Protein AF-D6CWE2-F1 (afdb_monomer)

Radius of gyration: 28.23 Å; Cα contacts (8 Å, |Δi|>4): 702; chains: 1; bounding box: 78×72×86 Å

Foldseek 3Di:
DPDPVPVVVVVVVVCCCVPPVVCCCVPPVVCCCVVPVVCCCVVPVVVCCVVPVVVVVVVVVVVVVVPDDDDDDDDDDDDDDDDPDDDDDDDDDDDDDDDDDDDDDDDDDDDDDDDDDDPPDPPDPVVVLLVVVVVFDWDKDKDKDAPCVPAPLFGIEIEIETEEQLQDPLQAQAKEKEFEQQQEPQSNDPSNLLSVLVVLLVSQHQEYEYQANQHVALVCLLVNLVSNLSNDHNQAYEYEYEQVCVVPNVVVNCVNCVVSVYHYQDLHKDWRDGPNDIAIEHEYYDQPPCVVCQERSLVVPDLSHAYEYHHADPQSCQSHPNNSYQEYEYEPQLLLQAADPNARPDGPHPVHSQQRAAWHAHPSRRIYGYANHRGDPPHSGGHPRGHYMYMYTYRNDDD

Secondary structure (DSSP, 8-state):
--SSSHHHHHHHHHHHIIIIIHHHIIIIIHHHIIIIIHHHIIIIIHHHIIIIIHHHHHHHHHHHHT----------PPPP--------------------------------------------HHHHHHHHHHTS--EEEEEEEE-TTTSTT--EEEEEEEEETTS-GGGTT-EEEEE----BTSS--HHHHHHHHHHHHHHT-SEEEE-S--BSSGGGHHHHHHHHTT---TT-EEE---HHHHHSSHHHHHHHHHHTT-EE-SSEEEEEEETTEEEEEEE-SSTT-HHHHSS-GGGGS-TTS-EEEE-SSTTHHHHS--TT-SEEEE-SSGGGSB-BTTB-SS-SSTTGGGGSSEEEE-TT--EEEE---SS-SSSS--BSS--EEEEEEEEE---

Nearest PDB structures (foldseek):
  5f2h-assembly1_B  TM=4.845E-01  e=1.924E+00  Bacillus cereus ATCC 10987
  4e2o-assembly1_A  TM=5.792E-01  e=6.003E+00  Geobacillus thermoleovorans CCB_US3_UF5
  3bts-assembly1_B  TM=2.534E-01  e=7.743E-01  Saccharomyces cerevisiae

Organism: NCBI:txid657309

InterPro domains:
  IPR004843 Calcineurin-like, phosphoesterase domain [PF00149] (174-335)
  IPR029052 Metallo-dependent phosphatase-like [G3DSA:3.60.21.10] (173-354)
  IPR029052 Metallo-dependent phosphatase-like [SSF56300] (171-395)
  IPR051158 Metallophosphoesterase-like [PTHR31302] (153-396)

Sequence (399 aa):
MKKINAPVMEKINTLLMKRINTPLMKKINIPLMKKINIPLMKKTIYPLTKKTIYPVILLALLLLVSCKSKKNMVASLPRPVLHTDSIYPDTTNAIAGLFAPDHSILKALAVSKNKKQHTKKKETDTDAYESDRMLRGTQITSSSVDVSSVYTGVDRVVKYDFTHRDVPEAFEGFRIAFISDLHYKSLLKEKGLNDLVRLLIAQKADVLLMGGDYQEGCEYVEPLFSALARVKTPMGTYGVMGNNDYERCHDDIVNTMKHYGMHPLEHEVDTLRKDGQQIIIAGVRNPFDLGRNGVSPTLALSPKDFVILLVHTPDYIEDVSVVNTDLALAGHTHGGQVRVFGVAPALNSHYGNRFITGLAYNTAKIPLIITNGIGTSKLPIRVGAPAEIIVITLHRLTE

Solvent-accessible surface area (backbone atoms only — not comparable to full-atom values): 22557 Å² total; per-residue (Å²): 143,85,87,70,60,66,70,54,51,50,53,50,51,54,47,46,44,64,69,46,51,48,49,45,43,63,70,45,52,49,50,45,41,63,71,46,50,50,50,46,40,60,71,48,49,48,53,46,46,58,69,56,47,46,56,51,51,50,49,53,52,51,61,61,65,72,70,78,80,88,80,94,73,94,75,87,76,86,77,87,79,84,80,79,84,79,90,75,89,88,80,81,85,90,81,85,82,88,80,83,86,86,80,87,86,88,80,90,82,90,84,83,88,82,94,74,84,83,75,79,73,77,80,53,71,65,62,60,47,54,54,54,59,76,69,59,77,72,46,76,50,75,51,74,45,82,38,48,92,80,23,48,63,33,38,29,43,37,39,33,45,42,31,26,68,67,44,49,74,74,42,51,69,37,30,37,31,38,44,21,27,34,16,38,70,43,66,24,38,70,70,19,51,53,29,48,38,52,51,53,52,72,61,67,29,38,29,39,41,35,20,18,26,56,52,72,48,66,89,43,42,60,67,50,52,60,52,51,56,70,49,81,29,88,72,37,38,38,30,26,40,11,61,60,26,64,77,44,50,42,67,60,45,50,51,48,36,48,73,65,66,29,45,69,22,76,54,37,73,51,74,51,74,44,94,93,43,66,42,36,42,34,18,37,37,52,56,80,47,50,90,82,49,57,65,41,70,40,67,80,52,57,81,83,53,38,22,39,36,41,27,13,39,57,58,46,60,64,80,23,71,47,88,35,41,65,37,36,39,21,16,72,26,29,27,25,28,47,22,58,97,86,46,44,92,54,63,80,43,96,66,43,78,70,64,26,51,46,82,36,62,37,94,87,66,41,44,31,40,26,38,23,8,41,23,36,74,102,48,81,61,73,37,79,24,66,21,32,40,39,36,37,32,32,33,48,54,77,132

Structure (mmCIF, N/CA/C/O backbone):
data_AF-D6CWE2-F1
#
_entry.id   AF-D6CWE2-F1
#
loop_
_atom_site.group_PDB
_atom_site.id
_atom_site.type_symbol
_atom_site.label_atom_id
_atom_site.label_alt_id
_atom_site.label_comp_id
_atom_site.label_asym_id
_atom_site.label_entity_id
_atom_site.label_seq_id
_atom_site.pdbx_PDB_ins_code
_atom_site.Cartn_x
_atom_site.Cartn_y
_atom_site.Cartn_z
_atom_site.occupancy
_atom_site.B_iso_or_equiv
_atom_site.auth_seq_id
_atom_site.auth_comp_id
_atom_site.auth_asym_id
_atom_site.auth_atom_id
_atom_site.pdbx_PDB_model_num
ATOM 1 N N . MET A 1 1 ? -28.844 16.257 -20.815 1.00 42.97 1 MET A N 1
ATOM 2 C CA . MET A 1 1 ? -27.776 16.856 -21.658 1.00 42.97 1 MET A CA 1
ATOM 3 C C . MET A 1 1 ? -26.353 16.382 -21.271 1.00 42.97 1 MET A C 1
ATOM 5 O O . MET A 1 1 ? -25.438 17.188 -21.270 1.00 42.97 1 MET A O 1
ATOM 9 N N . LYS A 1 2 ? -26.108 15.091 -20.961 1.00 46.53 2 LYS A N 1
ATOM 10 C CA . LYS A 1 2 ? -24.809 14.618 -20.402 1.00 46.53 2 LYS A CA 1
ATOM 11 C C . LYS A 1 2 ? -24.041 13.570 -21.237 1.00 46.53 2 LYS A C 1
ATOM 13 O O . LYS A 1 2 ? -23.076 13.008 -20.743 1.00 46.53 2 LYS A O 1
ATOM 18 N N . LYS A 1 3 ? -24.419 13.305 -22.495 1.00 50.38 3 LYS A N 1
ATOM 19 C CA . LYS A 1 3 ? -23.785 12.251 -23.327 1.00 50.38 3 LYS A CA 1
ATOM 20 C C . LYS A 1 3 ? -22.913 12.741 -24.499 1.00 50.38 3 LYS A C 1
ATOM 22 O O . LYS A 1 3 ? -22.473 11.919 -25.288 1.00 50.38 3 LYS A O 1
ATOM 27 N N . ILE A 1 4 ? -22.628 14.044 -24.614 1.00 48.28 4 ILE A N 1
ATOM 28 C CA . ILE A 1 4 ? -21.942 14.606 -25.803 1.00 48.28 4 ILE A CA 1
ATOM 29 C C . ILE A 1 4 ? -20.491 15.071 -25.519 1.00 48.28 4 ILE A C 1
ATOM 31 O O . ILE A 1 4 ? -19.699 15.183 -26.449 1.00 48.28 4 ILE A O 1
ATOM 35 N N . ASN A 1 5 ? -20.074 15.257 -24.257 1.00 51.72 5 ASN A N 1
ATOM 36 C CA . ASN A 1 5 ? -18.784 15.911 -23.951 1.00 51.72 5 ASN A CA 1
ATOM 37 C C . ASN A 1 5 ? -17.558 14.983 -23.856 1.00 51.72 5 ASN A C 1
ATOM 39 O O . ASN A 1 5 ? -16.440 15.448 -24.068 1.00 51.72 5 ASN A O 1
ATOM 43 N N . ALA A 1 6 ? -17.727 13.689 -23.569 1.00 51.22 6 ALA A N 1
ATOM 44 C CA . ALA A 1 6 ? -16.590 12.770 -23.417 1.00 51.22 6 ALA A CA 1
ATOM 45 C C . ALA A 1 6 ? -15.766 12.574 -24.715 1.00 51.22 6 ALA A C 1
ATOM 47 O O . ALA A 1 6 ? -14.544 12.715 -24.654 1.00 51.22 6 ALA A O 1
ATOM 48 N N . PRO A 1 7 ? -16.382 12.379 -25.903 1.00 54.47 7 PRO A N 1
ATOM 49 C CA . PRO A 1 7 ? -15.629 12.187 -27.149 1.00 54.47 7 PRO A CA 1
ATOM 50 C C . PRO A 1 7 ? -14.888 13.452 -27.608 1.00 54.47 7 PRO A C 1
ATOM 52 O O . PRO A 1 7 ? -13.886 13.383 -28.320 1.00 54.47 7 PRO A O 1
ATOM 55 N N . VAL A 1 8 ? -15.395 14.627 -27.221 1.00 61.50 8 VAL A N 1
ATOM 56 C CA . VAL A 1 8 ? -14.799 15.925 -27.560 1.00 61.50 8 VAL A CA 1
ATOM 57 C C . VAL A 1 8 ? -13.565 16.182 -26.697 1.00 61.50 8 VAL A C 1
ATOM 59 O O . VAL A 1 8 ? -12.522 16.555 -27.231 1.00 61.50 8 VAL A O 1
ATOM 62 N N . MET A 1 9 ? -13.648 15.912 -25.391 1.00 54.91 9 MET A N 1
ATOM 63 C CA . MET A 1 9 ? -12.512 16.046 -24.473 1.00 54.91 9 MET A CA 1
ATOM 64 C C . MET A 1 9 ? -11.385 15.064 -24.796 1.00 54.91 9 MET A C 1
ATOM 66 O O . MET A 1 9 ? -10.217 15.444 -24.772 1.00 54.91 9 MET A O 1
ATOM 70 N N . GLU A 1 10 ? -11.721 13.832 -25.179 1.00 60.34 10 GLU A N 1
ATOM 71 C CA . GLU A 1 10 ? -10.733 12.842 -25.609 1.00 60.34 10 GLU A CA 1
ATOM 72 C C . GLU A 1 10 ? -9.991 13.307 -26.868 1.00 60.34 10 GLU A C 1
ATOM 74 O O . GLU A 1 10 ? -8.762 13.354 -26.875 1.00 60.34 10 GLU A O 1
ATOM 79 N N . LYS A 1 11 ? -10.717 13.796 -27.885 1.00 71.06 11 LYS A N 1
ATOM 80 C CA . LYS A 1 11 ? -10.101 14.382 -29.087 1.00 71.06 11 LYS A CA 1
ATOM 81 C C . LYS A 1 11 ? -9.205 15.577 -28.772 1.00 71.06 11 LYS A C 1
ATOM 83 O O . LYS A 1 11 ? -8.131 15.681 -29.364 1.00 71.06 11 LYS A O 1
ATOM 88 N N . ILE A 1 12 ? -9.617 16.464 -27.863 1.00 70.12 12 ILE A N 1
ATOM 89 C CA . ILE A 1 12 ? -8.824 17.633 -27.453 1.00 70.12 12 ILE A CA 1
ATOM 90 C C . ILE A 1 12 ? -7.536 17.190 -26.749 1.00 70.12 12 ILE A C 1
ATOM 92 O O . ILE A 1 12 ? -6.457 17.660 -27.111 1.00 70.12 12 ILE A O 1
ATOM 96 N N . ASN A 1 13 ? -7.618 16.232 -25.824 1.00 59.62 13 ASN A N 1
ATOM 97 C CA . ASN A 1 13 ? -6.461 15.705 -25.100 1.00 59.62 13 ASN A CA 1
ATOM 98 C C . ASN A 1 13 ? -5.489 14.965 -26.026 1.00 59.62 13 ASN A C 1
ATOM 100 O O . ASN A 1 13 ? -4.277 15.184 -25.953 1.00 59.62 13 ASN A O 1
ATOM 104 N N . THR A 1 14 ? -5.996 14.157 -26.964 1.00 68.88 14 THR A N 1
ATOM 105 C CA . THR A 1 14 ? -5.156 13.518 -27.986 1.00 68.88 14 THR A CA 1
ATOM 106 C C . THR A 1 14 ? -4.469 14.563 -28.868 1.00 68.88 14 THR A C 1
ATOM 108 O O . THR A 1 14 ? -3.288 14.419 -29.198 1.00 68.88 14 THR A O 1
ATOM 111 N N . LEU A 1 15 ? -5.167 15.647 -29.232 1.00 72.75 15 LEU A N 1
ATOM 112 C CA . LEU A 1 15 ? -4.579 16.727 -30.026 1.00 72.75 15 LEU A CA 1
ATOM 113 C C . LEU A 1 15 ? -3.496 17.484 -29.251 1.00 72.75 15 LEU A C 1
ATOM 115 O O . LEU A 1 15 ? -2.435 17.745 -29.814 1.00 72.75 15 LEU A O 1
ATOM 119 N N . LEU A 1 16 ? -3.740 17.804 -27.978 1.00 67.69 16 LEU A N 1
ATOM 120 C CA . LEU A 1 16 ? -2.782 18.453 -27.078 1.00 67.69 16 LEU A CA 1
ATOM 121 C C . LEU A 1 16 ? -1.515 17.609 -26.918 1.00 67.69 16 LEU A C 1
ATOM 123 O O . LEU A 1 16 ? -0.404 18.108 -27.119 1.00 67.69 16 LEU A O 1
ATOM 127 N N . MET A 1 17 ? -1.674 16.307 -26.668 1.00 64.62 17 MET A N 1
ATOM 128 C CA . MET A 1 17 ? -0.547 15.383 -26.555 1.00 64.62 17 MET A CA 1
ATOM 129 C C . MET A 1 17 ? 0.260 15.301 -27.852 1.00 64.62 17 MET A C 1
ATOM 131 O O . MET A 1 17 ? 1.494 15.349 -27.830 1.00 64.62 17 MET A O 1
ATOM 135 N N . LYS A 1 18 ? -0.416 15.227 -29.002 1.00 72.00 18 LYS A N 1
ATOM 136 C CA . LYS A 1 18 ? 0.241 15.034 -30.301 1.00 72.00 18 LYS A CA 1
ATOM 137 C C . LYS A 1 18 ? 0.851 16.315 -30.871 1.00 72.00 18 LYS A C 1
ATOM 139 O O . LYS A 1 18 ? 1.902 16.246 -31.507 1.00 72.00 18 LYS A O 1
ATOM 144 N N . ARG A 1 19 ? 0.214 17.474 -30.673 1.00 71.25 19 ARG A N 1
ATOM 145 C CA . ARG A 1 19 ? 0.634 18.752 -31.274 1.00 71.25 19 ARG A CA 1
ATOM 146 C C . ARG A 1 19 ? 1.473 19.629 -30.356 1.00 71.25 19 ARG A C 1
ATOM 148 O O . ARG A 1 19 ? 2.256 20.413 -30.880 1.00 71.25 19 ARG A O 1
ATOM 155 N N . ILE A 1 20 ? 1.342 19.499 -29.036 1.00 70.75 20 ILE A N 1
ATOM 156 C CA . ILE A 1 20 ? 2.070 20.349 -28.084 1.00 70.75 20 ILE A CA 1
ATOM 157 C C . ILE A 1 20 ? 3.080 19.524 -27.294 1.00 70.75 20 ILE A C 1
ATOM 159 O O . ILE A 1 20 ? 4.282 19.737 -27.450 1.00 70.75 20 ILE A O 1
ATOM 163 N N . ASN A 1 21 ? 2.634 18.522 -26.534 1.00 61.62 21 ASN A N 1
ATOM 164 C CA . ASN A 1 21 ? 3.527 17.825 -25.600 1.00 61.62 21 ASN A CA 1
ATOM 165 C C . ASN A 1 21 ? 4.589 16.984 -26.319 1.00 61.62 21 ASN A C 1
ATOM 167 O O . ASN A 1 21 ? 5.769 17.050 -25.975 1.00 61.62 21 ASN A O 1
ATOM 171 N N . THR A 1 22 ? 4.211 16.243 -27.366 1.00 65.31 22 THR A N 1
ATOM 172 C CA . THR A 1 22 ? 5.166 15.404 -28.110 1.00 65.31 22 THR A CA 1
ATOM 173 C C . THR A 1 22 ? 6.247 16.241 -28.812 1.00 65.31 22 THR A C 1
ATOM 175 O O . THR A 1 22 ? 7.431 15.905 -28.691 1.00 65.31 22 THR A O 1
ATOM 178 N N . PRO A 1 23 ? 5.920 17.348 -29.512 1.00 75.00 23 PRO A N 1
ATOM 179 C CA . PRO A 1 23 ? 6.938 18.223 -30.084 1.00 75.00 23 PRO A CA 1
ATOM 180 C C . PRO A 1 23 ? 7.774 18.952 -29.033 1.00 75.00 23 PRO A C 1
ATOM 182 O O . PRO A 1 23 ? 8.981 19.054 -29.229 1.00 75.00 23 PRO A O 1
ATOM 185 N N . LEU A 1 24 ? 7.182 19.408 -27.923 1.00 68.06 24 LEU A N 1
ATOM 186 C CA . LEU A 1 24 ? 7.915 20.058 -26.830 1.00 68.06 24 LEU A CA 1
ATOM 187 C C . LEU A 1 24 ? 8.955 19.099 -26.228 1.00 68.06 24 LEU A C 1
ATOM 189 O O . LEU A 1 24 ? 10.132 19.441 -26.104 1.00 68.06 24 LEU A O 1
ATOM 193 N N . MET A 1 25 ? 8.556 17.850 -25.971 1.00 58.41 25 MET A N 1
ATOM 194 C CA . MET A 1 25 ? 9.459 16.812 -25.474 1.00 58.41 25 MET A CA 1
ATOM 195 C C . MET A 1 25 ? 10.578 16.499 -26.472 1.00 58.41 25 MET A C 1
ATOM 197 O O . MET A 1 25 ? 11.748 16.450 -26.094 1.00 58.41 25 MET A O 1
ATOM 201 N N . LYS A 1 26 ? 10.250 16.333 -27.760 1.00 69.94 26 LYS A N 1
ATOM 202 C CA . LYS A 1 26 ? 11.242 15.974 -28.788 1.00 69.94 26 LYS A CA 1
ATOM 203 C C . LYS A 1 26 ? 12.172 17.119 -29.185 1.00 69.94 26 LYS A C 1
ATOM 205 O O . LYS A 1 26 ? 13.338 16.857 -29.470 1.00 69.94 26 LYS A O 1
ATOM 210 N N . LYS A 1 27 ? 11.680 18.358 -29.243 1.00 74.69 27 LYS A N 1
ATOM 211 C CA . LYS A 1 27 ? 12.439 19.512 -29.753 1.00 74.69 27 LYS A CA 1
ATOM 212 C C . LYS A 1 27 ? 13.117 20.328 -28.662 1.00 74.69 27 LYS A C 1
ATOM 214 O O . LYS A 1 27 ? 14.127 20.958 -28.956 1.00 74.69 27 LYS A O 1
ATOM 219 N N . ILE A 1 28 ? 12.596 20.318 -27.436 1.00 69.62 28 ILE A N 1
ATOM 220 C CA . ILE A 1 28 ? 13.142 21.119 -26.335 1.00 69.62 28 ILE A CA 1
ATOM 221 C C . ILE A 1 28 ? 13.729 20.197 -25.272 1.00 69.62 28 ILE A C 1
ATOM 223 O O . ILE A 1 28 ? 14.947 20.185 -25.114 1.00 69.62 28 ILE A O 1
ATOM 227 N N . ASN A 1 29 ? 12.925 19.355 -24.618 1.00 64.44 29 ASN A N 1
ATOM 228 C CA . ASN A 1 29 ? 13.398 18.627 -23.431 1.00 64.44 29 ASN A CA 1
ATOM 229 C C . ASN A 1 29 ? 14.493 17.595 -23.742 1.00 64.44 29 ASN A C 1
ATOM 231 O O . ASN A 1 29 ? 15.508 17.557 -23.046 1.00 64.44 29 ASN A O 1
ATOM 235 N N . ILE A 1 30 ? 14.343 16.788 -24.801 1.00 64.19 30 ILE A N 1
ATOM 236 C CA . ILE A 1 30 ? 15.356 15.788 -25.181 1.00 64.19 30 ILE A CA 1
ATOM 237 C C . ILE A 1 30 ? 16.686 16.457 -25.584 1.00 64.19 30 ILE A C 1
ATOM 239 O O . ILE A 1 30 ? 17.736 16.028 -25.092 1.00 64.19 30 ILE A O 1
ATOM 243 N N . PRO A 1 31 ? 16.703 17.505 -26.431 1.00 77.06 31 PRO A N 1
ATOM 244 C CA . PRO A 1 31 ? 17.929 18.240 -26.727 1.00 77.06 31 PRO A CA 1
ATOM 245 C C . PRO A 1 31 ? 18.536 18.933 -25.508 1.00 77.06 31 PRO A C 1
ATOM 247 O O . PRO A 1 31 ? 19.755 18.880 -25.362 1.00 77.06 31 PRO A O 1
ATOM 250 N N . LEU A 1 32 ? 17.728 19.521 -24.618 1.00 67.81 32 LEU A N 1
ATOM 251 C CA . LEU A 1 32 ? 18.215 20.156 -23.388 1.00 67.81 32 LEU A CA 1
ATOM 252 C C . LEU A 1 32 ? 18.896 19.127 -22.475 1.00 67.81 32 LEU A C 1
ATOM 254 O O . LEU A 1 32 ? 20.025 19.334 -22.029 1.00 67.81 32 LEU A O 1
ATOM 258 N N . MET A 1 33 ? 18.266 17.962 -22.282 1.00 59.56 33 MET A N 1
ATOM 259 C CA . MET A 1 33 ? 18.858 16.861 -21.523 1.00 59.56 33 MET A CA 1
ATOM 260 C C . MET A 1 33 ? 20.168 16.376 -22.147 1.00 59.56 33 MET A C 1
ATOM 262 O O . MET A 1 33 ? 21.157 16.203 -21.438 1.00 59.56 33 MET A O 1
ATOM 266 N N . LYS A 1 34 ? 20.201 16.166 -23.469 1.00 69.94 34 LYS A N 1
ATOM 267 C CA . LYS A 1 34 ? 21.386 15.627 -24.155 1.00 69.94 34 LYS A CA 1
ATOM 268 C C . LYS A 1 34 ? 22.537 16.623 -24.269 1.00 69.94 34 LYS A C 1
ATOM 270 O O . LYS A 1 34 ? 23.686 16.201 -24.186 1.00 69.94 34 LYS A O 1
ATOM 275 N N . LYS A 1 35 ? 22.253 17.910 -24.482 1.00 75.69 35 LYS A N 1
ATOM 276 C CA . LYS A 1 35 ? 23.278 18.937 -24.734 1.00 75.69 35 LYS A CA 1
ATOM 277 C C . LYS A 1 35 ? 23.720 19.684 -23.481 1.00 75.69 35 LYS A C 1
ATOM 279 O O . LYS A 1 35 ? 24.848 20.159 -23.460 1.00 75.69 35 LYS A O 1
ATOM 284 N N . ILE A 1 36 ? 22.868 19.784 -22.461 1.00 69.44 36 ILE A N 1
ATOM 285 C CA . ILE A 1 36 ? 23.164 20.559 -21.250 1.00 69.44 36 ILE A CA 1
ATOM 286 C C . ILE A 1 36 ? 23.272 19.629 -20.043 1.00 69.44 36 ILE A C 1
ATOM 288 O O . ILE A 1 36 ? 24.355 19.508 -19.473 1.00 69.44 36 ILE A O 1
ATOM 292 N N . ASN A 1 37 ? 22.208 18.900 -19.692 1.00 67.00 37 ASN A N 1
ATOM 293 C CA . ASN A 1 37 ? 22.186 18.167 -18.419 1.00 67.00 37 ASN A CA 1
ATOM 294 C C . ASN A 1 37 ? 23.173 16.990 -18.391 1.00 67.00 37 ASN A C 1
ATOM 296 O O . ASN A 1 37 ? 23.912 16.844 -17.421 1.00 67.00 37 ASN A O 1
ATOM 300 N N . ILE A 1 38 ? 23.237 16.169 -19.446 1.00 65.31 38 ILE A N 1
ATOM 301 C CA . ILE A 1 38 ? 24.151 15.013 -19.506 1.00 65.31 38 ILE A CA 1
ATOM 302 C C . ILE A 1 38 ? 25.629 15.456 -19.499 1.00 65.31 38 ILE A C 1
ATOM 304 O O . ILE A 1 38 ? 26.407 14.896 -18.720 1.00 65.31 38 ILE A O 1
ATOM 308 N N . PRO A 1 39 ? 26.057 16.455 -20.297 1.00 75.56 39 PRO A N 1
ATOM 309 C CA . PRO A 1 39 ? 27.421 16.973 -20.228 1.00 75.56 39 PRO A CA 1
ATOM 310 C C . PRO A 1 39 ? 27.751 17.632 -18.888 1.00 75.56 39 PRO A C 1
ATOM 312 O O . PRO A 1 39 ? 28.834 17.390 -18.365 1.00 75.56 39 PRO A O 1
ATOM 315 N N . LEU A 1 40 ? 26.828 18.397 -18.295 1.00 66.06 40 LEU A N 1
ATOM 316 C CA . LEU A 1 40 ? 27.019 19.008 -16.975 1.00 66.06 40 LEU A CA 1
ATOM 317 C C . LEU A 1 40 ? 27.153 17.940 -15.876 1.00 66.06 40 LEU A C 1
ATOM 319 O O . LEU A 1 40 ? 28.045 18.016 -15.029 1.00 66.06 40 LEU A O 1
ATOM 323 N N . MET A 1 41 ? 26.339 16.882 -15.937 1.00 64.50 41 MET A N 1
ATOM 324 C CA . MET A 1 41 ? 26.474 15.731 -15.046 1.00 64.50 41 MET A CA 1
ATOM 325 C C . MET A 1 41 ? 27.828 15.038 -15.212 1.00 64.50 41 MET A C 1
ATOM 327 O O . MET A 1 41 ? 28.492 14.764 -14.218 1.00 64.50 41 MET A O 1
ATOM 331 N N . LYS A 1 42 ? 28.275 14.780 -16.447 1.00 69.81 42 LYS A N 1
ATOM 332 C CA . LYS A 1 42 ? 29.548 14.085 -16.706 1.00 69.81 42 LYS A CA 1
ATOM 333 C C . LYS A 1 42 ? 30.784 14.930 -16.402 1.00 69.81 42 LYS A C 1
ATOM 335 O O . LYS A 1 42 ? 31.793 14.375 -15.981 1.00 69.81 42 LYS A O 1
ATOM 340 N N . LYS A 1 43 ? 30.733 16.241 -16.646 1.00 71.00 43 LYS A N 1
ATOM 341 C CA . LYS A 1 43 ? 31.893 17.141 -16.555 1.00 71.00 43 LYS A CA 1
ATOM 342 C C . LYS A 1 43 ? 32.029 17.799 -15.185 1.00 71.00 43 LYS A C 1
ATOM 344 O O . LYS A 1 43 ? 33.146 18.112 -14.788 1.00 71.00 43 LYS A O 1
ATOM 349 N N . THR A 1 44 ? 30.922 17.962 -14.462 1.00 59.91 44 THR A N 1
ATOM 350 C CA . THR A 1 44 ? 30.908 18.646 -13.166 1.00 59.91 44 THR A CA 1
ATOM 351 C C . THR A 1 44 ? 30.535 17.681 -12.048 1.00 59.91 44 THR A C 1
ATOM 353 O O . THR A 1 44 ? 31.351 17.426 -11.172 1.00 59.91 44 THR A O 1
ATOM 356 N N . ILE A 1 45 ? 29.350 17.068 -12.096 1.00 57.84 45 ILE A N 1
ATOM 357 C CA . ILE A 1 45 ? 28.812 16.294 -10.962 1.00 57.84 45 ILE A CA 1
ATOM 358 C C . ILE A 1 45 ? 29.569 14.969 -10.763 1.00 57.84 45 ILE A C 1
ATOM 360 O O . ILE A 1 45 ? 29.939 14.626 -9.643 1.00 57.84 45 ILE A O 1
ATOM 364 N N . TYR A 1 46 ? 29.862 14.237 -11.837 1.00 64.31 46 TYR A N 1
ATOM 365 C CA . TYR A 1 46 ? 30.559 12.948 -11.790 1.00 64.31 46 TYR A CA 1
ATOM 366 C C . TYR A 1 46 ? 32.015 13.042 -11.283 1.00 64.31 46 TYR A C 1
ATOM 368 O O . TYR A 1 46 ? 32.391 12.276 -10.397 1.00 64.31 46 TYR A O 1
ATOM 376 N N . PRO A 1 47 ? 32.864 13.980 -11.749 1.00 66.94 47 PRO A N 1
ATOM 377 C CA . PRO A 1 47 ? 34.203 14.137 -11.187 1.00 66.94 47 PRO A CA 1
ATOM 378 C C . PRO A 1 47 ? 34.188 14.724 -9.775 1.00 66.94 47 PRO A C 1
ATOM 380 O O . PRO A 1 47 ? 35.064 14.364 -8.993 1.00 66.94 47 PRO A O 1
ATOM 383 N N . LEU A 1 48 ? 33.208 15.567 -9.421 1.00 60.75 48 LEU A N 1
ATOM 384 C CA . LEU A 1 48 ? 33.060 16.059 -8.049 1.00 60.75 48 LEU A CA 1
ATOM 385 C C . LEU A 1 48 ? 32.725 14.898 -7.107 1.00 60.75 48 LEU A C 1
ATOM 387 O O . LEU A 1 48 ? 33.462 14.651 -6.164 1.00 60.75 48 LEU A O 1
ATOM 391 N N . THR A 1 49 ? 31.705 14.101 -7.429 1.00 57.84 49 THR A N 1
ATOM 392 C CA . THR A 1 49 ? 31.345 12.898 -6.658 1.00 57.84 49 THR A CA 1
ATOM 393 C C . THR A 1 49 ? 32.488 11.877 -6.591 1.00 57.84 49 THR A C 1
ATOM 395 O O . THR A 1 49 ? 32.750 11.322 -5.525 1.00 57.84 49 THR A O 1
ATOM 398 N N . LYS A 1 50 ? 33.256 11.687 -7.672 1.00 68.50 50 LYS A N 1
ATOM 399 C CA . LYS A 1 50 ? 34.457 10.831 -7.677 1.00 68.50 50 LYS A CA 1
ATOM 400 C C . LYS A 1 50 ? 35.615 11.382 -6.831 1.00 68.50 50 LYS A C 1
ATOM 402 O O . LYS A 1 50 ? 36.342 10.594 -6.237 1.00 68.50 50 LYS A O 1
ATOM 407 N N . LYS A 1 51 ? 35.810 12.704 -6.773 1.00 67.38 51 LYS A N 1
ATOM 408 C CA . LYS A 1 51 ? 36.903 13.335 -6.008 1.00 67.38 51 LYS A CA 1
ATOM 409 C C . LYS A 1 51 ? 36.565 13.612 -4.546 1.00 67.38 51 LYS A C 1
ATOM 411 O O . LYS A 1 51 ? 37.491 13.672 -3.750 1.00 67.38 51 LYS A O 1
ATOM 416 N N . THR A 1 52 ? 35.296 13.802 -4.188 1.00 60.22 52 THR A N 1
ATOM 417 C CA . THR A 1 52 ? 34.902 14.187 -2.822 1.00 60.22 52 THR A CA 1
ATOM 418 C C . THR A 1 52 ? 34.131 13.093 -2.097 1.00 60.22 52 THR A C 1
ATOM 420 O O . THR A 1 52 ? 34.415 12.825 -0.938 1.00 60.22 52 THR A O 1
ATOM 423 N N . ILE A 1 53 ? 33.201 12.408 -2.764 1.00 60.16 53 ILE A N 1
ATOM 424 C CA . ILE A 1 53 ? 32.305 11.445 -2.106 1.00 60.16 53 ILE A CA 1
ATOM 425 C C . ILE A 1 53 ? 32.941 10.053 -2.038 1.00 60.16 53 ILE A C 1
ATOM 427 O O . ILE A 1 53 ? 32.945 9.432 -0.980 1.00 60.16 53 ILE A O 1
ATOM 431 N N . TYR A 1 54 ? 33.542 9.574 -3.130 1.00 64.50 54 TYR A N 1
ATOM 432 C CA . TYR A 1 54 ? 34.225 8.274 -3.153 1.00 64.50 54 TYR A CA 1
ATOM 433 C C . TYR A 1 54 ? 35.353 8.118 -2.117 1.00 64.50 54 TYR A C 1
ATOM 435 O O . TYR A 1 54 ? 35.374 7.077 -1.463 1.00 64.50 54 TYR A O 1
ATOM 443 N N . PRO A 1 55 ? 36.264 9.089 -1.903 1.00 69.12 55 PRO A N 1
ATOM 444 C CA . PRO A 1 55 ? 37.277 8.951 -0.859 1.00 69.12 55 PRO A CA 1
ATOM 445 C C . PRO A 1 55 ? 36.684 9.025 0.551 1.00 69.12 55 PRO A C 1
ATOM 447 O O . PRO A 1 55 ? 37.199 8.354 1.434 1.00 69.12 55 PRO A O 1
ATOM 450 N N . VAL A 1 56 ? 35.583 9.754 0.769 1.00 69.81 56 VAL A N 1
ATOM 451 C CA . VAL A 1 56 ? 34.882 9.785 2.068 1.00 69.81 56 VAL A CA 1
ATOM 452 C C . VAL A 1 56 ? 34.186 8.451 2.351 1.00 69.81 56 VAL A C 1
ATOM 454 O O . VAL A 1 56 ? 34.277 7.941 3.462 1.00 69.81 56 VAL A O 1
ATOM 457 N N . ILE A 1 57 ? 33.559 7.839 1.343 1.00 67.75 57 ILE A N 1
ATOM 458 C CA . ILE A 1 57 ? 32.969 6.495 1.448 1.00 67.75 57 ILE A CA 1
ATOM 459 C C . ILE A 1 57 ? 34.062 5.441 1.655 1.00 67.75 57 ILE A C 1
ATOM 461 O O . ILE A 1 57 ? 33.913 4.566 2.503 1.00 67.75 57 ILE A O 1
ATOM 465 N N . LEU A 1 58 ? 35.177 5.531 0.926 1.00 69.44 58 LEU A N 1
ATOM 466 C CA . LEU A 1 58 ? 36.312 4.622 1.082 1.00 69.44 58 LEU A CA 1
ATOM 467 C C . LEU A 1 58 ? 36.958 4.766 2.468 1.00 69.44 58 LEU A C 1
ATOM 469 O O . LEU A 1 58 ? 37.281 3.759 3.088 1.00 69.44 58 LEU A O 1
ATOM 473 N N . LEU A 1 59 ? 37.086 5.992 2.983 1.00 68.31 59 LEU A N 1
ATOM 474 C CA . LEU A 1 59 ? 37.582 6.269 4.331 1.00 68.31 59 LEU A CA 1
ATOM 475 C C . LEU A 1 59 ? 36.616 5.745 5.405 1.00 68.31 59 LEU A C 1
ATOM 477 O O . LEU A 1 59 ? 37.060 5.117 6.359 1.00 68.31 59 LEU A O 1
ATOM 481 N N . ALA A 1 60 ? 35.304 5.921 5.226 1.00 63.84 60 ALA A N 1
ATOM 482 C CA . ALA A 1 60 ? 34.288 5.364 6.119 1.00 63.84 60 ALA A CA 1
ATOM 483 C C . ALA A 1 60 ? 34.300 3.824 6.121 1.00 63.84 60 ALA A C 1
ATOM 485 O O . ALA A 1 60 ? 34.216 3.206 7.180 1.00 63.84 60 ALA A O 1
ATOM 486 N N . LEU A 1 61 ? 34.476 3.192 4.957 1.00 65.69 61 LEU A N 1
ATOM 487 C CA . LEU A 1 61 ? 34.619 1.739 4.837 1.00 65.69 61 LEU A CA 1
ATOM 488 C C . LEU A 1 61 ? 35.933 1.235 5.457 1.00 65.69 61 LEU A C 1
ATOM 490 O O . LEU A 1 61 ? 35.925 0.212 6.133 1.00 65.69 61 LEU A O 1
ATOM 494 N N . LEU A 1 62 ? 37.046 1.958 5.299 1.00 60.69 62 LEU A N 1
ATOM 495 C CA . LEU A 1 62 ? 38.331 1.623 5.932 1.00 60.69 62 LEU A CA 1
ATOM 496 C C . LEU A 1 62 ? 38.274 1.746 7.464 1.00 60.69 62 LEU A C 1
ATOM 498 O O . LEU A 1 62 ? 38.820 0.893 8.165 1.00 60.69 62 LEU A O 1
ATOM 502 N N . LEU A 1 63 ? 37.554 2.743 7.989 1.00 54.78 63 LEU A N 1
ATOM 503 C CA . LEU A 1 63 ? 37.296 2.889 9.426 1.00 54.78 63 LEU A CA 1
ATOM 504 C C . LEU A 1 63 ? 36.426 1.747 9.981 1.00 54.78 63 LEU A C 1
ATOM 506 O O . LEU A 1 63 ? 36.628 1.326 11.117 1.00 54.78 63 LEU A O 1
ATOM 510 N N . LEU A 1 64 ? 35.520 1.185 9.173 1.00 50.66 64 LEU A N 1
ATOM 511 C CA . LEU A 1 64 ? 34.700 0.025 9.549 1.00 50.66 64 LEU A CA 1
ATOM 512 C C . LEU A 1 64 ? 35.465 -1.310 9.483 1.00 50.66 64 LEU A C 1
ATOM 514 O O . LEU A 1 64 ? 35.143 -2.239 10.222 1.00 50.66 64 LEU A O 1
ATOM 518 N N . VAL A 1 65 ? 36.500 -1.420 8.642 1.00 47.72 65 VAL A N 1
ATOM 519 C CA . VAL A 1 65 ? 37.332 -2.636 8.524 1.00 47.72 65 VAL A CA 1
ATOM 520 C C . VAL A 1 65 ? 38.427 -2.695 9.601 1.00 47.72 65 VAL A C 1
ATOM 522 O O . VAL A 1 65 ? 38.854 -3.787 9.977 1.00 47.72 65 VAL A O 1
ATOM 525 N N . SER A 1 66 ? 38.830 -1.558 10.181 1.00 39.69 66 SER A N 1
ATOM 526 C CA . SER A 1 66 ? 39.859 -1.508 11.233 1.00 39.69 66 SER A CA 1
ATOM 527 C C . SER A 1 66 ? 39.374 -1.921 12.637 1.00 39.69 66 SER A C 1
ATOM 529 O O . SER A 1 66 ? 40.182 -1.993 13.563 1.00 39.69 66 SER A O 1
ATOM 531 N N . CYS A 1 67 ? 38.091 -2.253 12.815 1.00 39.97 67 CYS A N 1
ATOM 532 C CA . CYS A 1 67 ? 37.538 -2.746 14.081 1.00 39.97 67 CYS A CA 1
ATOM 533 C C . CYS A 1 67 ? 37.125 -4.222 13.986 1.00 39.97 67 CYS A C 1
ATOM 535 O O . CYS A 1 67 ? 35.954 -4.578 14.083 1.00 39.97 67 CYS A O 1
ATOM 537 N N . LYS A 1 68 ? 38.108 -5.116 13.861 1.00 42.84 68 LYS A N 1
ATOM 538 C CA . LYS A 1 68 ? 37.950 -6.528 14.241 1.00 42.84 68 LYS A CA 1
ATOM 539 C C . LYS A 1 68 ? 39.113 -6.972 15.123 1.00 42.84 68 LYS A C 1
ATOM 541 O O . LYS A 1 68 ? 40.052 -7.600 14.654 1.00 42.84 68 LYS A O 1
ATOM 546 N N . SER A 1 69 ? 39.018 -6.685 16.424 1.00 35.34 69 SER A N 1
ATOM 547 C CA . SER A 1 69 ? 39.587 -7.547 17.468 1.00 35.34 69 SER A CA 1
ATOM 548 C C . SER A 1 69 ? 39.029 -7.209 18.858 1.00 35.34 69 SER A C 1
ATOM 550 O O . SER A 1 69 ? 39.343 -6.174 19.430 1.00 35.34 69 SER A O 1
ATOM 552 N N . LYS A 1 70 ? 38.254 -8.164 19.388 1.00 38.66 70 LYS A N 1
ATOM 553 C CA . LYS A 1 70 ? 38.115 -8.562 20.802 1.00 38.66 70 LYS A CA 1
ATOM 554 C C . LYS A 1 70 ? 37.485 -7.607 21.845 1.00 38.66 70 LYS A C 1
ATOM 556 O O . LYS A 1 70 ? 38.103 -6.661 22.309 1.00 38.66 70 LYS A O 1
ATOM 561 N N . LYS A 1 71 ? 36.374 -8.143 22.385 1.00 33.38 71 LYS A N 1
ATOM 562 C CA . LYS A 1 71 ? 35.803 -8.091 23.753 1.00 33.38 71 LYS A CA 1
ATOM 563 C C . LYS A 1 71 ? 34.542 -7.241 23.946 1.00 33.38 71 LYS A C 1
ATOM 565 O O . LYS A 1 71 ? 34.508 -6.049 23.678 1.00 33.38 71 LYS A O 1
ATOM 570 N N . ASN A 1 72 ? 33.530 -7.926 24.483 1.00 42.19 72 ASN A N 1
ATOM 571 C CA . ASN A 1 72 ? 32.309 -7.386 25.064 1.00 42.19 72 ASN A CA 1
ATOM 572 C C . ASN A 1 72 ? 32.629 -6.275 26.071 1.00 42.19 72 ASN A C 1
ATOM 574 O O . ASN A 1 72 ? 33.231 -6.549 27.107 1.00 42.19 72 ASN A O 1
ATOM 578 N N . MET A 1 73 ? 32.138 -5.070 25.799 1.00 28.08 73 MET A N 1
ATOM 579 C CA . MET A 1 73 ? 31.762 -4.087 26.809 1.00 28.08 73 MET A CA 1
ATOM 580 C C . MET A 1 73 ? 30.513 -3.368 26.305 1.00 28.08 73 MET A C 1
ATOM 582 O O . MET A 1 73 ? 30.545 -2.674 25.292 1.00 28.08 73 MET A O 1
ATOM 586 N N . VAL A 1 74 ? 29.398 -3.576 27.001 1.00 38.59 74 VAL A N 1
ATOM 587 C CA . VAL A 1 74 ? 28.198 -2.755 26.851 1.00 38.59 74 VAL A CA 1
ATOM 588 C C . VAL A 1 74 ? 28.528 -1.397 27.462 1.00 38.59 74 VAL A C 1
ATOM 590 O O . VAL A 1 74 ? 28.697 -1.291 28.673 1.00 38.59 74 VAL A O 1
ATOM 593 N N . ALA A 1 75 ? 28.650 -0.374 26.622 1.00 30.53 75 ALA A N 1
ATOM 594 C CA . ALA A 1 75 ? 28.693 1.017 27.046 1.00 30.53 75 ALA A CA 1
ATOM 595 C C . ALA A 1 75 ? 27.391 1.684 26.591 1.00 30.53 75 ALA A C 1
ATOM 597 O O . ALA A 1 75 ? 27.182 1.939 25.405 1.00 30.53 75 ALA A O 1
ATOM 598 N N . SER A 1 76 ? 26.489 1.926 27.540 1.00 32.81 76 SER A N 1
ATOM 599 C CA . SER A 1 76 ? 25.331 2.794 27.348 1.00 32.81 76 SER A CA 1
ATOM 600 C C . SER A 1 76 ? 25.811 4.241 27.227 1.00 32.81 76 SER A C 1
ATOM 602 O O . SER A 1 76 ? 26.298 4.812 28.203 1.00 32.81 76 SER A O 1
ATOM 604 N N . LEU A 1 77 ? 25.683 4.837 26.042 1.00 32.75 77 LEU A N 1
ATOM 605 C CA . LEU A 1 77 ? 25.857 6.280 25.857 1.00 32.75 77 LEU A CA 1
ATOM 606 C C . LEU A 1 77 ? 24.565 7.017 26.267 1.00 32.75 77 LEU A C 1
ATOM 608 O O . LEU A 1 77 ? 23.472 6.542 25.944 1.00 32.75 77 LEU A O 1
ATOM 612 N N . PRO A 1 78 ? 24.663 8.156 26.978 1.00 30.39 78 PRO A N 1
ATOM 613 C CA . PRO A 1 78 ? 23.506 8.868 27.506 1.00 30.39 78 PRO A CA 1
ATOM 614 C C . PRO A 1 78 ? 22.717 9.550 26.381 1.00 30.39 78 PRO A C 1
ATOM 616 O O . PRO A 1 78 ? 23.283 10.187 25.493 1.00 30.39 78 PRO A O 1
ATOM 619 N N . ARG A 1 79 ? 21.387 9.424 26.434 1.00 37.31 79 ARG A N 1
ATOM 620 C CA . ARG A 1 79 ? 20.460 10.207 25.608 1.00 37.31 79 ARG A CA 1
ATOM 621 C C . ARG A 1 79 ? 20.323 11.614 26.203 1.00 37.31 79 ARG A C 1
ATOM 623 O O . ARG A 1 79 ? 20.173 11.712 27.421 1.00 37.31 79 ARG A O 1
ATOM 630 N N . PRO A 1 80 ? 20.294 12.687 25.397 1.00 30.83 80 PRO A N 1
ATOM 631 C CA . PRO A 1 80 ? 19.834 13.977 25.886 1.00 30.83 80 PRO A CA 1
ATOM 632 C C . PRO A 1 80 ? 18.325 13.896 26.157 1.00 30.83 80 PRO A C 1
ATOM 634 O O . PRO A 1 80 ? 17.529 13.639 25.255 1.00 30.83 80 PRO A O 1
ATOM 637 N N . VAL A 1 81 ? 17.952 14.081 27.422 1.00 33.69 81 VAL A N 1
ATOM 638 C CA . VAL A 1 81 ? 16.577 14.326 27.862 1.00 33.69 81 VAL A CA 1
ATOM 639 C C . VAL A 1 81 ? 16.284 15.799 27.590 1.00 33.69 81 VAL A C 1
ATOM 641 O O . VAL A 1 81 ? 16.903 16.674 28.189 1.00 33.69 81 VAL A O 1
ATOM 644 N N . LEU A 1 82 ? 15.362 16.083 26.671 1.00 30.19 82 LEU A N 1
ATOM 645 C CA . LEU A 1 82 ? 14.734 17.400 26.584 1.00 30.19 82 LEU A CA 1
ATOM 646 C C . LEU A 1 82 ? 13.660 17.460 27.673 1.00 30.19 82 LEU A C 1
ATOM 648 O O . LEU A 1 82 ? 12.572 16.914 27.514 1.00 30.19 82 LEU A O 1
ATOM 652 N N . HIS A 1 83 ? 14.011 18.086 28.796 1.00 28.73 83 HIS A N 1
ATOM 653 C CA . HIS A 1 83 ? 13.056 18.536 29.800 1.00 28.73 83 HIS A CA 1
ATOM 654 C C . HIS A 1 83 ? 12.230 19.682 29.206 1.00 28.73 83 HIS A C 1
ATOM 656 O O . HIS A 1 83 ? 12.767 20.736 28.872 1.00 28.73 83 HIS A O 1
ATOM 662 N N . THR A 1 84 ? 10.924 19.476 29.061 1.00 34.19 84 THR A N 1
ATOM 663 C CA . THR A 1 84 ? 9.961 20.576 29.005 1.00 34.19 84 THR A CA 1
ATOM 664 C C . THR A 1 84 ? 9.512 20.842 30.433 1.00 34.19 84 THR A C 1
ATOM 666 O O . THR A 1 84 ? 8.745 20.058 30.996 1.00 34.19 84 THR A O 1
ATOM 669 N N . ASP A 1 85 ? 10.024 21.914 31.028 1.00 28.55 85 ASP A N 1
ATOM 670 C CA . ASP A 1 85 ? 9.588 22.382 32.338 1.00 28.55 85 ASP A CA 1
ATOM 671 C C . ASP A 1 85 ? 8.136 22.869 32.247 1.00 28.55 85 ASP A C 1
ATOM 673 O O . ASP A 1 85 ? 7.831 23.908 31.660 1.00 28.55 85 ASP A O 1
ATOM 677 N N . SER A 1 86 ? 7.225 22.087 32.824 1.00 30.03 86 SER A N 1
ATOM 678 C CA . SER A 1 86 ? 5.903 22.553 33.228 1.00 30.03 86 SER A CA 1
ATOM 679 C C . SER A 1 86 ? 6.058 23.181 34.609 1.00 30.03 86 SER A C 1
ATOM 681 O O . SER A 1 86 ? 6.290 22.485 35.596 1.00 30.03 86 SER A O 1
ATOM 683 N N . ILE A 1 87 ? 5.985 24.509 34.676 1.00 29.56 87 ILE A N 1
ATOM 684 C CA . ILE A 1 87 ? 5.882 25.232 35.942 1.00 29.56 87 ILE A CA 1
ATOM 685 C C . ILE A 1 87 ? 4.394 25.429 36.225 1.00 29.56 87 ILE A C 1
ATOM 687 O O . ILE A 1 87 ? 3.761 26.320 35.668 1.00 29.56 87 ILE A O 1
ATOM 691 N N . TYR A 1 88 ? 3.858 24.600 37.113 1.00 32.19 88 TYR A N 1
ATOM 692 C CA . TYR A 1 88 ? 2.712 24.932 37.955 1.00 32.19 88 TYR A CA 1
ATOM 693 C C . TYR A 1 88 ? 2.994 24.345 39.342 1.00 32.19 88 TYR A C 1
ATOM 695 O O . TYR A 1 88 ? 3.015 23.122 39.479 1.00 32.19 88 TYR A O 1
ATOM 703 N N . PRO A 1 89 ? 3.267 25.167 40.368 1.00 34.06 89 PRO A N 1
ATOM 704 C CA . PRO A 1 89 ? 3.284 24.690 41.736 1.00 34.06 89 PRO A CA 1
ATOM 705 C C . PRO A 1 89 ? 1.865 24.756 42.297 1.00 34.06 89 PRO A C 1
ATOM 707 O O . PRO A 1 89 ? 1.200 25.790 42.234 1.00 34.06 89 PRO A O 1
ATOM 710 N N . ASP A 1 90 ? 1.428 23.640 42.860 1.00 32.94 90 ASP A N 1
ATOM 711 C CA . ASP A 1 90 ? 0.210 23.547 43.646 1.00 32.94 90 ASP A CA 1
ATOM 712 C C . ASP A 1 90 ? 0.615 23.471 45.123 1.00 32.94 90 ASP A C 1
ATOM 714 O O . ASP A 1 90 ? 1.234 22.495 45.545 1.00 32.94 90 ASP A O 1
ATOM 718 N N . THR A 1 91 ? 0.306 24.507 45.907 1.00 30.83 91 THR A N 1
ATOM 719 C CA . THR A 1 91 ? 0.290 24.428 47.376 1.00 30.83 91 THR A CA 1
ATOM 720 C C . THR A 1 91 ? -0.755 25.378 47.966 1.00 30.83 91 THR A C 1
ATOM 722 O O . THR A 1 91 ? -0.573 26.591 47.985 1.00 30.83 91 THR A O 1
ATOM 725 N N . THR A 1 92 ? -1.801 24.757 48.518 1.00 29.89 92 THR A N 1
ATOM 726 C CA . THR A 1 92 ? -2.433 25.024 49.828 1.00 29.89 92 THR A CA 1
ATOM 727 C C . THR A 1 92 ? -3.060 26.391 50.142 1.00 29.89 92 THR A C 1
ATOM 729 O O . THR A 1 92 ? -2.379 27.387 50.336 1.00 29.89 92 THR A O 1
ATOM 732 N N . ASN A 1 93 ? -4.379 26.331 50.365 1.00 31.34 93 ASN A N 1
ATOM 733 C CA . ASN A 1 93 ? -5.161 26.875 51.486 1.00 31.34 93 ASN A CA 1
ATOM 734 C C . ASN A 1 93 ? -4.732 28.178 52.199 1.00 31.34 93 ASN A C 1
ATOM 736 O O . ASN A 1 93 ? -3.714 28.236 52.877 1.00 31.34 93 ASN A O 1
ATOM 740 N N . ALA A 1 94 ? -5.743 29.055 52.277 1.00 27.98 94 ALA A N 1
ATOM 741 C CA . ALA A 1 94 ? -6.136 29.879 53.424 1.00 27.98 94 ALA A CA 1
ATOM 742 C C . ALA A 1 94 ? -5.322 31.152 53.739 1.00 27.98 94 ALA A C 1
ATOM 744 O O . ALA A 1 94 ? -4.190 31.090 54.196 1.00 27.98 94 ALA A O 1
ATOM 745 N N . ILE A 1 95 ? -6.005 32.304 53.631 1.00 28.92 95 ILE A N 1
ATOM 746 C CA . ILE A 1 95 ? -6.252 33.326 54.681 1.00 28.92 95 ILE A CA 1
ATOM 747 C C . ILE A 1 95 ? -6.450 34.710 54.031 1.00 28.92 95 ILE A C 1
ATOM 749 O O . ILE A 1 95 ? -5.586 35.165 53.298 1.00 28.92 95 ILE A O 1
ATOM 753 N N . ALA A 1 96 ? -7.581 35.346 54.390 1.00 26.61 96 ALA A N 1
ATOM 754 C CA . ALA A 1 96 ? -7.901 36.788 54.424 1.00 26.61 96 ALA A CA 1
ATOM 755 C C . ALA A 1 96 ? -7.638 37.635 53.155 1.00 26.61 96 ALA A C 1
ATOM 757 O O . ALA A 1 96 ? -6.554 37.659 52.602 1.00 26.61 96 ALA A O 1
ATOM 758 N N . GLY A 1 97 ? -8.591 38.403 52.628 1.00 28.94 97 GLY A N 1
ATOM 759 C CA . GLY A 1 97 ? -9.440 39.355 53.341 1.00 28.94 97 GLY A CA 1
ATOM 760 C C . GLY A 1 97 ? -8.933 40.778 53.063 1.00 28.94 97 GLY A C 1
ATOM 761 O O . GLY A 1 97 ? -7.732 41.010 53.114 1.00 28.94 97 GLY A O 1
ATOM 762 N N . LEU A 1 98 ? -9.871 41.707 52.836 1.00 26.09 98 LEU A N 1
ATOM 763 C CA . LEU A 1 98 ? -9.680 43.135 52.515 1.00 26.09 98 LEU A CA 1
ATOM 764 C C . LEU A 1 98 ? -9.157 43.365 51.081 1.00 26.09 98 LEU A C 1
ATOM 766 O O . LEU A 1 98 ? -8.083 42.918 50.722 1.00 26.09 98 LEU A O 1
ATOM 770 N N . PHE A 1 99 ? -9.864 44.017 50.161 1.00 30.14 99 PHE A N 1
ATOM 771 C CA . PHE A 1 99 ? -10.623 45.255 50.288 1.00 30.14 99 PHE A CA 1
ATOM 772 C C . PHE A 1 99 ? -11.810 45.262 49.312 1.00 30.14 99 PHE A C 1
ATOM 774 O O . PHE A 1 99 ? -11.644 45.021 48.118 1.00 30.14 99 PHE A O 1
ATOM 781 N N . ALA A 1 100 ? -12.993 45.602 49.821 1.00 33.16 100 ALA A N 1
ATOM 782 C CA . ALA A 1 100 ? -14.018 46.275 49.027 1.00 33.16 100 ALA A CA 1
ATOM 783 C C . ALA A 1 100 ? -13.663 47.778 48.953 1.00 33.16 100 ALA A C 1
ATOM 785 O O . ALA A 1 100 ? -12.936 48.275 49.820 1.00 33.16 100 ALA A O 1
ATOM 786 N N . PRO A 1 101 ? -14.195 48.519 47.970 1.00 36.75 101 PRO A N 1
ATOM 787 C CA . PRO A 1 101 ? -15.471 49.149 48.282 1.00 36.75 101 PRO A CA 1
ATOM 788 C C . PRO A 1 101 ? -16.522 49.061 47.173 1.00 36.75 101 PRO A C 1
ATOM 790 O O . PRO A 1 101 ? -16.249 49.054 45.975 1.00 36.75 101 PRO A O 1
ATOM 793 N N . ASP A 1 102 ? -17.746 49.018 47.679 1.00 33.59 102 ASP A N 1
ATOM 794 C CA . ASP A 1 102 ? -19.041 49.152 47.035 1.00 33.59 102 ASP A CA 1
ATOM 795 C C . ASP A 1 102 ? -19.338 50.630 46.721 1.00 33.59 102 ASP A C 1
ATOM 797 O O . ASP A 1 102 ? -19.059 51.510 47.536 1.00 33.59 102 ASP A O 1
ATOM 801 N N . HIS A 1 103 ? -19.956 50.887 45.568 1.00 38.22 103 HIS A N 1
ATOM 802 C CA . HIS A 1 103 ? -20.791 52.065 45.355 1.00 38.22 103 HIS A CA 1
ATOM 803 C C . HIS A 1 103 ? -21.997 51.685 44.488 1.00 38.22 103 HIS A C 1
ATOM 805 O O . HIS A 1 103 ? -21.994 51.761 43.260 1.00 38.22 103 HIS A O 1
ATOM 811 N N . SER A 1 104 ? -23.067 51.302 45.171 1.00 31.69 104 SER A N 1
ATOM 812 C CA . SER A 1 104 ? -24.460 51.414 44.744 1.00 31.69 104 SER A CA 1
ATOM 813 C C . SER A 1 104 ? -24.799 52.783 44.119 1.00 31.69 104 SER A C 1
ATOM 815 O O . SER A 1 104 ? -24.309 53.787 44.635 1.00 31.69 104 SER A O 1
ATOM 817 N N . ILE A 1 105 ? -25.716 52.828 43.122 1.00 32.94 105 ILE A N 1
ATOM 818 C CA . ILE A 1 105 ? -26.969 53.647 43.090 1.00 32.94 105 ILE A CA 1
ATOM 819 C C . ILE A 1 105 ? -27.554 53.880 41.657 1.00 32.94 105 ILE A C 1
ATOM 821 O O . ILE A 1 105 ? -26.963 54.541 40.815 1.00 32.94 105 ILE A O 1
ATOM 825 N N . LEU A 1 106 ? -28.803 53.397 41.493 1.00 32.00 106 LEU A N 1
ATOM 826 C CA . LEU A 1 106 ? -30.002 53.909 40.773 1.00 32.00 106 LEU A CA 1
ATOM 827 C C . LEU A 1 106 ? -30.235 53.878 39.231 1.00 32.00 106 LEU A C 1
ATOM 829 O O . LEU A 1 106 ? -29.597 54.555 38.441 1.00 32.00 106 LEU A O 1
ATOM 833 N N . LYS A 1 107 ? -31.409 53.275 38.935 1.00 29.98 107 LYS A N 1
ATOM 834 C CA . LYS A 1 107 ? -32.547 53.672 38.057 1.00 29.98 107 LYS A CA 1
ATOM 835 C C . LYS A 1 107 ? -32.459 53.608 36.519 1.00 29.98 107 LYS A C 1
ATOM 837 O O . LYS A 1 107 ? -31.959 54.495 35.847 1.00 29.98 107 LYS A O 1
ATOM 842 N N . ALA A 1 108 ? -33.178 52.599 36.013 1.00 31.92 108 ALA A N 1
ATOM 843 C CA . ALA A 1 108 ? -34.277 52.640 35.036 1.00 31.92 108 ALA A CA 1
ATOM 844 C C . ALA A 1 108 ? -34.388 53.821 34.052 1.00 31.92 108 ALA A C 1
ATOM 846 O O . ALA A 1 108 ? -34.649 54.942 34.470 1.00 31.92 108 ALA A O 1
ATOM 847 N N . LEU A 1 109 ? -34.440 53.489 32.754 1.00 29.62 109 LEU A N 1
ATOM 848 C CA . LEU A 1 109 ? -35.375 54.044 31.764 1.00 29.62 109 LEU A CA 1
ATOM 849 C C . LEU A 1 109 ? -35.468 53.090 30.555 1.00 29.62 109 LEU A C 1
ATOM 851 O O . LEU A 1 109 ? -34.463 52.634 30.016 1.00 29.62 109 LEU A O 1
ATOM 855 N N . ALA A 1 110 ? -36.698 52.762 30.165 1.00 30.94 110 ALA A N 1
ATOM 856 C CA . ALA A 1 110 ? -37.032 52.028 28.949 1.00 30.94 110 ALA A CA 1
ATOM 857 C C . ALA A 1 110 ? -36.874 52.925 27.709 1.00 30.94 110 ALA A C 1
ATOM 859 O O . ALA A 1 110 ? -37.054 54.129 27.837 1.00 30.94 110 ALA A O 1
ATOM 860 N N . VAL A 1 111 ? -36.631 52.335 26.525 1.00 31.22 111 VAL A N 1
ATOM 861 C CA . VAL A 1 111 ? -37.277 52.676 25.232 1.00 31.22 111 VAL A CA 1
ATOM 862 C C . VAL A 1 111 ? -36.833 51.696 24.117 1.00 31.22 111 VAL A C 1
ATOM 864 O O . VAL A 1 111 ? -35.672 51.604 23.747 1.00 31.22 111 VAL A O 1
ATOM 867 N N . SER A 1 112 ? -37.837 50.976 23.597 1.00 27.39 112 SER A N 1
ATOM 868 C CA . SER A 1 112 ? -38.142 50.634 22.191 1.00 27.39 112 SER A CA 1
ATOM 869 C C . SER A 1 112 ? -37.155 49.903 21.248 1.00 27.39 112 SER A C 1
ATOM 871 O O . SER A 1 112 ? -36.248 50.489 20.675 1.00 27.39 112 SER A O 1
ATOM 873 N N . LYS A 1 113 ? -37.594 48.679 20.893 1.00 29.97 113 LYS A N 1
ATOM 874 C CA . LYS A 1 113 ? -37.663 48.037 19.554 1.00 29.97 113 LYS A CA 1
ATOM 875 C C . LYS A 1 113 ? -36.385 47.947 18.699 1.00 29.97 113 LYS A C 1
ATOM 877 O O . LYS A 1 113 ? -36.017 48.895 18.019 1.00 29.97 113 LYS A O 1
ATOM 882 N N . ASN A 1 114 ? -35.960 46.707 18.433 1.00 26.39 114 ASN A N 1
ATOM 883 C CA . ASN A 1 114 ? -36.270 46.111 17.126 1.00 26.39 114 ASN A CA 1
ATOM 884 C C . ASN A 1 114 ? -36.168 44.579 17.104 1.00 26.39 114 ASN A C 1
ATOM 886 O O . ASN A 1 114 ? -35.211 43.969 17.568 1.00 26.39 114 ASN A O 1
ATOM 890 N N . LYS A 1 115 ? -37.210 43.980 16.524 1.00 29.56 115 LYS A N 1
ATOM 891 C CA . LYS A 1 115 ? -37.383 42.558 16.219 1.00 29.56 115 LYS A CA 1
ATOM 892 C C . LYS A 1 115 ? -36.347 42.134 15.168 1.00 29.56 115 LYS A C 1
ATOM 894 O O . LYS A 1 115 ? -36.384 42.646 14.053 1.00 29.56 115 LYS A O 1
ATOM 899 N N . LYS A 1 116 ? -35.528 41.124 15.460 1.00 27.53 116 LYS A N 1
ATOM 900 C CA . LYS A 1 116 ? -35.066 40.162 14.448 1.00 27.53 116 LYS A CA 1
ATOM 901 C C . LYS A 1 116 ? -35.239 38.758 15.010 1.00 27.53 116 LYS A C 1
ATOM 903 O O . LYS A 1 116 ? -34.733 38.433 16.077 1.00 27.53 116 LYS A O 1
ATOM 908 N N . GLN A 1 117 ? -36.052 37.975 14.309 1.00 27.50 117 GLN A N 1
ATOM 909 C CA . GLN A 1 117 ? -36.320 36.574 14.596 1.00 27.50 117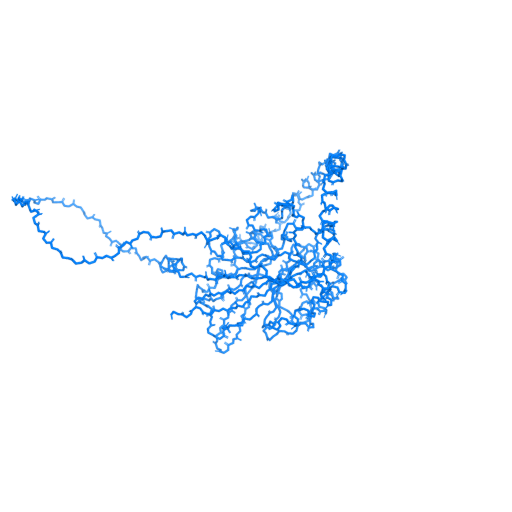 GLN A CA 1
ATOM 910 C C . GLN A 1 117 ? -35.010 35.783 14.594 1.00 27.50 117 GLN A C 1
ATOM 912 O O . GLN A 1 117 ? -34.306 35.743 13.587 1.00 27.50 117 GLN A O 1
ATOM 917 N N . HIS A 1 118 ? -34.723 35.112 15.707 1.00 25.78 118 HIS A N 1
ATOM 918 C CA . HIS A 1 118 ? -33.836 33.959 15.721 1.00 25.78 118 HIS A CA 1
ATOM 919 C C . HIS A 1 118 ? -34.538 32.802 15.004 1.00 25.78 118 HIS A C 1
ATOM 921 O O . HIS A 1 118 ? -35.337 32.078 15.595 1.00 25.78 118 HIS A O 1
ATOM 927 N N . THR A 1 119 ? -34.224 32.589 13.731 1.00 26.70 119 THR A N 1
ATOM 928 C CA . THR A 1 119 ? -34.240 31.232 13.182 1.00 26.70 119 THR A CA 1
ATOM 929 C C . THR A 1 119 ? -33.016 30.517 13.738 1.00 26.70 119 THR A C 1
ATOM 931 O O . THR A 1 119 ? -31.890 30.835 13.356 1.00 26.70 119 THR A O 1
ATOM 934 N N . LYS A 1 120 ? -33.240 29.582 14.672 1.00 26.91 120 LYS A N 1
ATOM 935 C CA . LYS A 1 120 ? -32.253 28.575 15.078 1.00 26.91 120 LYS A CA 1
ATOM 936 C C . LYS A 1 120 ? -31.702 27.923 13.808 1.00 26.91 120 LYS A C 1
ATOM 938 O O . LYS A 1 120 ? -32.404 27.153 13.154 1.00 26.91 120 LYS A O 1
ATOM 943 N N . LYS A 1 121 ? -30.462 28.254 13.450 1.00 29.31 121 LYS A N 1
ATOM 944 C CA . LYS A 1 121 ? -29.672 27.431 12.542 1.00 29.31 121 LYS A CA 1
ATOM 945 C C . LYS A 1 121 ? -29.434 26.127 13.296 1.00 29.31 121 LYS A C 1
ATOM 947 O O . LYS A 1 121 ? -28.925 26.143 14.411 1.00 29.31 121 LYS A O 1
ATOM 952 N N . LYS A 1 122 ? -29.907 25.029 12.721 1.00 33.09 122 LYS A N 1
ATOM 953 C CA . LYS A 1 122 ? -29.547 23.678 13.128 1.00 33.09 122 LYS A CA 1
ATOM 954 C C . LYS A 1 122 ? -28.042 23.580 12.863 1.00 33.09 122 LYS A C 1
ATOM 956 O O . LYS A 1 122 ? -27.656 23.508 11.700 1.00 33.09 122 LYS A O 1
ATOM 961 N N . GLU A 1 123 ? -27.220 23.743 13.899 1.00 34.38 123 GLU A N 1
ATOM 962 C CA . GLU A 1 123 ? -25.807 23.368 13.837 1.00 34.38 123 GLU A CA 1
ATOM 963 C C . GLU A 1 123 ? -25.782 21.900 13.422 1.00 34.38 123 GLU A C 1
ATOM 965 O O . GLU A 1 123 ? -26.428 21.040 14.022 1.00 34.38 123 GLU A O 1
ATOM 970 N N . THR A 1 124 ? -25.213 21.679 12.250 1.00 36.56 124 THR A N 1
ATOM 971 C CA . THR A 1 124 ? -25.196 20.416 11.535 1.00 36.56 124 THR A CA 1
ATOM 972 C C . THR A 1 124 ? -24.298 19.431 12.276 1.00 36.56 124 THR A C 1
ATOM 974 O O . THR A 1 124 ? -23.189 19.791 12.657 1.00 36.56 124 THR A O 1
ATOM 977 N N . ASP A 1 125 ? -24.762 18.184 12.442 1.00 45.41 125 ASP A N 1
ATOM 978 C CA . ASP A 1 125 ? -24.022 17.054 13.043 1.00 45.41 125 ASP A CA 1
ATOM 979 C C . ASP A 1 125 ? -22.578 16.911 12.518 1.00 45.41 125 ASP A C 1
ATOM 981 O O . ASP A 1 125 ? -21.723 16.361 13.202 1.00 45.41 125 ASP A O 1
ATOM 985 N N . THR A 1 126 ? -22.285 17.430 11.323 1.00 43.94 126 THR A N 1
ATOM 986 C CA . THR A 1 126 ? -20.950 17.463 10.713 1.00 43.94 126 THR A CA 1
ATOM 987 C C . THR A 1 126 ? -19.936 18.321 11.471 1.00 43.94 126 THR A C 1
ATOM 989 O O . THR A 1 126 ? -18.790 17.903 11.585 1.00 43.94 126 THR A O 1
ATOM 992 N N . ASP A 1 127 ? -20.331 19.467 12.032 1.00 38.31 127 ASP A N 1
ATOM 993 C CA . ASP A 1 127 ? -19.392 20.394 12.696 1.00 38.31 127 ASP A CA 1
ATOM 994 C C . ASP A 1 127 ? -19.062 19.903 14.120 1.00 38.31 127 ASP A C 1
ATOM 996 O O . ASP A 1 127 ? -17.938 20.029 14.615 1.00 38.31 127 ASP A O 1
ATOM 1000 N N . ALA A 1 128 ? -20.039 19.259 14.766 1.00 37.66 128 ALA A N 1
ATOM 1001 C CA . ALA A 1 128 ? -19.857 18.554 16.033 1.00 37.66 128 ALA A CA 1
ATOM 1002 C C . ALA A 1 128 ? -19.014 17.275 15.858 1.00 37.66 128 ALA A C 1
ATOM 1004 O O . ALA A 1 128 ? -18.223 16.924 16.730 1.00 37.66 128 ALA A O 1
ATOM 1005 N N . TYR A 1 129 ? -19.146 16.597 14.715 1.00 48.12 129 TYR A N 1
ATOM 1006 C CA . TYR A 1 129 ? -18.375 15.399 14.392 1.00 48.12 129 TYR A CA 1
ATOM 1007 C C . TYR A 1 129 ? -16.922 15.723 13.991 1.00 48.12 129 TYR A C 1
ATOM 1009 O O . TYR A 1 129 ? -16.003 15.064 14.477 1.00 48.12 129 TYR A O 1
ATOM 1017 N N . GLU A 1 130 ? -16.676 16.764 13.181 1.00 49.12 130 GLU A N 1
ATOM 1018 C CA . GLU A 1 130 ? -15.307 17.226 12.890 1.00 49.12 130 GLU A CA 1
ATOM 1019 C C . GLU A 1 130 ? -14.566 17.673 14.158 1.00 49.12 130 GLU A C 1
ATOM 1021 O O . GLU A 1 130 ? -13.395 17.331 14.344 1.00 49.12 130 GLU A O 1
ATOM 1026 N N . SER A 1 131 ? -15.246 18.387 15.061 1.00 44.38 131 SER A N 1
ATOM 1027 C CA . SER A 1 131 ? -14.641 18.817 16.326 1.00 44.38 131 SER A CA 1
ATOM 1028 C C . SER A 1 131 ? -14.356 17.649 17.281 1.00 44.38 131 SER A C 1
ATOM 1030 O O . SER A 1 131 ? -13.291 17.634 17.895 1.00 44.38 131 SER A O 1
ATOM 1032 N N . ASP A 1 132 ? -15.219 16.627 17.359 1.00 47.72 132 ASP A N 1
ATOM 1033 C CA . ASP A 1 132 ? -14.968 15.425 18.175 1.00 47.72 132 ASP A CA 1
ATOM 1034 C C . ASP A 1 132 ? -13.841 14.535 17.610 1.00 47.72 132 ASP A C 1
ATOM 1036 O O . ASP A 1 132 ? -13.106 13.917 18.383 1.00 47.72 132 ASP A O 1
ATOM 1040 N N . ARG A 1 133 ? -13.629 14.514 16.285 1.00 52.28 133 ARG A N 1
ATOM 1041 C CA . ARG A 1 133 ? -12.530 13.763 15.649 1.00 52.28 133 ARG A CA 1
ATOM 1042 C C . ARG A 1 133 ? -11.166 14.439 15.819 1.00 52.28 133 ARG A C 1
ATOM 1044 O O . ARG A 1 133 ? -10.168 13.752 16.013 1.00 52.28 133 ARG A O 1
ATOM 1051 N N . MET A 1 134 ? -11.110 15.776 15.826 1.00 46.47 134 MET A N 1
ATOM 1052 C CA . MET A 1 134 ? -9.876 16.513 16.147 1.00 46.47 134 MET A CA 1
ATOM 1053 C C . MET A 1 134 ? -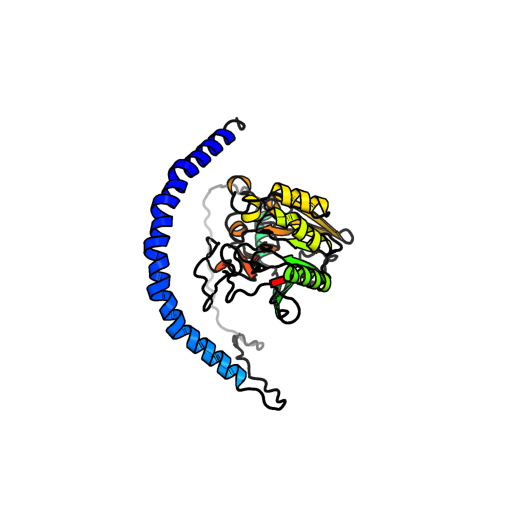9.447 16.367 17.619 1.00 46.47 134 MET A C 1
ATOM 1055 O O . MET A 1 134 ? -8.281 16.603 17.935 1.00 46.47 134 MET A O 1
ATOM 1059 N N . LEU A 1 135 ? -10.365 15.989 18.517 1.00 45.16 135 LEU A N 1
ATOM 1060 C CA . LEU A 1 135 ? -10.141 15.964 19.966 1.00 45.16 135 LEU A CA 1
ATOM 1061 C C . LEU A 1 135 ? -9.699 14.602 20.534 1.00 45.16 135 LEU A C 1
ATOM 1063 O O . LEU A 1 135 ? -9.317 14.553 21.702 1.00 45.16 135 LEU A O 1
ATOM 1067 N N . ARG A 1 136 ? -9.716 13.498 19.768 1.00 56.44 136 ARG A N 1
ATOM 1068 C CA . ARG A 1 136 ? -9.469 12.145 20.317 1.00 56.44 136 ARG A CA 1
ATOM 1069 C C . ARG A 1 136 ? -8.437 11.375 19.496 1.00 56.44 136 ARG A C 1
ATOM 1071 O O . ARG A 1 136 ? -8.736 10.806 18.455 1.00 56.44 136 ARG A O 1
ATOM 1078 N N . GLY A 1 137 ? -7.194 11.437 19.967 1.00 71.00 137 GLY A N 1
ATOM 1079 C CA . GLY A 1 137 ? -5.998 11.204 19.162 1.00 71.00 137 GLY A CA 1
ATOM 1080 C C . GLY A 1 137 ? -5.778 9.769 18.686 1.00 71.00 137 GLY A C 1
ATOM 1081 O O . GLY A 1 137 ? -5.681 8.838 19.483 1.00 71.00 137 GLY A O 1
ATOM 1082 N N . THR A 1 138 ? -5.566 9.628 17.379 1.00 89.50 138 THR A N 1
ATOM 1083 C CA . THR A 1 138 ? -4.825 8.511 16.790 1.00 89.50 138 THR A CA 1
ATOM 1084 C C . THR A 1 138 ? -3.401 8.505 17.342 1.00 89.50 138 THR A C 1
ATOM 1086 O O . THR A 1 138 ? -2.692 9.509 17.246 1.00 89.50 138 THR A O 1
ATOM 1089 N N . GLN A 1 139 ? -2.955 7.378 17.892 1.00 94.50 139 GLN A N 1
ATOM 1090 C CA . GLN A 1 139 ? -1.556 7.192 18.276 1.00 94.50 139 GLN A CA 1
ATOM 1091 C C . GLN A 1 139 ? -0.904 6.247 17.279 1.00 94.50 139 GLN A C 1
ATOM 1093 O O . GLN A 1 139 ? -1.363 5.127 17.082 1.00 94.50 139 GLN A O 1
ATOM 1098 N N . ILE A 1 140 ? 0.161 6.713 16.632 1.00 96.94 140 ILE A N 1
ATOM 1099 C CA . ILE A 1 140 ? 0.898 5.922 15.652 1.00 96.94 140 ILE A CA 1
ATOM 1100 C C . ILE A 1 140 ? 2.357 5.914 16.068 1.00 96.94 140 ILE A C 1
ATOM 1102 O O . ILE A 1 140 ? 3.016 6.956 16.080 1.00 96.94 140 ILE A O 1
ATOM 1106 N N . THR A 1 141 ? 2.870 4.735 16.395 1.00 97.75 141 THR A N 1
ATOM 1107 C CA . THR A 1 141 ? 4.302 4.542 16.630 1.00 97.75 141 THR A CA 1
ATOM 1108 C C . THR A 1 141 ? 4.892 3.698 15.517 1.00 97.75 141 THR A C 1
ATOM 1110 O O . THR A 1 141 ? 4.169 3.019 14.789 1.00 97.75 141 THR A O 1
ATOM 1113 N N . SER A 1 142 ? 6.208 3.783 15.327 1.00 98.25 142 SER A N 1
ATOM 1114 C CA . SER A 1 142 ? 6.878 2.971 14.320 1.00 98.25 142 SER A CA 1
ATOM 1115 C C . SER A 1 142 ? 8.225 2.458 14.788 1.00 98.25 142 SER A C 1
ATOM 1117 O O . SER A 1 142 ? 8.921 3.085 15.588 1.00 98.25 142 SER A O 1
ATOM 1119 N N . SER A 1 143 ? 8.599 1.305 14.254 1.00 98.44 143 SER A N 1
ATOM 1120 C CA . SER A 1 143 ? 9.923 0.715 14.402 1.00 98.44 143 SER A CA 1
ATOM 1121 C C . SER A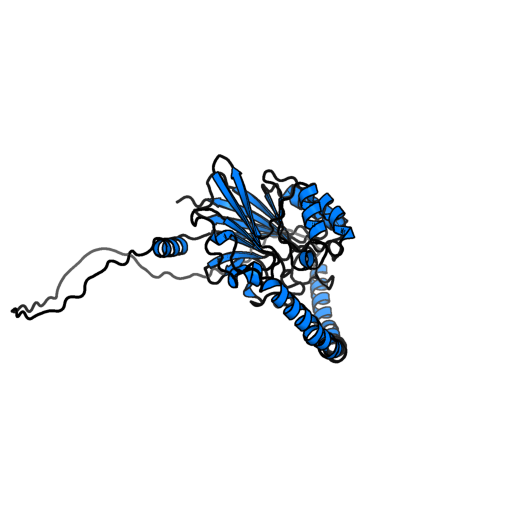 1 143 ? 10.363 0.105 13.075 1.00 98.44 143 SER A C 1
ATOM 1123 O O . SER A 1 143 ? 9.565 -0.078 12.157 1.00 98.44 143 SER A O 1
ATOM 1125 N N . SER A 1 144 ? 11.647 -0.210 12.939 1.00 97.94 144 SER A N 1
ATOM 1126 C CA . SER A 1 144 ? 12.154 -0.865 11.734 1.00 97.94 144 SER A CA 1
ATOM 1127 C C . SER A 1 144 ? 13.168 -1.937 12.080 1.00 97.94 144 SER A C 1
ATOM 1129 O O . SER A 1 144 ? 14.002 -1.733 12.962 1.00 97.94 144 SER A O 1
ATOM 1131 N N . VAL A 1 145 ? 13.116 -3.047 11.353 1.00 97.94 145 VAL A N 1
ATOM 1132 C CA . VAL A 1 145 ? 14.026 -4.183 11.503 1.00 97.94 145 VAL A CA 1
ATOM 1133 C C . VAL A 1 145 ? 14.737 -4.404 10.177 1.00 97.94 145 VAL A C 1
ATOM 1135 O O . VAL A 1 145 ? 14.070 -4.584 9.160 1.00 97.94 145 VAL A O 1
ATOM 1138 N N . ASP A 1 146 ? 16.071 -4.385 10.183 1.00 98.19 146 ASP A N 1
ATOM 1139 C CA . ASP A 1 146 ? 16.870 -4.773 9.017 1.00 98.19 146 ASP A CA 1
ATOM 1140 C C . ASP A 1 146 ? 16.729 -6.278 8.770 1.00 98.19 146 ASP A C 1
ATOM 1142 O O . ASP A 1 146 ? 16.835 -7.088 9.694 1.00 98.19 146 ASP A O 1
ATOM 1146 N N . VAL A 1 147 ? 16.463 -6.645 7.521 1.00 98.00 147 VAL A N 1
ATOM 1147 C CA . VAL A 1 147 ? 16.284 -8.036 7.095 1.00 98.00 147 VAL A CA 1
ATOM 1148 C C . VAL A 1 147 ? 17.136 -8.385 5.868 1.00 98.00 147 VAL A C 1
ATOM 1150 O O . VAL A 1 147 ? 17.046 -9.500 5.346 1.00 98.00 147 VAL A O 1
ATOM 1153 N N . SER A 1 148 ? 18.006 -7.462 5.450 1.00 94.94 148 SER A N 1
ATOM 1154 C CA . SER A 1 148 ? 18.812 -7.532 4.224 1.00 94.94 148 SER A CA 1
ATOM 1155 C C . SER A 1 148 ? 19.763 -8.736 4.191 1.00 94.94 148 SER A C 1
ATOM 1157 O O . SER A 1 148 ? 20.059 -9.290 3.131 1.00 94.94 148 SER A O 1
ATOM 1159 N N . SER A 1 149 ? 20.205 -9.191 5.367 1.00 93.88 149 SER A N 1
ATOM 1160 C CA . SER A 1 149 ? 21.066 -10.371 5.524 1.00 93.88 149 SER A CA 1
ATOM 1161 C C . SER A 1 149 ? 20.361 -11.701 5.230 1.00 93.88 149 SER A C 1
ATOM 1163 O O . SER A 1 149 ? 21.030 -12.693 4.939 1.00 93.88 149 SER A O 1
ATOM 1165 N N . VAL A 1 150 ? 19.025 -11.736 5.293 1.00 95.69 150 VAL A N 1
ATOM 1166 C CA . VAL A 1 150 ? 18.217 -12.959 5.146 1.00 95.69 150 VAL A CA 1
ATOM 1167 C C . VAL A 1 150 ? 17.394 -12.943 3.859 1.00 95.69 150 VAL A C 1
ATOM 1169 O O . VAL A 1 150 ? 17.229 -13.991 3.230 1.00 95.69 150 VAL A O 1
ATOM 1172 N N . TYR A 1 151 ? 16.897 -11.774 3.450 1.00 96.56 151 TYR A N 1
ATOM 1173 C CA . TYR A 1 151 ? 15.984 -11.628 2.319 1.00 96.56 151 TYR A CA 1
ATOM 1174 C C . TYR A 1 151 ? 16.594 -10.712 1.263 1.00 96.56 151 TYR A C 1
ATOM 1176 O O . TYR A 1 151 ? 16.764 -9.514 1.464 1.00 96.56 151 TYR A O 1
ATOM 1184 N N . THR A 1 152 ? 16.936 -11.272 0.104 1.00 96.25 152 THR A N 1
ATOM 1185 C CA . THR A 1 152 ? 17.485 -10.466 -0.989 1.00 96.25 152 THR A CA 1
ATOM 1186 C C . THR A 1 152 ? 16.414 -9.550 -1.575 1.00 96.25 152 THR A C 1
ATOM 1188 O O . THR A 1 152 ? 15.299 -9.984 -1.832 1.00 96.25 152 THR A O 1
ATOM 1191 N N . GLY A 1 153 ? 16.768 -8.293 -1.848 1.00 94.25 153 GLY A N 1
ATOM 1192 C CA . GLY A 1 153 ? 15.860 -7.327 -2.475 1.00 94.25 153 GLY A CA 1
ATOM 1193 C C . GLY A 1 153 ? 14.865 -6.664 -1.518 1.00 94.25 153 GLY A C 1
ATOM 1194 O O . GLY A 1 153 ? 14.073 -5.848 -1.976 1.00 94.25 153 GLY A O 1
ATOM 1195 N N . VAL A 1 154 ? 14.921 -6.975 -0.219 1.00 97.75 154 VAL A N 1
ATOM 1196 C CA . VAL A 1 154 ? 14.192 -6.254 0.831 1.00 97.75 154 VAL A CA 1
ATOM 1197 C C . VAL A 1 154 ? 15.178 -5.900 1.934 1.00 97.75 154 VAL A C 1
ATOM 1199 O O . VAL A 1 154 ? 15.790 -6.784 2.526 1.00 97.75 154 VAL A O 1
ATOM 1202 N N . ASP A 1 155 ? 15.332 -4.613 2.220 1.00 98.38 155 ASP A N 1
ATOM 1203 C CA . ASP A 1 155 ? 16.314 -4.152 3.198 1.00 98.38 155 ASP A CA 1
ATOM 1204 C C . ASP A 1 155 ? 15.741 -4.192 4.618 1.00 98.38 155 ASP A C 1
ATOM 1206 O O . ASP A 1 155 ? 16.436 -4.568 5.563 1.00 98.38 155 ASP A O 1
ATOM 1210 N N . ARG A 1 156 ? 14.460 -3.833 4.788 1.00 98.56 156 ARG A N 1
ATOM 1211 C CA . ARG A 1 156 ? 13.828 -3.751 6.112 1.00 98.56 156 ARG A CA 1
ATOM 1212 C C . ARG A 1 156 ? 12.335 -4.068 6.131 1.00 98.56 156 ARG A C 1
ATOM 1214 O O . ARG A 1 156 ? 11.630 -3.931 5.136 1.00 98.56 156 ARG A O 1
ATOM 1221 N N . VAL A 1 157 ? 11.850 -4.420 7.317 1.00 98.81 157 VAL A N 1
ATOM 1222 C CA . VAL A 1 157 ? 10.425 -4.400 7.671 1.00 98.81 157 VAL A CA 1
ATOM 1223 C C . VAL A 1 157 ? 10.184 -3.174 8.538 1.00 98.81 157 VAL A C 1
ATOM 1225 O O . VAL A 1 157 ? 10.806 -3.048 9.595 1.00 98.81 157 VAL A O 1
ATOM 1228 N N . VAL A 1 158 ? 9.292 -2.283 8.112 1.00 98.88 158 VAL A N 1
ATOM 1229 C CA . VAL A 1 158 ? 8.837 -1.153 8.931 1.00 98.88 158 VAL A CA 1
ATOM 1230 C C . VAL A 1 158 ? 7.519 -1.539 9.584 1.00 98.88 158 VAL A C 1
ATOM 1232 O O . VAL A 1 158 ? 6.580 -1.945 8.904 1.00 98.88 158 VAL A O 1
ATOM 1235 N N . LYS A 1 159 ? 7.463 -1.454 10.909 1.00 98.88 159 LYS A N 1
ATOM 1236 C CA . LYS A 1 159 ? 6.283 -1.792 11.697 1.00 98.88 159 LYS A CA 1
ATOM 1237 C C . LYS A 1 159 ? 5.623 -0.526 12.204 1.00 98.88 159 LYS A C 1
ATOM 1239 O O . LYS A 1 159 ? 6.334 0.354 12.685 1.00 98.88 159 LYS A O 1
ATOM 1244 N N . TYR A 1 160 ? 4.303 -0.475 12.129 1.00 98.88 160 TYR A N 1
ATOM 1245 C CA . TYR A 1 160 ? 3.483 0.570 12.719 1.00 98.88 160 TYR A CA 1
ATOM 1246 C C . TYR A 1 160 ? 2.488 -0.046 13.691 1.00 98.88 160 TYR A C 1
ATOM 1248 O O . TYR A 1 160 ? 1.784 -0.984 13.327 1.00 98.88 160 TYR A O 1
ATOM 1256 N N . ASP A 1 161 ? 2.405 0.513 14.889 1.00 98.62 161 ASP A N 1
ATOM 1257 C CA . ASP A 1 161 ? 1.300 0.248 15.805 1.00 98.62 161 ASP A CA 1
ATOM 1258 C C . ASP A 1 161 ? 0.340 1.432 15.677 1.00 98.62 161 ASP A C 1
ATOM 1260 O O . ASP A 1 161 ? 0.720 2.574 15.953 1.00 98.62 161 ASP A O 1
ATOM 1264 N N . PHE A 1 162 ? -0.858 1.164 15.152 1.00 98.38 162 PHE A N 1
ATOM 1265 C CA . PHE A 1 162 ? -1.899 2.151 14.879 1.00 98.38 162 PHE A CA 1
ATOM 1266 C C . PHE A 1 162 ? -3.017 1.983 15.902 1.00 98.38 162 PHE A C 1
ATOM 1268 O O . PHE A 1 162 ? -3.817 1.053 15.812 1.00 98.38 162 PHE A O 1
ATOM 1275 N N . THR A 1 163 ? -3.077 2.894 16.865 1.00 97.44 163 THR A N 1
ATOM 1276 C CA . THR A 1 163 ? -4.075 2.880 17.932 1.00 97.44 163 THR A CA 1
ATOM 1277 C C . THR A 1 163 ? -5.129 3.948 17.682 1.00 97.44 163 THR A C 1
ATOM 1279 O O . THR A 1 163 ? -4.809 5.137 17.600 1.00 97.44 163 THR A O 1
ATOM 1282 N N . HIS A 1 164 ? -6.393 3.539 17.579 1.00 94.62 164 HIS A N 1
ATOM 1283 C CA . HIS A 1 164 ? -7.511 4.447 17.326 1.00 94.62 164 HIS A CA 1
ATOM 1284 C C . HIS A 1 164 ? -8.801 3.943 17.980 1.00 94.62 164 HIS A C 1
ATOM 1286 O O . HIS A 1 164 ? -9.025 2.739 18.086 1.00 94.62 164 HIS A O 1
ATOM 1292 N N . ARG A 1 165 ? -9.669 4.860 18.423 1.00 92.62 165 ARG A N 1
ATOM 1293 C CA . ARG A 1 165 ? -10.931 4.511 19.105 1.00 92.62 165 ARG A CA 1
ATOM 1294 C C . ARG A 1 165 ? -11.920 3.771 18.196 1.00 92.62 165 ARG A C 1
ATOM 1296 O O . ARG A 1 165 ? -12.672 2.927 18.676 1.00 92.62 165 ARG A O 1
ATOM 1303 N N . ASP A 1 166 ? -11.887 4.086 16.899 1.00 93.38 166 ASP A N 1
ATOM 1304 C CA . ASP A 1 166 ? -12.823 3.539 15.911 1.00 93.38 166 ASP A CA 1
ATOM 1305 C C . ASP A 1 166 ? -12.337 2.204 15.324 1.00 93.38 166 ASP A C 1
ATOM 1307 O O . ASP A 1 166 ? -13.063 1.584 14.554 1.00 93.38 166 ASP A O 1
ATOM 1311 N N . VAL A 1 167 ? -11.142 1.718 15.707 1.00 96.88 167 VAL A N 1
ATOM 1312 C CA . VAL A 1 167 ? -10.752 0.328 15.412 1.00 96.88 167 VAL A CA 1
ATOM 1313 C C . VAL A 1 167 ? -11.760 -0.591 16.111 1.00 96.88 167 VAL A C 1
ATOM 1315 O O . VAL A 1 167 ? -11.874 -0.536 17.341 1.00 96.88 167 VAL A O 1
ATOM 1318 N N . PRO A 1 168 ? -12.503 -1.437 15.373 1.00 96.38 168 PRO A N 1
ATOM 1319 C CA . PRO A 1 168 ? -13.479 -2.313 16.000 1.00 96.38 168 PRO A CA 1
ATOM 1320 C C . PRO A 1 168 ? -12.788 -3.341 16.901 1.00 96.38 168 PRO A C 1
ATOM 1322 O O . PRO A 1 168 ? -11.685 -3.798 16.612 1.00 96.38 168 PRO A O 1
ATOM 1325 N N . GLU A 1 169 ? -13.457 -3.747 17.975 1.00 96.75 169 GLU A N 1
ATOM 1326 C CA . GLU A 1 169 ? -12.937 -4.695 18.970 1.00 96.75 169 GLU A CA 1
ATOM 1327 C C . GLU A 1 169 ? -12.426 -6.006 18.369 1.00 96.75 169 GLU A C 1
ATOM 1329 O O . GLU A 1 169 ? -11.355 -6.486 18.730 1.00 96.75 169 GLU A O 1
ATOM 1334 N N . ALA A 1 170 ? -13.160 -6.557 17.401 1.00 98.00 170 ALA A N 1
ATOM 1335 C CA . ALA A 1 170 ? -12.781 -7.781 16.707 1.00 98.00 170 ALA A CA 1
ATOM 1336 C C . ALA A 1 170 ? -11.446 -7.637 15.955 1.00 98.00 170 ALA A C 1
ATOM 1338 O O . ALA A 1 170 ? -10.796 -8.636 15.651 1.00 98.00 170 ALA A O 1
ATOM 1339 N N . PHE A 1 171 ? -11.021 -6.410 15.653 1.00 98.44 171 PHE A N 1
ATOM 1340 C CA . PHE A 1 171 ? -9.791 -6.088 14.936 1.00 98.44 171 PHE A CA 1
ATOM 1341 C C . PHE A 1 171 ? -8.642 -5.669 15.8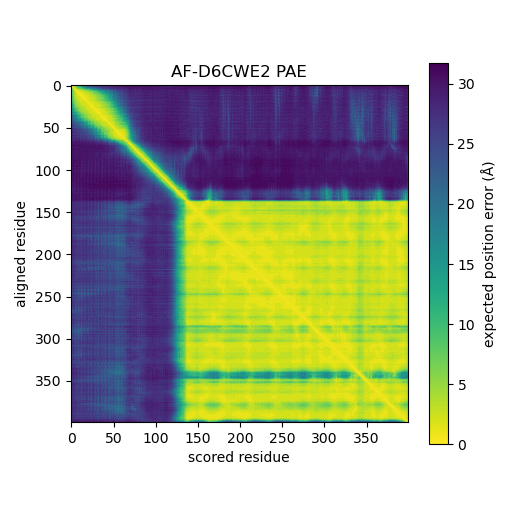67 1.00 98.44 171 PHE A C 1
ATOM 1343 O O . PHE A 1 171 ? -7.600 -5.235 15.378 1.00 98.44 171 PHE A O 1
ATOM 1350 N N . GLU A 1 172 ? -8.772 -5.852 17.184 1.00 98.06 172 GLU A N 1
ATOM 1351 C CA . GLU A 1 172 ? -7.629 -5.736 18.094 1.00 98.06 172 GLU A CA 1
ATOM 1352 C C . GLU A 1 172 ? -6.510 -6.706 17.684 1.00 98.06 172 GLU A C 1
ATOM 1354 O O . GLU A 1 172 ? -6.737 -7.903 17.472 1.00 98.06 172 GLU A O 1
ATOM 1359 N N . GLY A 1 173 ? -5.294 -6.178 17.541 1.00 98.44 173 GLY A N 1
ATOM 1360 C CA . GLY A 1 173 ? -4.128 -6.929 17.091 1.00 98.44 173 GLY A CA 1
ATOM 1361 C C . GLY A 1 173 ? -4.165 -7.333 15.615 1.00 98.44 173 GLY A C 1
ATOM 1362 O O . GLY A 1 173 ? -3.327 -8.135 15.204 1.00 98.44 173 GLY A O 1
ATOM 1363 N N . PHE A 1 174 ? -5.108 -6.816 14.816 1.00 98.81 174 PHE A N 1
ATOM 1364 C CA . PHE A 1 174 ? -5.230 -7.143 13.394 1.00 98.81 174 PHE A CA 1
ATOM 1365 C C . PHE A 1 174 ? -4.010 -6.661 12.609 1.00 98.81 174 PHE A C 1
ATOM 1367 O O . PHE A 1 174 ? -3.598 -5.505 12.726 1.00 98.81 174 PHE A O 1
ATOM 1374 N N . ARG A 1 175 ? -3.430 -7.545 11.794 1.00 98.88 175 ARG A N 1
ATOM 1375 C CA . ARG A 1 175 ? -2.148 -7.326 11.120 1.00 98.88 175 ARG A CA 1
ATOM 1376 C C . ARG A 1 175 ? -2.331 -7.131 9.626 1.00 98.88 175 ARG A C 1
ATOM 1378 O O . ARG A 1 175 ? -2.753 -8.034 8.909 1.00 98.88 175 ARG A O 1
ATOM 1385 N N . ILE A 1 176 ? -1.900 -5.983 9.131 1.00 98.94 176 ILE A N 1
ATOM 1386 C CA . ILE A 1 176 ? -1.912 -5.632 7.713 1.00 98.94 176 ILE A CA 1
ATOM 1387 C C . ILE A 1 176 ? -0.479 -5.693 7.195 1.00 98.94 176 ILE A C 1
ATOM 1389 O O . ILE A 1 176 ? 0.394 -5.010 7.726 1.00 98.94 176 ILE A O 1
ATOM 1393 N N . ALA A 1 177 ? -0.222 -6.478 6.151 1.00 98.94 177 ALA A N 1
ATOM 1394 C CA . ALA A 1 177 ? 0.993 -6.332 5.355 1.00 98.94 177 ALA A CA 1
ATOM 1395 C C . ALA A 1 177 ? 0.711 -5.388 4.184 1.00 98.94 177 ALA A C 1
ATOM 1397 O O . ALA A 1 177 ? -0.301 -5.543 3.505 1.00 98.94 177 ALA A O 1
ATOM 1398 N N . PHE A 1 178 ? 1.606 -4.440 3.926 1.00 98.94 178 PHE A N 1
ATOM 1399 C CA . PHE A 1 178 ? 1.506 -3.514 2.804 1.00 98.94 178 PHE A CA 1
ATOM 1400 C C . PHE A 1 178 ? 2.804 -3.490 1.995 1.00 98.94 178 PHE A C 1
ATOM 1402 O O . PHE A 1 178 ? 3.901 -3.346 2.545 1.00 98.94 178 PHE A O 1
ATOM 1409 N N . ILE A 1 179 ? 2.664 -3.648 0.679 1.00 98.88 179 ILE A N 1
ATOM 1410 C CA . ILE A 1 179 ? 3.753 -3.589 -0.301 1.00 98.88 179 ILE A CA 1
ATOM 1411 C C . ILE A 1 179 ? 3.349 -2.702 -1.475 1.00 98.88 179 ILE A C 1
ATOM 1413 O O . ILE A 1 179 ? 2.174 -2.614 -1.814 1.00 98.88 179 ILE A O 1
ATOM 1417 N N . SER A 1 180 ? 4.313 -2.065 -2.127 1.00 98.75 180 SER A N 1
ATOM 1418 C CA . SER A 1 180 ? 4.064 -1.248 -3.317 1.00 98.75 180 SER A CA 1
ATOM 1419 C C . SER A 1 180 ? 5.330 -1.136 -4.163 1.00 98.75 180 SER A C 1
ATOM 1421 O O . SER A 1 180 ? 6.424 -1.497 -3.710 1.00 98.75 180 SER A O 1
ATOM 1423 N N . ASP A 1 181 ? 5.170 -0.663 -5.396 1.00 98.50 181 ASP A N 1
ATOM 1424 C CA . ASP A 1 181 ? 6.243 -0.298 -6.316 1.00 98.50 181 ASP A CA 1
ATOM 1425 C C . ASP A 1 181 ? 7.236 -1.449 -6.495 1.00 98.50 181 ASP A C 1
ATOM 1427 O O . ASP A 1 181 ? 8.453 -1.302 -6.337 1.00 98.50 181 ASP A O 1
ATOM 1431 N N . LEU A 1 182 ? 6.704 -2.644 -6.762 1.00 98.56 182 LEU A N 1
ATOM 1432 C CA . LEU A 1 182 ? 7.501 -3.856 -6.925 1.00 98.56 182 LEU A CA 1
ATOM 1433 C C . LEU A 1 182 ? 8.404 -3.746 -8.148 1.00 98.56 182 LEU A C 1
ATOM 1435 O O . LEU A 1 182 ? 9.532 -4.246 -8.100 1.00 98.56 182 LEU A O 1
ATOM 1439 N N . HIS A 1 183 ? 7.912 -3.102 -9.218 1.00 98.06 183 HIS A N 1
ATOM 1440 C CA . HIS A 1 183 ? 8.597 -2.961 -10.502 1.00 98.06 183 HIS A CA 1
ATOM 1441 C C . HIS A 1 183 ? 9.356 -4.242 -10.860 1.00 98.06 183 HIS A C 1
ATOM 1443 O O . HIS A 1 183 ? 10.582 -4.245 -11.012 1.00 98.06 183 HIS A O 1
ATOM 1449 N N . TYR A 1 184 ? 8.660 -5.379 -10.858 1.00 98.25 184 TYR A N 1
ATOM 1450 C CA . TYR A 1 184 ? 9.298 -6.678 -10.996 1.00 98.25 184 TYR A CA 1
ATOM 1451 C C . TYR A 1 184 ? 10.100 -6.750 -12.299 1.00 98.25 184 TYR A C 1
ATOM 1453 O O . TYR A 1 184 ? 9.629 -6.337 -13.356 1.00 98.25 184 TYR A O 1
ATOM 1461 N N . LYS A 1 185 ? 11.333 -7.267 -12.182 1.00 95.44 185 LYS A N 1
ATOM 1462 C CA . LYS A 1 185 ? 12.430 -7.225 -13.167 1.00 95.44 185 LYS A CA 1
ATOM 1463 C C . LYS A 1 185 ? 13.164 -5.883 -13.308 1.00 95.44 185 LYS A C 1
ATOM 1465 O O . LYS A 1 185 ? 14.085 -5.810 -14.123 1.00 95.44 185 LYS A O 1
ATOM 1470 N N . SER A 1 186 ? 12.941 -4.916 -12.416 1.00 94.44 186 SER A N 1
ATOM 1471 C CA . SER A 1 186 ? 13.885 -3.819 -12.120 1.00 94.44 186 SER A CA 1
ATOM 1472 C C . SER A 1 186 ? 15.079 -4.317 -11.275 1.00 94.44 186 SER A C 1
ATOM 1474 O O . SER A 1 186 ? 15.740 -5.273 -11.678 1.00 94.44 186 SER A O 1
ATOM 1476 N N . LEU A 1 187 ? 15.381 -3.737 -10.105 1.00 93.69 187 LEU A N 1
ATOM 1477 C CA . LEU A 1 187 ? 16.286 -4.348 -9.119 1.00 93.69 187 LEU A CA 1
ATOM 1478 C C . LEU A 1 187 ? 15.682 -5.605 -8.471 1.00 93.69 187 LEU A C 1
ATOM 1480 O O . LEU A 1 187 ? 16.422 -6.526 -8.122 1.00 93.69 187 LEU A O 1
ATOM 1484 N N . LEU A 1 188 ? 14.351 -5.689 -8.372 1.00 96.81 188 LEU A N 1
ATOM 1485 C CA . LEU A 1 188 ? 13.665 -6.882 -7.882 1.00 96.81 188 LEU A CA 1
ATOM 1486 C C . LEU A 1 188 ? 13.722 -7.997 -8.935 1.00 96.81 188 LEU A C 1
ATOM 1488 O O . LEU A 1 188 ? 12.984 -7.996 -9.923 1.00 96.81 188 LEU A O 1
ATOM 1492 N N . LYS A 1 189 ? 14.623 -8.960 -8.731 1.00 96.38 189 LYS A N 1
ATOM 1493 C CA . LYS A 1 189 ? 14.754 -10.165 -9.566 1.00 96.38 189 LYS A CA 1
ATOM 1494 C C . LYS A 1 189 ? 14.064 -11.361 -8.914 1.00 96.38 189 LYS A C 1
ATOM 1496 O O . LYS A 1 189 ? 13.571 -11.278 -7.798 1.00 96.38 189 LYS A O 1
ATOM 1501 N N . GLU A 1 190 ? 14.052 -12.492 -9.608 1.00 97.38 190 GLU A N 1
ATOM 1502 C CA . GLU A 1 190 ? 13.333 -13.704 -9.197 1.00 97.38 190 GLU A CA 1
ATOM 1503 C C . GLU A 1 190 ? 13.683 -14.190 -7.786 1.00 97.38 190 GLU A C 1
ATOM 1505 O O . GLU A 1 190 ? 12.783 -14.422 -6.983 1.00 97.38 190 GLU A O 1
ATOM 1510 N N . LYS A 1 191 ? 14.978 -14.253 -7.438 1.00 97.81 191 LYS A N 1
ATOM 1511 C CA . LYS A 1 191 ? 15.399 -14.585 -6.069 1.00 97.81 191 LYS A CA 1
ATOM 1512 C C . LYS A 1 191 ? 14.792 -13.622 -5.046 1.00 97.81 191 LYS A C 1
ATOM 1514 O O . LYS A 1 191 ? 14.296 -14.069 -4.019 1.00 97.81 191 LYS A O 1
ATOM 1519 N N . GLY A 1 192 ? 14.807 -12.322 -5.344 1.00 98.38 192 GLY A N 1
ATOM 1520 C CA . GLY A 1 192 ? 14.244 -11.312 -4.456 1.00 98.38 192 GLY A CA 1
ATOM 1521 C C . GLY A 1 192 ? 12.724 -11.387 -4.346 1.00 98.38 192 GLY A C 1
ATOM 1522 O O . GLY A 1 192 ? 12.192 -11.229 -3.258 1.00 98.38 192 GLY A O 1
ATOM 1523 N N . LEU A 1 193 ? 12.018 -11.726 -5.428 1.00 98.75 193 LEU A N 1
ATOM 1524 C CA . LEU A 1 193 ? 10.577 -11.988 -5.386 1.00 98.75 193 LEU A CA 1
ATOM 1525 C C . LEU A 1 193 ? 10.252 -13.205 -4.504 1.00 98.75 193 LEU A C 1
ATOM 1527 O O . LEU A 1 193 ? 9.327 -13.162 -3.695 1.00 98.75 193 LEU A O 1
ATOM 1531 N N . ASN A 1 194 ? 11.030 -14.283 -4.612 1.00 98.69 194 ASN A N 1
ATOM 1532 C CA . ASN A 1 194 ? 10.848 -15.460 -3.763 1.00 98.69 194 ASN A CA 1
ATOM 1533 C C . ASN A 1 194 ? 11.158 -15.162 -2.285 1.00 98.69 194 ASN A C 1
ATOM 1535 O O . ASN A 1 194 ? 10.418 -15.609 -1.408 1.00 98.69 194 ASN A O 1
ATOM 1539 N N . ASP A 1 195 ? 12.204 -14.381 -2.003 1.00 98.69 195 ASP A N 1
ATOM 1540 C CA . ASP A 1 195 ? 12.523 -13.937 -0.643 1.00 98.69 195 ASP A CA 1
ATOM 1541 C C . ASP A 1 195 ? 11.460 -12.961 -0.097 1.00 98.69 195 ASP A C 1
ATOM 1543 O O . ASP A 1 195 ? 11.068 -13.092 1.061 1.00 98.69 195 ASP A O 1
ATOM 1547 N N . LEU A 1 196 ? 10.899 -12.070 -0.923 1.00 98.88 196 LEU A N 1
ATOM 1548 C CA . LEU A 1 196 ? 9.762 -11.215 -0.560 1.00 98.88 196 LEU A CA 1
ATOM 1549 C C . LEU A 1 196 ? 8.539 -12.054 -0.160 1.00 98.88 196 LEU A C 1
ATOM 1551 O O . LEU A 1 196 ? 7.957 -11.825 0.896 1.00 98.88 196 LEU A O 1
ATOM 1555 N N . VAL A 1 197 ? 8.179 -13.068 -0.953 1.00 98.88 197 VAL A N 1
ATOM 1556 C CA . VAL A 1 197 ? 7.067 -13.981 -0.632 1.00 98.88 197 VAL A CA 1
ATOM 1557 C C . VAL A 1 197 ? 7.308 -14.703 0.695 1.00 98.88 197 VAL A C 1
ATOM 1559 O O . VAL A 1 197 ? 6.415 -14.757 1.539 1.00 98.88 197 VAL A O 1
ATOM 1562 N N . ARG A 1 198 ? 8.524 -15.219 0.920 1.00 98.81 198 ARG A N 1
ATOM 1563 C CA . ARG A 1 198 ? 8.893 -15.847 2.199 1.00 98.81 198 ARG A CA 1
ATOM 1564 C C . ARG A 1 198 ? 8.769 -14.874 3.369 1.00 98.81 198 ARG A C 1
ATOM 1566 O O . ARG A 1 198 ? 8.254 -15.255 4.419 1.00 98.81 198 ARG A O 1
ATOM 1573 N N . LEU A 1 199 ? 9.231 -13.637 3.192 1.00 98.88 199 LEU A N 1
ATOM 1574 C CA . LEU A 1 199 ? 9.159 -12.601 4.215 1.00 98.88 199 LEU A CA 1
ATOM 1575 C C . LEU A 1 199 ? 7.707 -12.257 4.565 1.00 98.88 199 LEU A C 1
ATOM 1577 O O . LEU A 1 199 ? 7.389 -12.157 5.749 1.00 98.88 199 LEU A O 1
ATOM 1581 N N . LEU A 1 200 ? 6.838 -12.119 3.560 1.00 98.88 200 LEU A N 1
ATOM 1582 C CA . LEU A 1 200 ? 5.409 -11.842 3.735 1.00 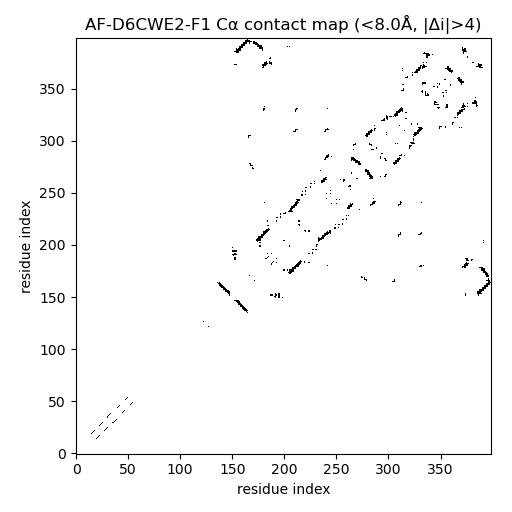98.88 200 LEU A CA 1
ATOM 1583 C C . LEU A 1 200 ? 4.695 -12.980 4.473 1.00 98.88 200 LEU A C 1
ATOM 1585 O O . LEU A 1 200 ? 3.969 -12.720 5.430 1.00 98.88 200 LEU A O 1
ATOM 1589 N N . ILE A 1 201 ? 4.969 -14.238 4.111 1.00 98.81 201 ILE A N 1
ATOM 1590 C CA . ILE A 1 201 ? 4.452 -15.413 4.835 1.00 98.81 201 ILE A CA 1
ATOM 1591 C C . ILE A 1 201 ? 4.898 -15.381 6.305 1.00 98.81 201 ILE A C 1
ATOM 1593 O O . ILE A 1 201 ? 4.090 -15.602 7.208 1.00 98.81 201 ILE A O 1
ATOM 1597 N N . ALA A 1 202 ? 6.165 -15.049 6.569 1.00 98.50 202 ALA A N 1
ATOM 1598 C CA . ALA A 1 202 ? 6.692 -14.948 7.929 1.00 98.50 202 ALA A CA 1
ATOM 1599 C C . ALA A 1 202 ? 6.039 -13.825 8.756 1.00 98.50 202 ALA A C 1
ATOM 1601 O O . ALA A 1 202 ? 6.050 -13.902 9.988 1.00 98.50 202 ALA A O 1
ATOM 1602 N N . GLN A 1 203 ? 5.440 -12.811 8.116 1.00 98.50 203 GLN A N 1
ATOM 1603 C CA . GLN A 1 203 ? 4.723 -11.763 8.841 1.00 98.50 203 GLN A CA 1
ATOM 1604 C C . GLN A 1 203 ? 3.395 -12.241 9.424 1.00 98.50 203 GLN A C 1
ATOM 1606 O O . GLN A 1 203 ? 2.938 -11.601 10.361 1.00 98.50 203 GLN A O 1
ATOM 1611 N N . LYS A 1 204 ? 2.798 -13.349 8.957 1.00 98.38 204 LYS A N 1
ATOM 1612 C CA . LYS A 1 204 ? 1.490 -13.833 9.450 1.00 98.38 204 LYS A CA 1
ATOM 1613 C C . LYS A 1 204 ? 0.436 -12.712 9.486 1.00 98.38 204 LYS A C 1
ATOM 1615 O O . LYS A 1 204 ? -0.210 -12.501 10.510 1.00 98.38 204 LYS A O 1
ATOM 1620 N N . ALA A 1 205 ? 0.356 -11.937 8.407 1.00 98.81 205 ALA A N 1
ATOM 1621 C CA . ALA A 1 205 ? -0.630 -10.873 8.284 1.00 98.81 205 ALA A CA 1
ATOM 1622 C C . ALA A 1 205 ? -2.029 -11.455 8.051 1.00 98.81 205 ALA A C 1
ATOM 1624 O O . ALA A 1 205 ? -2.177 -12.491 7.399 1.00 98.81 205 ALA A O 1
ATOM 1625 N N . ASP A 1 206 ? -3.041 -10.759 8.554 1.00 98.88 206 ASP A N 1
ATOM 1626 C CA . ASP A 1 206 ? -4.444 -11.094 8.348 1.00 98.88 206 ASP A CA 1
ATOM 1627 C C . ASP A 1 206 ? -4.915 -10.686 6.948 1.00 98.88 206 ASP A C 1
ATOM 1629 O O . ASP A 1 206 ? -5.726 -11.386 6.348 1.00 98.88 206 ASP A O 1
ATOM 1633 N N . VAL A 1 207 ? -4.360 -9.602 6.395 1.00 98.94 207 VAL A N 1
ATOM 1634 C CA . VAL A 1 207 ? -4.617 -9.112 5.032 1.00 98.94 207 VAL A CA 1
ATOM 1635 C C . VAL A 1 207 ? -3.321 -8.629 4.372 1.00 98.94 207 VAL A C 1
ATOM 1637 O O . VAL A 1 207 ? -2.437 -8.085 5.041 1.00 98.94 207 VAL A O 1
ATOM 1640 N N . LEU A 1 208 ? -3.208 -8.818 3.055 1.00 98.94 208 LEU A N 1
ATOM 1641 C CA . LEU A 1 208 ? -2.157 -8.218 2.231 1.00 98.94 208 LEU A CA 1
ATOM 1642 C C . LEU A 1 208 ? -2.761 -7.106 1.370 1.00 98.94 208 LEU A C 1
ATOM 1644 O O . LEU A 1 208 ? -3.668 -7.351 0.580 1.00 98.94 208 LEU A O 1
ATOM 1648 N N . LEU A 1 209 ? -2.238 -5.894 1.508 1.00 98.94 209 LEU A N 1
ATOM 1649 C CA . LEU A 1 209 ? -2.618 -4.732 0.714 1.00 98.94 209 LEU A CA 1
ATOM 1650 C C . LEU A 1 209 ? -1.477 -4.359 -0.238 1.00 98.94 209 LEU A C 1
ATOM 1652 O O . LEU A 1 209 ? -0.302 -4.411 0.134 1.00 98.94 209 LEU A O 1
ATOM 1656 N N . MET A 1 210 ? -1.818 -3.978 -1.466 1.00 98.88 210 MET A N 1
ATOM 1657 C CA . MET A 1 210 ? -0.851 -3.671 -2.514 1.00 98.88 210 MET A CA 1
ATOM 1658 C C . MET A 1 210 ? -1.092 -2.292 -3.138 1.00 98.88 210 MET A C 1
ATOM 1660 O O . MET A 1 210 ? -2.201 -1.966 -3.557 1.00 98.88 210 MET A O 1
ATOM 1664 N N . GLY A 1 211 ? -0.042 -1.475 -3.189 1.00 98.44 211 GLY A N 1
ATOM 1665 C CA . GLY A 1 211 ? -0.113 -0.067 -3.589 1.00 98.44 211 GLY A CA 1
ATOM 1666 C C . GLY A 1 211 ? 0.083 0.219 -5.079 1.00 98.44 211 GLY A C 1
ATOM 1667 O O . GLY A 1 211 ? 0.031 1.384 -5.450 1.00 98.44 211 GLY A O 1
ATOM 1668 N N . GLY A 1 212 ? 0.288 -0.787 -5.935 1.00 98.06 212 GLY A N 1
ATOM 1669 C CA . GLY A 1 212 ? 0.495 -0.600 -7.380 1.00 98.06 212 GLY A CA 1
ATOM 1670 C 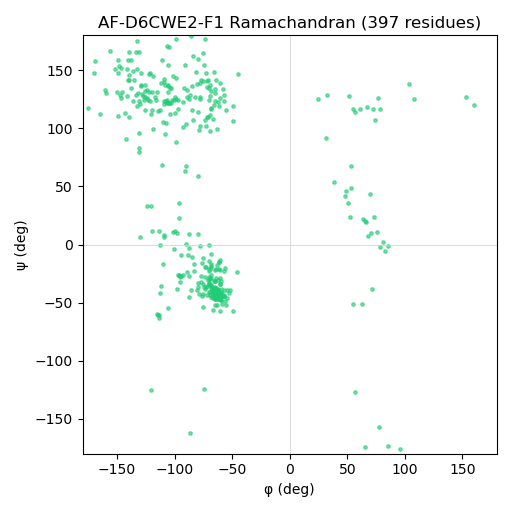C . GLY A 1 212 ? 1.962 -0.559 -7.831 1.00 98.06 212 GLY A C 1
ATOM 1671 O O . GLY A 1 212 ? 2.877 -0.786 -7.040 1.00 98.06 212 GLY A O 1
ATOM 1672 N N . ASP A 1 213 ? 2.162 -0.299 -9.123 1.00 98.25 213 ASP A N 1
ATOM 1673 C CA . ASP A 1 213 ? 3.414 -0.364 -9.892 1.00 98.25 213 ASP A CA 1
ATOM 1674 C C . ASP A 1 213 ? 4.124 -1.724 -9.760 1.00 98.25 213 ASP A C 1
ATOM 1676 O O . ASP A 1 213 ? 5.205 -1.890 -9.183 1.00 98.25 213 ASP A O 1
ATOM 1680 N N . TYR A 1 214 ? 3.480 -2.748 -10.319 1.00 98.50 214 TYR A N 1
ATOM 1681 C CA . TYR A 1 214 ? 3.838 -4.147 -10.098 1.00 98.50 214 TYR A CA 1
ATOM 1682 C C . TYR A 1 214 ? 5.018 -4.634 -10.948 1.00 98.50 214 TYR A C 1
ATOM 1684 O O . TYR A 1 214 ? 5.851 -5.406 -10.469 1.00 98.50 214 TYR A O 1
ATOM 1692 N N . GLN A 1 215 ? 5.110 -4.208 -12.209 1.00 96.38 215 GLN A N 1
ATOM 1693 C CA . GLN A 1 215 ? 5.900 -4.890 -13.246 1.00 96.38 215 GLN A CA 1
ATOM 1694 C C . GLN A 1 215 ? 6.694 -3.937 -14.151 1.00 96.38 215 GLN A C 1
ATOM 1696 O O . GLN A 1 215 ? 6.352 -2.769 -14.288 1.00 96.38 215 GLN A O 1
ATOM 1701 N N . GLU A 1 216 ? 7.747 -4.445 -14.802 1.00 96.19 216 GLU A N 1
ATOM 1702 C CA . GLU A 1 216 ? 8.500 -3.723 -15.847 1.00 96.19 216 GLU A CA 1
ATOM 1703 C C . GLU A 1 216 ? 8.295 -4.259 -17.278 1.00 96.19 216 GLU A C 1
ATOM 1705 O O . GLU A 1 216 ? 8.927 -3.776 -18.220 1.00 96.19 216 GLU A O 1
ATOM 1710 N N . GLY A 1 217 ? 7.387 -5.211 -17.463 1.00 95.69 217 GLY A N 1
ATOM 1711 C CA . GLY A 1 217 ? 6.928 -5.760 -18.739 1.00 95.69 217 GLY A CA 1
ATOM 1712 C C . GLY A 1 217 ? 5.703 -6.662 -18.536 1.00 95.69 217 GLY A C 1
ATOM 1713 O O . GLY A 1 217 ? 5.586 -7.324 -17.499 1.00 95.69 217 GLY A O 1
ATOM 1714 N N . CYS A 1 218 ? 4.789 -6.704 -19.514 1.00 97.44 218 CYS A N 1
ATOM 1715 C CA . CYS A 1 218 ? 3.554 -7.497 -19.412 1.00 97.44 218 CYS A CA 1
ATOM 1716 C C . CYS A 1 218 ? 3.842 -8.999 -19.317 1.00 97.44 218 CYS A C 1
ATOM 1718 O O . CYS A 1 218 ? 3.119 -9.732 -18.647 1.00 97.44 218 CYS A O 1
ATOM 1720 N N . GLU A 1 219 ? 4.956 -9.451 -19.898 1.00 97.69 219 GLU A N 1
ATOM 1721 C CA . GLU A 1 219 ? 5.440 -10.826 -19.795 1.00 97.69 219 GLU A CA 1
ATOM 1722 C C . GLU A 1 219 ? 5.772 -11.253 -18.353 1.00 97.69 219 GLU A C 1
ATOM 1724 O O . GLU A 1 219 ? 5.916 -12.442 -18.074 1.00 97.69 219 GLU A O 1
ATOM 1729 N N . TYR A 1 220 ? 5.897 -10.297 -17.427 1.00 98.00 220 TYR A N 1
ATOM 1730 C CA . TYR A 1 220 ? 6.198 -10.557 -16.022 1.00 98.00 220 TYR A CA 1
ATOM 1731 C C . TYR A 1 220 ? 4.975 -10.497 -15.105 1.00 98.00 220 TYR A C 1
ATOM 1733 O O . TYR A 1 220 ? 5.121 -10.791 -13.919 1.00 98.00 220 TYR A O 1
ATOM 1741 N N . VAL A 1 221 ? 3.792 -10.153 -15.628 1.00 98.62 221 VAL A N 1
ATOM 1742 C CA . VAL A 1 221 ? 2.547 -10.071 -14.848 1.00 98.62 221 VAL A CA 1
ATOM 1743 C C . VAL A 1 221 ? 2.200 -11.430 -14.244 1.00 98.62 221 VAL A C 1
ATOM 1745 O O . VAL A 1 221 ? 2.122 -11.543 -13.022 1.00 98.62 221 VAL A O 1
ATOM 1748 N N . GLU A 1 222 ? 2.057 -12.476 -15.065 1.00 98.56 222 GLU A N 1
ATOM 1749 C CA . GLU A 1 222 ? 1.725 -13.814 -14.552 1.00 98.56 222 GLU A CA 1
ATOM 1750 C C . GLU A 1 222 ? 2.781 -14.323 -13.558 1.00 98.56 222 GLU A C 1
ATOM 1752 O O . GLU A 1 222 ? 2.391 -14.625 -12.426 1.00 98.56 222 GLU A O 1
ATOM 1757 N N . PRO A 1 223 ? 4.099 -14.313 -13.864 1.00 98.56 223 PRO A N 1
ATOM 1758 C CA . PRO A 1 223 ? 5.089 -14.855 -12.936 1.00 98.56 223 PRO A CA 1
ATOM 1759 C C . PRO A 1 223 ? 5.106 -14.129 -11.588 1.00 98.56 223 PRO A C 1
ATOM 1761 O O . PRO A 1 223 ? 5.346 -14.741 -10.543 1.00 98.56 223 PRO A O 1
ATOM 1764 N N . LEU A 1 224 ? 4.846 -12.818 -11.600 1.00 98.75 224 LEU A N 1
ATOM 1765 C CA . LEU A 1 224 ? 4.760 -12.010 -10.394 1.00 98.75 224 LEU A CA 1
ATOM 1766 C C . LEU A 1 224 ? 3.565 -12.405 -9.527 1.00 98.75 224 LEU A C 1
ATOM 1768 O O . LEU A 1 224 ? 3.737 -12.730 -8.350 1.00 98.75 224 LEU A O 1
ATOM 1772 N N . PHE A 1 225 ? 2.358 -12.371 -10.090 1.00 98.81 225 PHE A N 1
ATOM 1773 C CA . PHE A 1 225 ? 1.140 -12.636 -9.327 1.00 98.81 225 PHE A CA 1
ATOM 1774 C C . PHE A 1 225 ? 1.023 -14.106 -8.924 1.00 98.81 225 PHE A C 1
ATOM 1776 O O . PHE A 1 225 ? 0.588 -14.384 -7.811 1.00 98.81 225 PHE A O 1
ATOM 1783 N N . SER A 1 226 ? 1.521 -15.031 -9.746 1.00 98.75 226 SER A N 1
ATOM 1784 C CA . SER A 1 226 ? 1.670 -16.450 -9.406 1.00 98.75 226 SER A CA 1
ATOM 1785 C C . SER A 1 226 ? 2.538 -16.648 -8.157 1.00 98.75 226 SER A C 1
ATOM 1787 O O . SER A 1 226 ? 2.177 -17.378 -7.229 1.00 98.75 226 SER A O 1
ATOM 1789 N N . ALA A 1 227 ? 3.662 -15.927 -8.062 1.00 98.81 227 ALA A N 1
ATOM 1790 C CA . ALA A 1 227 ? 4.515 -15.962 -6.878 1.00 98.81 227 ALA A CA 1
ATOM 1791 C C . ALA A 1 227 ? 3.834 -15.348 -5.643 1.00 98.81 227 ALA A C 1
ATOM 1793 O O . ALA A 1 227 ? 3.888 -15.944 -4.561 1.00 98.81 227 ALA A O 1
ATOM 1794 N N . LEU A 1 228 ? 3.197 -14.182 -5.798 1.00 98.81 228 LEU A N 1
ATOM 1795 C CA . LEU A 1 228 ? 2.482 -13.490 -4.719 1.00 98.81 228 LEU A CA 1
ATOM 1796 C C . LEU A 1 228 ? 1.271 -14.288 -4.220 1.00 98.81 228 LEU A C 1
ATOM 1798 O O . LEU A 1 228 ? 1.003 -14.286 -3.023 1.00 98.81 228 LEU A O 1
ATOM 1802 N N . ALA A 1 229 ? 0.607 -15.060 -5.083 1.00 98.62 229 ALA A N 1
ATOM 1803 C CA . ALA A 1 229 ? -0.529 -15.910 -4.725 1.00 98.62 229 ALA A CA 1
ATOM 1804 C C . ALA A 1 229 ? -0.185 -17.006 -3.701 1.00 98.62 229 ALA A C 1
ATOM 1806 O O . ALA A 1 229 ? -1.090 -17.599 -3.107 1.00 98.62 229 ALA A O 1
ATOM 1807 N N . ARG A 1 230 ? 1.106 -17.286 -3.472 1.00 98.69 230 ARG A N 1
ATOM 1808 C CA . ARG A 1 230 ? 1.575 -18.186 -2.404 1.00 98.69 230 ARG A CA 1
ATOM 1809 C C . ARG A 1 230 ? 1.460 -17.563 -1.010 1.00 98.69 230 ARG A C 1
ATOM 1811 O O . ARG A 1 230 ? 1.463 -18.297 -0.026 1.00 98.69 230 ARG A O 1
ATOM 1818 N N . VAL A 1 231 ? 1.358 -16.238 -0.911 1.00 98.69 231 VAL A N 1
ATOM 1819 C CA . VAL A 1 231 ? 1.071 -15.540 0.345 1.00 98.69 231 VAL A CA 1
ATOM 1820 C C . VAL A 1 231 ? -0.425 -15.682 0.622 1.00 98.69 231 VAL A C 1
ATOM 1822 O O . VAL A 1 231 ? -1.249 -15.023 -0.002 1.00 98.69 231 VAL A O 1
ATOM 1825 N N . LYS A 1 232 ? -0.787 -16.592 1.528 1.00 98.06 232 LYS A N 1
ATOM 1826 C CA . LYS A 1 232 ? -2.179 -16.802 1.938 1.00 98.06 232 LYS A CA 1
ATOM 1827 C C . LYS A 1 232 ? -2.460 -16.042 3.226 1.00 98.06 232 LYS A C 1
ATOM 1829 O O . LYS A 1 232 ? -1.867 -16.338 4.261 1.00 98.06 232 LYS A O 1
ATOM 1834 N N . THR A 1 233 ? -3.367 -15.081 3.141 1.00 98.25 233 THR A N 1
ATOM 1835 C CA . THR A 1 233 ? -3.847 -14.262 4.254 1.00 98.25 233 THR A CA 1
ATOM 1836 C C . THR A 1 233 ? -5.312 -14.612 4.551 1.00 98.25 233 THR A C 1
ATOM 1838 O O . THR A 1 233 ? -6.080 -14.811 3.606 1.00 98.25 233 THR A O 1
ATOM 1841 N N . PRO A 1 234 ? -5.725 -14.709 5.829 1.00 98.06 234 PRO A N 1
ATOM 1842 C CA . PRO A 1 234 ? -7.101 -15.036 6.222 1.00 98.06 234 PRO A CA 1
ATOM 1843 C C . PRO A 1 234 ? -8.180 -14.169 5.566 1.00 98.06 234 PRO A C 1
ATOM 1845 O O . PRO A 1 234 ? -9.230 -14.679 5.191 1.00 98.06 234 PRO A O 1
ATOM 1848 N N . MET A 1 235 ? -7.908 -12.874 5.412 1.00 98.31 235 MET A N 1
ATOM 1849 C CA . MET A 1 235 ? -8.837 -11.885 4.867 1.00 98.31 235 MET A CA 1
ATOM 1850 C C . MET A 1 235 ? -8.540 -11.535 3.406 1.00 98.31 235 MET A C 1
ATOM 1852 O O . MET A 1 235 ? -9.112 -10.587 2.895 1.00 98.31 235 MET A O 1
ATOM 1856 N N . GLY A 1 236 ? -7.661 -12.271 2.719 1.00 98.38 236 GLY A N 1
ATOM 1857 C CA . GLY A 1 236 ? -7.399 -12.071 1.293 1.00 98.38 236 GLY A CA 1
ATOM 1858 C C . GLY A 1 236 ? -6.359 -10.995 0.962 1.00 98.38 236 GLY A C 1
ATOM 1859 O O . GLY A 1 236 ? -5.633 -10.485 1.824 1.00 98.38 236 GLY A O 1
ATOM 1860 N N . THR A 1 237 ? -6.225 -10.724 -0.337 1.00 98.88 237 THR A N 1
ATOM 1861 C CA . THR A 1 237 ? -5.242 -9.792 -0.904 1.00 98.88 237 THR A CA 1
ATOM 1862 C C . THR A 1 237 ? -5.946 -8.757 -1.767 1.00 98.88 237 THR A C 1
ATOM 1864 O O . THR A 1 237 ? -6.669 -9.126 -2.692 1.00 98.88 237 THR A O 1
ATOM 1867 N N . TYR A 1 238 ? -5.689 -7.480 -1.500 1.00 98.94 238 TYR A N 1
ATOM 1868 C CA . TYR A 1 238 ? -6.301 -6.342 -2.185 1.00 98.94 238 TYR A CA 1
ATOM 1869 C C . TYR A 1 238 ? -5.227 -5.466 -2.802 1.00 98.94 238 TYR A C 1
ATOM 1871 O O . TYR A 1 238 ? -4.145 -5.324 -2.231 1.00 98.94 238 TYR A O 1
ATOM 1879 N N . GLY A 1 239 ? -5.512 -4.846 -3.941 1.00 98.62 239 GLY A N 1
ATOM 1880 C CA . GLY A 1 239 ? -4.547 -3.950 -4.562 1.00 98.62 239 GLY A CA 1
ATOM 1881 C C . GLY A 1 239 ? -5.175 -2.858 -5.401 1.00 98.62 239 GLY A C 1
ATOM 1882 O O . GLY A 1 239 ? -6.243 -3.044 -5.974 1.00 98.62 239 GLY A O 1
ATOM 1883 N N . VAL A 1 240 ? -4.481 -1.730 -5.479 1.00 98.62 240 VAL A N 1
ATOM 1884 C CA . VAL A 1 240 ? -4.733 -0.678 -6.469 1.00 98.62 240 VAL A CA 1
ATOM 1885 C C . VAL A 1 240 ? -3.655 -0.713 -7.542 1.00 98.62 240 VAL A C 1
ATOM 1887 O O . VAL A 1 240 ? -2.648 -1.415 -7.414 1.00 98.62 240 VAL A O 1
ATOM 1890 N N . MET A 1 241 ? -3.875 0.041 -8.611 1.00 98.00 241 MET A N 1
ATOM 1891 C CA . MET A 1 241 ? -2.991 0.086 -9.769 1.00 98.00 241 MET A CA 1
ATOM 1892 C C . MET A 1 241 ? -2.221 1.392 -9.737 1.00 98.00 241 MET A C 1
ATOM 1894 O O . MET A 1 241 ? -2.790 2.460 -9.486 1.00 98.00 241 MET A O 1
ATOM 1898 N N . GLY A 1 242 ? -0.927 1.301 -10.011 1.00 97.25 242 GLY A N 1
ATOM 1899 C CA . GLY A 1 242 ? -0.094 2.478 -10.136 1.00 97.25 242 GLY A CA 1
ATOM 1900 C C . GLY A 1 242 ? -0.132 3.078 -11.533 1.00 97.25 242 GLY A C 1
ATOM 1901 O O . GLY A 1 242 ? -0.837 2.602 -12.430 1.00 97.25 242 GLY A O 1
ATOM 1902 N N . ASN A 1 243 ? 0.595 4.175 -11.728 1.00 95.50 243 ASN A N 1
ATOM 1903 C CA . ASN A 1 243 ? 0.657 4.820 -13.040 1.00 95.50 243 ASN A CA 1
ATOM 1904 C C . ASN A 1 243 ? 1.276 3.897 -14.089 1.00 95.50 243 ASN A C 1
ATOM 1906 O O . ASN A 1 243 ? 0.805 3.870 -15.221 1.00 95.50 243 ASN A O 1
ATOM 1910 N N . ASN A 1 244 ? 2.297 3.123 -13.724 1.00 95.31 244 ASN A N 1
ATOM 1911 C CA . ASN A 1 244 ? 2.955 2.218 -14.649 1.00 95.31 244 ASN A CA 1
ATOM 1912 C C . ASN A 1 244 ? 2.016 1.092 -15.098 1.00 95.31 244 ASN A C 1
ATOM 1914 O O . ASN A 1 244 ? 2.028 0.719 -16.268 1.00 95.31 244 ASN A O 1
ATOM 1918 N N . ASP A 1 245 ? 1.182 0.593 -14.184 1.00 96.88 245 ASP A N 1
ATOM 1919 C CA . ASP A 1 245 ? 0.187 -0.448 -14.468 1.00 96.88 245 ASP A CA 1
ATOM 1920 C C . ASP A 1 245 ? -0.943 0.069 -15.367 1.00 96.88 245 ASP A C 1
ATOM 1922 O O . ASP A 1 245 ? -1.479 -0.653 -16.200 1.00 96.88 245 ASP A O 1
ATOM 1926 N N . TYR A 1 246 ? -1.306 1.344 -15.222 1.00 94.12 246 TYR A N 1
ATOM 1927 C CA . TYR A 1 246 ? -2.282 1.998 -16.091 1.00 94.12 246 TYR A CA 1
ATOM 1928 C C . TYR A 1 246 ? -1.723 2.303 -17.482 1.00 94.12 246 TYR A C 1
ATOM 1930 O O . TYR A 1 246 ? -2.422 2.164 -18.485 1.00 94.12 246 TYR A O 1
ATOM 1938 N N . GLU A 1 247 ? -0.457 2.712 -17.555 1.00 93.19 247 GLU A N 1
ATOM 1939 C CA . GLU A 1 247 ? 0.242 2.933 -18.820 1.00 93.19 247 GLU A CA 1
ATOM 1940 C C . GLU A 1 247 ? 0.526 1.618 -19.558 1.00 93.19 247 GLU A C 1
ATOM 1942 O O . GLU A 1 247 ? 0.634 1.616 -20.788 1.00 93.19 247 GLU A O 1
ATOM 1947 N N . ARG A 1 248 ? 0.668 0.502 -18.826 1.00 93.50 248 ARG A N 1
ATOM 1948 C CA . ARG A 1 248 ? 1.067 -0.801 -19.365 1.00 93.50 248 ARG A CA 1
ATOM 1949 C C . ARG A 1 248 ? 0.393 -1.958 -18.632 1.00 93.50 248 ARG A C 1
ATOM 1951 O O . ARG A 1 248 ? 0.538 -2.104 -17.426 1.00 93.50 248 ARG A O 1
ATOM 1958 N N . CYS A 1 249 ? -0.183 -2.880 -19.404 1.00 94.88 249 CYS A N 1
ATOM 1959 C CA . CYS A 1 249 ? -0.645 -4.187 -18.917 1.00 94.88 249 CYS A CA 1
ATOM 1960 C C . CYS A 1 249 ? -1.819 -4.131 -17.920 1.00 94.88 249 CYS A C 1
ATOM 1962 O O . CYS A 1 249 ? -2.035 -5.100 -17.202 1.00 94.88 249 CYS A O 1
ATOM 1964 N N . HIS A 1 250 ? -2.575 -3.029 -17.869 1.00 97.69 250 HIS A N 1
ATOM 1965 C CA . HIS A 1 250 ? -3.687 -2.843 -16.929 1.00 97.69 250 HIS A CA 1
ATOM 1966 C C . HIS A 1 250 ? -4.653 -4.038 -16.899 1.00 97.69 250 HIS A C 1
ATOM 1968 O O . HIS A 1 250 ? -4.829 -4.665 -15.856 1.00 97.69 250 HIS A O 1
ATOM 1974 N N . ASP A 1 251 ? -5.230 -4.391 -18.052 1.00 97.75 251 ASP A N 1
ATOM 1975 C CA . ASP A 1 251 ? -6.203 -5.484 -18.144 1.00 97.75 251 ASP A CA 1
ATOM 1976 C C . ASP A 1 251 ? -5.574 -6.833 -17.770 1.00 97.75 251 ASP A C 1
ATOM 1978 O O . ASP A 1 251 ? -6.194 -7.630 -17.067 1.00 97.75 251 ASP A O 1
ATOM 1982 N N . ASP A 1 252 ? -4.324 -7.079 -18.177 1.00 98.31 252 ASP A N 1
ATOM 1983 C CA . ASP A 1 252 ? -3.593 -8.300 -17.826 1.00 98.31 252 ASP A CA 1
ATOM 1984 C C . ASP A 1 252 ? -3.396 -8.404 -16.311 1.00 98.31 252 ASP A C 1
ATOM 1986 O O . ASP A 1 252 ? -3.603 -9.471 -15.734 1.00 98.31 252 ASP A O 1
ATOM 1990 N N . ILE A 1 253 ? -3.045 -7.298 -15.649 1.00 98.69 253 ILE A N 1
ATOM 1991 C CA . ILE A 1 253 ? -2.881 -7.219 -14.195 1.00 98.69 253 ILE A CA 1
ATOM 1992 C C . ILE A 1 253 ? -4.216 -7.489 -13.500 1.00 98.69 253 ILE A C 1
ATOM 1994 O O . ILE A 1 253 ? -4.285 -8.389 -12.664 1.00 98.69 253 ILE A O 1
ATOM 1998 N N . VAL A 1 254 ? -5.286 -6.779 -13.877 1.00 98.56 254 VAL A N 1
ATOM 1999 C CA . VAL A 1 254 ? -6.633 -6.961 -13.304 1.00 98.56 254 VAL A CA 1
ATOM 2000 C C . VAL A 1 254 ? -7.092 -8.413 -13.448 1.00 98.56 254 VAL A C 1
ATOM 2002 O O . VAL A 1 254 ? -7.548 -9.025 -12.478 1.00 98.56 254 VAL A O 1
ATOM 2005 N N . ASN A 1 255 ? -6.967 -8.979 -14.650 1.00 98.69 255 ASN A N 1
ATOM 2006 C CA . ASN A 1 255 ? -7.400 -10.343 -14.941 1.00 98.69 255 ASN A CA 1
ATOM 2007 C C . ASN A 1 255 ? -6.560 -11.376 -14.183 1.00 98.69 255 ASN A C 1
ATOM 2009 O O . ASN A 1 255 ? -7.117 -12.324 -13.633 1.00 98.69 255 ASN A O 1
ATOM 2013 N N . THR A 1 256 ? -5.244 -11.176 -14.095 1.00 98.81 256 THR A N 1
ATOM 2014 C CA . THR A 1 256 ? -4.337 -12.086 -13.381 1.00 98.81 256 THR A CA 1
ATOM 2015 C C . THR A 1 256 ? -4.555 -12.024 -11.869 1.00 98.81 256 THR A C 1
ATOM 2017 O O . THR A 1 256 ? -4.610 -13.064 -11.215 1.00 98.81 256 THR A O 1
ATOM 2020 N N . MET A 1 257 ? -4.756 -10.830 -11.302 1.00 98.75 257 MET A N 1
ATOM 2021 C CA . MET A 1 257 ? -5.137 -10.668 -9.896 1.00 98.75 257 MET A CA 1
ATOM 2022 C C . MET A 1 257 ? -6.409 -11.461 -9.589 1.00 98.75 257 MET A C 1
ATOM 2024 O O . MET A 1 257 ? -6.399 -12.308 -8.696 1.00 98.75 257 MET A O 1
ATOM 2028 N N . LYS A 1 258 ? -7.470 -11.265 -10.382 1.00 98.69 258 LYS A N 1
ATOM 2029 C CA . LYS A 1 258 ? -8.734 -12.003 -10.229 1.00 98.69 258 LYS A CA 1
ATOM 2030 C C . LYS A 1 258 ? -8.548 -13.510 -10.396 1.00 98.69 258 LYS A C 1
ATOM 2032 O O . LYS A 1 258 ? -9.111 -14.276 -9.618 1.00 98.69 258 LYS A O 1
ATOM 2037 N N . HIS A 1 259 ? -7.736 -13.942 -11.362 1.00 98.69 259 HIS A N 1
ATOM 2038 C CA . HIS A 1 259 ? -7.426 -15.355 -11.591 1.00 98.69 259 HIS A CA 1
ATOM 2039 C C . HIS A 1 259 ? -6.827 -16.029 -10.347 1.00 98.69 259 HIS A C 1
ATOM 2041 O O . HIS A 1 259 ? -7.202 -17.153 -10.018 1.00 98.69 259 HIS A O 1
ATOM 2047 N 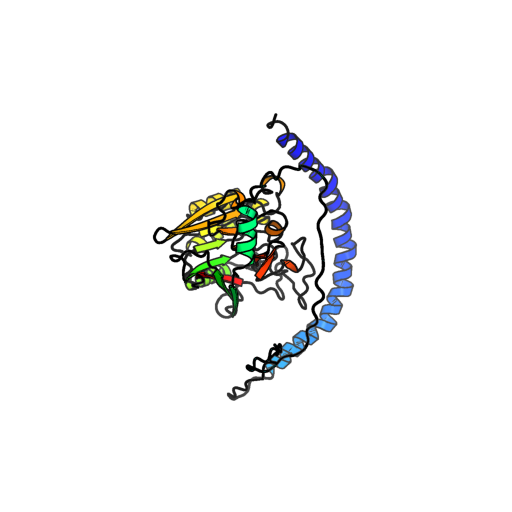N . TYR A 1 260 ? -5.958 -15.329 -9.613 1.00 98.69 260 TYR A N 1
ATOM 2048 C CA . TYR A 1 260 ? -5.371 -15.823 -8.363 1.00 98.69 260 TYR A CA 1
ATOM 2049 C C . TYR A 1 260 ? -6.207 -15.533 -7.105 1.00 98.69 260 TYR A C 1
ATOM 2051 O O . TYR A 1 260 ? -5.736 -15.784 -5.992 1.00 98.69 260 TYR A O 1
ATOM 2059 N N . GLY A 1 261 ? -7.440 -15.039 -7.257 1.00 98.31 261 GLY A N 1
ATOM 2060 C CA . GLY A 1 261 ? -8.335 -14.722 -6.142 1.00 98.31 261 GLY A CA 1
ATOM 2061 C C . GLY A 1 261 ? -7.941 -13.462 -5.367 1.00 98.31 261 GLY A C 1
ATOM 2062 O O . GLY A 1 261 ? -8.270 -13.341 -4.192 1.00 98.31 261 GLY A O 1
ATOM 2063 N N . MET A 1 262 ? -7.200 -12.548 -5.995 1.00 98.75 262 MET A N 1
ATOM 2064 C CA . MET A 1 262 ? -6.911 -11.220 -5.454 1.00 98.75 262 MET A CA 1
ATOM 2065 C C . MET A 1 262 ? -7.975 -10.216 -5.907 1.00 98.75 262 MET A C 1
ATOM 2067 O O . MET A 1 262 ? -8.593 -10.369 -6.962 1.00 98.75 262 MET A O 1
ATOM 2071 N N . HIS A 1 263 ? -8.148 -9.159 -5.120 1.00 98.69 263 HIS A N 1
ATOM 2072 C CA . HIS A 1 263 ? -9.203 -8.164 -5.274 1.00 98.69 263 HIS A CA 1
ATOM 2073 C C . HIS A 1 263 ? -8.611 -6.838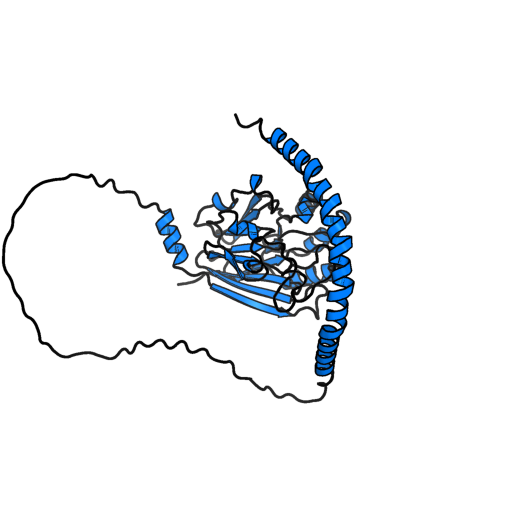 -5.788 1.00 98.69 263 HIS A C 1
ATOM 2075 O O . HIS A 1 263 ? -8.092 -6.047 -4.992 1.00 98.69 263 HIS A O 1
ATOM 2081 N N . PRO A 1 264 ? -8.624 -6.581 -7.109 1.00 98.38 264 PRO A N 1
ATOM 2082 C CA . PRO A 1 264 ? -8.258 -5.272 -7.637 1.00 98.38 264 PRO A CA 1
ATOM 2083 C C . PRO A 1 264 ? -9.344 -4.243 -7.290 1.00 98.38 264 PRO A C 1
ATOM 2085 O O . PRO A 1 264 ? -10.509 -4.441 -7.625 1.00 98.38 264 PRO A O 1
ATOM 2088 N N . LEU A 1 265 ? -8.962 -3.150 -6.631 1.00 98.25 265 LEU A N 1
ATOM 2089 C CA . LEU A 1 265 ? -9.854 -2.073 -6.198 1.00 98.25 265 LEU A CA 1
ATOM 2090 C C . LEU A 1 265 ? -9.797 -0.900 -7.187 1.00 98.25 265 LEU A C 1
ATOM 2092 O O . LEU A 1 265 ? -9.022 0.046 -7.033 1.00 98.25 265 LEU A O 1
ATOM 2096 N N . GLU A 1 266 ? -10.636 -0.952 -8.218 1.00 96.44 266 GLU A N 1
ATOM 2097 C CA . GLU A 1 266 ? -10.646 0.012 -9.326 1.00 96.44 266 GLU A CA 1
ATOM 2098 C C . GLU A 1 266 ? -11.600 1.193 -9.077 1.00 96.44 266 GLU A C 1
ATOM 2100 O O . GLU A 1 266 ? -12.537 1.424 -9.843 1.00 96.44 266 GLU A O 1
ATOM 2105 N N . HIS A 1 267 ? -11.317 1.997 -8.041 1.00 97.19 267 HIS A N 1
ATOM 2106 C CA . HIS A 1 267 ? -12.231 3.035 -7.527 1.00 97.19 267 HIS A CA 1
ATOM 2107 C C . HIS A 1 267 ? -13.463 2.433 -6.841 1.00 97.19 267 HIS A C 1
ATOM 2109 O O . HIS A 1 267 ? -14.597 2.868 -7.043 1.00 97.19 267 HIS A O 1
ATOM 2115 N N . GLU A 1 268 ? -13.212 1.403 -6.039 1.00 97.25 268 GLU A N 1
ATOM 2116 C CA . GLU A 1 268 ? -14.219 0.578 -5.380 1.00 97.25 268 GLU A CA 1
ATOM 2117 C C . GLU A 1 268 ? -13.901 0.428 -3.888 1.00 97.25 268 GLU A C 1
ATOM 2119 O O . GLU A 1 268 ? -12.798 0.744 -3.425 1.00 97.25 268 GLU A O 1
ATOM 2124 N N . VAL A 1 269 ? -14.896 -0.043 -3.139 1.00 98.31 269 VAL A N 1
ATOM 2125 C CA . VAL A 1 269 ? -14.783 -0.378 -1.719 1.00 98.31 269 VAL A CA 1
ATOM 2126 C C . VAL A 1 269 ? -15.078 -1.860 -1.524 1.00 98.31 269 VAL A C 1
ATOM 2128 O O . VAL A 1 269 ? -15.951 -2.410 -2.191 1.00 98.31 269 VAL A O 1
ATOM 2131 N N . ASP A 1 270 ? -14.384 -2.487 -0.584 1.00 98.44 270 ASP A N 1
ATOM 2132 C CA . ASP A 1 270 ? -14.669 -3.837 -0.102 1.00 98.44 270 ASP A CA 1
ATOM 2133 C C . ASP A 1 270 ? -14.642 -3.852 1.436 1.00 98.44 270 ASP A C 1
ATOM 2135 O O . ASP A 1 270 ? -14.219 -2.892 2.083 1.00 98.44 270 ASP A O 1
ATOM 2139 N N . THR A 1 271 ? -15.155 -4.912 2.052 1.00 98.44 271 THR A N 1
ATOM 2140 C CA . THR A 1 271 ? -15.355 -5.004 3.500 1.00 98.44 271 THR A CA 1
ATOM 2141 C C . THR A 1 271 ? -14.695 -6.248 4.067 1.00 98.44 271 THR A C 1
ATOM 2143 O O . THR A 1 271 ? -15.047 -7.369 3.704 1.00 98.44 271 THR A O 1
ATOM 2146 N N . LEU A 1 272 ? -13.818 -6.064 5.052 1.00 98.62 272 LEU A N 1
ATOM 2147 C CA . LEU A 1 272 ? -13.303 -7.169 5.852 1.00 98.62 272 LEU A CA 1
ATOM 2148 C C . LEU A 1 272 ? -14.221 -7.373 7.050 1.00 98.62 272 LEU A C 1
ATOM 2150 O O . LEU A 1 272 ? -14.490 -6.428 7.792 1.00 98.62 272 LEU A O 1
ATOM 2154 N N . ARG A 1 273 ? -14.708 -8.600 7.244 1.00 98.31 273 ARG A N 1
ATOM 2155 C CA . ARG A 1 273 ? -15.661 -8.943 8.307 1.00 98.31 273 ARG A CA 1
ATOM 2156 C C . ARG A 1 273 ? -15.034 -9.917 9.291 1.00 98.31 273 ARG A C 1
ATOM 2158 O O . ARG A 1 273 ? -14.493 -10.939 8.880 1.00 98.31 273 ARG A O 1
ATOM 2165 N N . LYS A 1 274 ? -15.152 -9.624 10.584 1.00 97.06 274 LYS A N 1
ATOM 2166 C CA . LYS A 1 274 ? -14.671 -10.483 11.670 1.00 97.06 274 LYS A CA 1
ATOM 2167 C C . LYS A 1 274 ? -15.593 -10.339 12.876 1.00 97.06 274 LYS A C 1
ATOM 2169 O O . LYS A 1 274 ? -15.910 -9.221 13.264 1.00 97.06 274 LYS A O 1
ATOM 2174 N N . ASP A 1 275 ? -16.063 -11.464 13.414 1.00 96.62 275 ASP A N 1
ATOM 2175 C CA . ASP A 1 275 ? -16.891 -11.543 14.629 1.00 96.62 275 ASP A CA 1
ATOM 2176 C C . ASP A 1 275 ? -18.079 -10.554 14.657 1.00 96.62 275 ASP A C 1
ATOM 2178 O O . ASP A 1 275 ? -18.368 -9.907 15.659 1.00 96.62 275 ASP A O 1
ATOM 2182 N N . GLY A 1 276 ? -18.769 -10.402 13.518 1.00 96.88 276 GLY A N 1
ATOM 2183 C CA . GLY A 1 276 ? -19.924 -9.501 13.370 1.00 96.88 276 GLY A CA 1
ATOM 2184 C C . GLY A 1 276 ? -19.585 -8.012 13.205 1.00 96.88 276 GLY A C 1
ATOM 2185 O O . GLY A 1 276 ? -20.491 -7.212 12.980 1.00 96.88 276 GLY A O 1
ATOM 2186 N N . GLN A 1 277 ? -18.307 -7.636 13.258 1.00 98.12 277 GLN A N 1
ATOM 2187 C CA . GLN A 1 277 ? -17.805 -6.282 13.013 1.00 98.12 277 GLN A CA 1
ATOM 2188 C C . GLN A 1 277 ? -17.091 -6.188 11.658 1.00 98.12 277 GLN A C 1
ATOM 2190 O O . GLN A 1 277 ? -16.867 -7.197 10.978 1.00 98.12 277 GLN A O 1
ATOM 2195 N N . GLN A 1 278 ? -16.759 -4.965 11.237 1.00 98.06 278 GLN A N 1
ATOM 2196 C CA . GLN A 1 278 ? -16.152 -4.727 9.932 1.00 98.06 278 GLN A CA 1
ATOM 2197 C C . GLN A 1 278 ? -15.166 -3.561 9.907 1.00 98.06 278 GLN A C 1
ATOM 2199 O O . GLN A 1 278 ? -15.340 -2.584 10.630 1.00 98.06 278 GLN A O 1
ATOM 2204 N N . ILE A 1 279 ? -14.202 -3.653 8.993 1.00 98.50 279 ILE A N 1
ATOM 2205 C CA . ILE A 1 279 ? -13.419 -2.523 8.484 1.00 98.50 279 ILE A CA 1
ATOM 2206 C C . ILE A 1 279 ? -13.609 -2.441 6.968 1.00 98.50 279 ILE A C 1
ATOM 2208 O O . ILE A 1 279 ? -13.795 -3.468 6.306 1.00 98.50 279 ILE A O 1
ATOM 2212 N N . ILE A 1 280 ? -13.580 -1.234 6.412 1.00 98.81 280 ILE A N 1
ATOM 2213 C CA . ILE A 1 280 ? -13.745 -1.003 4.974 1.00 98.81 280 ILE A CA 1
ATOM 2214 C C . ILE A 1 280 ? -12.380 -0.712 4.357 1.00 98.81 280 ILE A C 1
ATOM 2216 O O . ILE A 1 280 ? -11.603 0.080 4.890 1.00 98.81 280 ILE A O 1
ATOM 2220 N N . ILE A 1 281 ? -12.098 -1.336 3.216 1.00 98.69 281 ILE A N 1
ATOM 2221 C CA . ILE A 1 281 ? -10.955 -0.990 2.374 1.00 98.69 281 ILE A CA 1
ATOM 2222 C C . ILE A 1 281 ? -11.495 -0.289 1.138 1.00 98.69 281 ILE A C 1
ATOM 2224 O O . ILE A 1 281 ? -12.312 -0.843 0.409 1.00 98.69 281 ILE A O 1
ATOM 2228 N N . ALA A 1 282 ? -11.018 0.919 0.885 1.00 98.69 282 ALA A N 1
ATOM 2229 C CA . ALA A 1 282 ? -11.296 1.656 -0.335 1.00 98.69 282 ALA A CA 1
ATOM 2230 C C . ALA A 1 282 ? -10.029 1.724 -1.186 1.00 98.69 282 ALA A C 1
ATOM 2232 O O . ALA A 1 282 ? -8.938 1.894 -0.648 1.00 98.69 282 ALA A O 1
ATOM 2233 N N . GLY A 1 283 ? -10.154 1.620 -2.505 1.00 98.38 283 GLY A N 1
ATOM 2234 C CA . GLY A 1 283 ? -9.020 1.755 -3.415 1.00 98.38 283 GLY A CA 1
ATOM 2235 C C . GLY A 1 283 ? -9.303 2.746 -4.524 1.00 98.38 283 GLY A C 1
ATOM 2236 O O . GLY A 1 283 ? -10.385 2.743 -5.105 1.00 98.38 283 GLY A O 1
ATOM 2237 N N . VAL A 1 284 ? -8.334 3.607 -4.821 1.00 97.81 284 VAL A N 1
ATOM 2238 C CA . VAL A 1 284 ? -8.424 4.591 -5.903 1.00 97.81 284 VAL A CA 1
ATOM 2239 C C . VAL A 1 284 ? -7.699 4.067 -7.131 1.00 97.81 284 VAL A C 1
ATOM 2241 O O . VAL A 1 284 ? -6.512 3.751 -7.090 1.00 97.81 284 VAL A O 1
ATOM 2244 N N . ARG A 1 285 ? -8.417 4.031 -8.251 1.00 93.94 285 ARG A N 1
ATOM 2245 C CA . ARG A 1 285 ? -7.838 3.739 -9.560 1.00 93.94 285 ARG A CA 1
ATOM 2246 C C . ARG A 1 285 ? -7.047 4.914 -10.121 1.00 93.94 285 ARG A C 1
ATOM 2248 O O . ARG A 1 285 ? -7.281 6.035 -9.697 1.00 93.94 285 ARG A O 1
ATOM 2255 N N . ASN A 1 286 ? -6.226 4.669 -11.142 1.00 90.44 286 ASN A N 1
ATOM 2256 C CA . ASN A 1 286 ? -5.477 5.649 -11.942 1.00 90.44 286 ASN A CA 1
ATOM 2257 C C . ASN A 1 286 ? -5.064 6.913 -11.153 1.00 90.44 286 ASN A C 1
ATOM 2259 O O . ASN A 1 286 ? -5.822 7.893 -11.134 1.00 90.44 286 ASN A O 1
ATOM 2263 N N . PRO A 1 287 ? -3.868 6.923 -10.540 1.00 85.56 287 PRO A N 1
ATOM 2264 C CA . PRO A 1 287 ? -3.487 7.920 -9.538 1.00 85.56 287 PRO A CA 1
ATOM 2265 C C . PRO A 1 287 ? -3.565 9.381 -9.999 1.00 85.56 287 PRO A C 1
ATOM 2267 O O . PRO A 1 287 ? -3.697 10.265 -9.159 1.00 85.56 287 PRO A O 1
ATOM 2270 N N . PHE A 1 288 ? -3.503 9.649 -11.307 1.00 90.31 288 PHE A N 1
ATOM 2271 C CA . PHE A 1 288 ? -3.424 11.009 -11.850 1.00 90.31 288 PHE A CA 1
ATOM 2272 C C . PHE A 1 288 ? -4.664 11.459 -12.637 1.00 90.31 288 PHE A C 1
ATOM 2274 O O . PHE A 1 288 ? -4.712 12.597 -13.105 1.00 90.31 288 PHE A O 1
ATOM 2281 N N . ASP A 1 289 ? -5.692 10.615 -12.775 1.00 92.06 289 ASP A N 1
ATOM 2282 C CA . ASP A 1 289 ? -6.945 10.983 -13.454 1.00 92.06 289 ASP A CA 1
ATOM 2283 C C . ASP A 1 289 ? -7.966 11.583 -12.476 1.00 92.06 289 ASP A C 1
ATOM 2285 O O . ASP A 1 289 ? -9.028 11.016 -12.203 1.00 92.06 289 ASP A O 1
ATOM 2289 N N . LEU A 1 290 ? -7.663 12.775 -11.952 1.00 91.19 290 LEU A N 1
ATOM 2290 C CA . LEU A 1 290 ? -8.581 13.507 -11.068 1.00 91.19 290 LEU A CA 1
ATOM 2291 C C . LEU A 1 290 ? -9.892 13.907 -11.768 1.00 91.19 290 LEU A C 1
ATOM 2293 O O . LEU A 1 290 ? -10.890 14.169 -11.104 1.00 91.19 290 LEU A O 1
ATOM 2297 N N . GLY A 1 291 ? -9.939 13.908 -13.104 1.00 92.00 291 GLY A N 1
ATOM 2298 C CA . GLY A 1 291 ? -11.181 14.139 -13.842 1.00 92.00 291 GLY A CA 1
ATOM 2299 C C . GLY A 1 291 ? -12.221 13.044 -13.588 1.00 92.00 291 GLY A C 1
ATOM 2300 O O . GLY A 1 291 ? -13.413 13.339 -13.489 1.00 92.00 291 GLY A O 1
ATOM 2301 N N . ARG A 1 292 ? -11.778 11.786 -13.458 1.00 89.88 292 ARG A N 1
ATOM 2302 C CA . ARG A 1 292 ? -12.640 10.644 -13.109 1.00 89.88 292 ARG A CA 1
ATOM 2303 C C . ARG A 1 292 ? -12.652 10.320 -11.621 1.00 89.88 292 ARG A C 1
ATOM 2305 O O . ARG A 1 292 ? -13.650 9.786 -11.148 1.00 89.88 292 ARG A O 1
ATOM 2312 N N . ASN A 1 293 ? -11.568 10.630 -10.915 1.00 92.75 293 ASN A N 1
ATOM 2313 C CA . ASN A 1 293 ? -11.335 10.195 -9.539 1.00 92.75 293 ASN A CA 1
ATOM 2314 C C . ASN A 1 293 ? -11.332 11.362 -8.536 1.00 92.75 293 ASN A C 1
ATOM 2316 O O . ASN A 1 293 ? -10.947 11.175 -7.388 1.00 92.75 293 ASN A O 1
ATOM 2320 N N . GLY A 1 294 ? -11.766 12.560 -8.939 1.00 92.19 294 GLY A N 1
ATOM 2321 C CA . GLY A 1 294 ? -11.815 13.761 -8.090 1.00 92.19 294 GLY A CA 1
ATOM 2322 C C . GLY A 1 294 ? -12.866 13.727 -6.975 1.00 92.19 294 GLY A C 1
ATOM 2323 O O . GLY A 1 294 ? -12.983 14.681 -6.213 1.00 92.19 294 GLY A O 1
ATOM 2324 N N . VAL A 1 295 ? -13.635 12.642 -6.874 1.00 96.00 295 VAL A N 1
ATOM 2325 C CA . VAL A 1 295 ? -14.496 12.330 -5.731 1.00 96.00 295 VAL A CA 1
ATOM 2326 C C . VAL A 1 295 ? -14.007 11.002 -5.175 1.00 96.00 295 VAL A C 1
ATOM 2328 O O . VAL A 1 295 ? -14.065 10.000 -5.880 1.00 96.00 295 VAL A O 1
ATOM 2331 N N . SER A 1 296 ? -13.498 10.994 -3.943 1.00 97.25 296 SER A N 1
ATOM 2332 C CA . SER A 1 296 ? -13.015 9.762 -3.312 1.00 97.25 296 SER A CA 1
ATOM 2333 C C . SER A 1 296 ? -14.160 8.764 -3.097 1.00 97.25 296 SER A C 1
ATOM 2335 O O . SER A 1 296 ? -15.245 9.183 -2.675 1.00 97.25 296 SER A O 1
ATOM 2337 N N . PRO A 1 297 ? -13.929 7.446 -3.288 1.00 97.19 297 PRO A N 1
ATOM 2338 C CA . PRO A 1 297 ? -14.925 6.424 -2.966 1.00 97.19 297 PRO A CA 1
ATOM 2339 C C . PRO A 1 297 ? -15.298 6.426 -1.474 1.00 97.19 297 PRO A C 1
ATOM 2341 O O . PRO A 1 297 ? -16.396 6.009 -1.111 1.00 97.19 297 PRO A O 1
ATOM 2344 N N . THR A 1 298 ? -14.434 6.962 -0.603 1.00 97.69 298 THR A N 1
ATOM 2345 C CA . THR A 1 298 ? -14.704 7.055 0.840 1.00 97.69 298 THR A CA 1
ATOM 2346 C C . THR A 1 298 ? -15.785 8.077 1.188 1.00 97.69 298 THR A C 1
ATOM 2348 O O . THR A 1 298 ? -16.451 7.940 2.209 1.00 97.69 298 THR A O 1
ATOM 2351 N N . LEU A 1 299 ? -16.048 9.068 0.329 1.00 96.88 299 LEU A N 1
ATOM 2352 C CA . LEU A 1 299 ? -17.057 10.102 0.602 1.00 96.88 299 LEU A CA 1
ATOM 2353 C C . LEU A 1 299 ? -18.497 9.572 0.591 1.00 96.88 299 LEU A C 1
ATOM 2355 O O . LEU A 1 299 ? -19.393 10.238 1.102 1.00 96.88 299 LEU A O 1
ATOM 2359 N N . ALA A 1 300 ? -18.723 8.388 0.021 1.00 96.25 300 ALA A N 1
ATOM 2360 C CA . ALA A 1 300 ? -20.016 7.712 0.067 1.00 96.25 300 ALA A CA 1
ATOM 2361 C C . ALA A 1 300 ? -20.226 6.884 1.351 1.00 96.25 300 ALA A C 1
ATOM 2363 O O . ALA A 1 300 ? -21.336 6.406 1.582 1.00 96.25 300 ALA A O 1
ATOM 2364 N N . LEU A 1 301 ? -19.178 6.691 2.161 1.00 97.19 301 LEU A N 1
ATOM 2365 C CA . LEU A 1 301 ? -19.211 5.886 3.384 1.00 97.19 301 LEU A CA 1
ATOM 2366 C C . LEU A 1 301 ? -19.729 6.687 4.581 1.00 97.19 301 LEU A C 1
ATOM 2368 O O . LEU A 1 301 ? -19.750 7.921 4.569 1.00 97.19 301 LEU A O 1
ATOM 2372 N N . SER A 1 302 ? -20.147 5.975 5.627 1.00 95.94 302 SER A N 1
ATOM 2373 C CA . SER A 1 302 ? -20.538 6.607 6.882 1.00 95.94 302 SER A CA 1
ATOM 2374 C C . SER A 1 302 ? -19.293 7.140 7.593 1.00 95.94 302 SER A C 1
ATOM 2376 O O . SER A 1 302 ? -18.297 6.426 7.674 1.00 95.94 302 SER A O 1
ATOM 2378 N N . PRO A 1 303 ? -19.349 8.322 8.230 1.00 90.69 303 PRO A N 1
ATOM 2379 C CA . PRO A 1 303 ? -18.271 8.775 9.109 1.00 90.69 303 PRO A CA 1
ATOM 2380 C C . PRO A 1 303 ? -18.013 7.834 10.301 1.00 90.69 303 PRO A C 1
ATOM 2382 O O . PRO A 1 303 ? -17.021 7.969 10.998 1.00 90.69 303 PRO A O 1
ATOM 2385 N N . LYS A 1 304 ? -18.917 6.893 10.595 1.00 91.50 304 LYS A N 1
ATOM 2386 C CA . LYS A 1 304 ? -18.730 5.901 11.670 1.00 91.50 304 LYS A CA 1
ATOM 2387 C C . LYS A 1 304 ? -18.001 4.634 11.216 1.00 91.50 304 LYS A C 1
ATOM 2389 O O . LYS A 1 304 ? -17.726 3.782 12.055 1.00 91.50 304 LYS A O 1
ATOM 2394 N N . ASP A 1 305 ? -17.782 4.463 9.915 1.00 96.00 305 ASP A N 1
ATOM 2395 C CA . ASP A 1 305 ? -17.043 3.316 9.400 1.00 96.00 305 ASP A CA 1
ATOM 2396 C C . ASP A 1 305 ? -15.548 3.508 9.672 1.00 96.00 305 ASP A C 1
ATOM 2398 O O . ASP A 1 305 ? -15.038 4.610 9.503 1.00 96.00 305 ASP A O 1
ATOM 2402 N N . PHE A 1 306 ? -14.843 2.433 10.036 1.00 97.81 306 PHE A N 1
ATOM 2403 C CA . PHE A 1 306 ? -13.382 2.446 10.062 1.00 97.81 306 PHE A CA 1
ATOM 2404 C C . PHE A 1 306 ? -12.841 2.130 8.667 1.00 97.81 306 PHE A C 1
ATOM 2406 O O . PHE A 1 306 ? -13.058 1.024 8.153 1.00 97.81 306 PHE A O 1
ATOM 2413 N N . VAL A 1 307 ? -12.150 3.087 8.046 1.00 98.69 307 VAL A N 1
ATOM 2414 C CA . VAL A 1 307 ? -11.797 3.032 6.621 1.00 98.69 307 VAL A CA 1
ATOM 2415 C C . VAL A 1 307 ? -10.291 3.135 6.396 1.00 98.69 307 VAL A C 1
ATOM 2417 O O . VAL A 1 307 ? -9.648 4.129 6.746 1.00 98.69 307 VAL A O 1
ATOM 2420 N N . ILE A 1 308 ? -9.746 2.133 5.703 1.00 98.88 308 ILE A N 1
ATOM 2421 C CA . ILE A 1 308 ? -8.390 2.153 5.152 1.00 98.88 308 ILE A CA 1
ATOM 2422 C C . ILE A 1 308 ? -8.468 2.490 3.664 1.00 98.88 308 ILE A C 1
ATOM 2424 O O . ILE A 1 308 ? -9.136 1.802 2.892 1.00 98.88 308 ILE A O 1
ATOM 2428 N N . LEU A 1 309 ? -7.761 3.535 3.245 1.00 98.88 309 LEU A N 1
ATOM 2429 C CA . LEU A 1 309 ? -7.709 3.978 1.856 1.00 98.88 309 LEU A CA 1
ATOM 2430 C C . LEU A 1 309 ? -6.377 3.590 1.205 1.00 98.88 309 LEU A C 1
ATOM 2432 O O . LEU A 1 309 ? -5.315 4.029 1.638 1.00 98.88 309 LEU A O 1
ATOM 2436 N N . LEU A 1 310 ? -6.440 2.827 0.118 1.00 98.81 310 LEU A N 1
ATOM 2437 C CA . LEU A 1 310 ? -5.315 2.561 -0.770 1.00 98.81 310 LEU A CA 1
ATOM 2438 C C . LEU A 1 310 ? -5.295 3.575 -1.912 1.00 98.81 310 LEU A C 1
ATOM 2440 O O . LEU A 1 310 ? -6.244 3.688 -2.693 1.00 98.81 310 LEU A O 1
ATOM 2444 N N . VAL A 1 311 ? -4.178 4.280 -2.036 1.00 98.56 311 VAL A N 1
ATOM 2445 C CA . VAL A 1 311 ? -3.864 5.131 -3.186 1.00 98.56 311 VAL A CA 1
ATOM 2446 C C . VAL A 1 311 ? -2.480 4.761 -3.688 1.00 98.56 311 VAL A C 1
ATOM 2448 O O . VAL A 1 311 ? -1.618 4.386 -2.903 1.00 98.56 311 VAL A O 1
ATOM 2451 N N . HIS A 1 312 ? -2.230 4.869 -4.989 1.00 98.19 312 HIS A N 1
ATOM 2452 C CA . HIS A 1 312 ? -0.860 4.697 -5.463 1.00 98.19 312 HIS A CA 1
ATOM 2453 C C . HIS A 1 312 ? -0.015 5.935 -5.140 1.00 98.19 312 HIS A C 1
ATOM 2455 O O . HIS A 1 312 ? 1.009 5.828 -4.469 1.00 98.19 312 HIS A O 1
ATOM 2461 N N . THR A 1 313 ? -0.479 7.124 -5.548 1.00 96.69 313 THR A N 1
ATOM 2462 C CA . THR A 1 313 ? 0.204 8.391 -5.250 1.00 96.69 313 THR A CA 1
ATOM 2463 C C . THR A 1 313 ? -0.273 8.996 -3.927 1.00 96.69 313 THR A C 1
ATOM 2465 O O . THR A 1 313 ? -1.485 9.113 -3.718 1.00 96.69 313 THR A O 1
ATOM 2468 N N . PRO A 1 314 ? 0.641 9.439 -3.044 1.00 96.94 314 PRO A N 1
ATOM 2469 C CA . PRO A 1 314 ? 0.261 10.119 -1.810 1.00 96.94 314 PRO A CA 1
ATOM 2470 C C . PRO A 1 314 ? -0.362 11.500 -2.054 1.00 96.94 314 PRO A C 1
ATOM 2472 O O . PRO A 1 314 ? -1.056 12.011 -1.184 1.00 96.94 314 PRO A O 1
ATOM 2475 N N . ASP A 1 315 ? -0.163 12.107 -3.227 1.00 96.81 315 ASP A N 1
ATOM 2476 C CA . ASP A 1 315 ? -0.712 13.434 -3.541 1.00 96.81 315 ASP A CA 1
ATOM 2477 C C . ASP A 1 315 ? -2.248 13.437 -3.530 1.00 96.81 315 ASP A C 1
ATOM 2479 O O . ASP A 1 315 ? -2.866 14.422 -3.126 1.00 96.81 315 ASP A O 1
ATOM 2483 N N . TYR A 1 316 ? -2.866 12.298 -3.867 1.00 97.44 316 TYR A N 1
ATOM 2484 C CA . TYR A 1 316 ? -4.318 12.152 -3.958 1.00 97.44 316 TYR A CA 1
ATOM 2485 C C . TYR A 1 316 ? -5.044 12.576 -2.677 1.00 97.44 316 TYR A C 1
ATOM 2487 O O . TYR A 1 316 ? -6.099 13.198 -2.748 1.00 97.44 316 TYR A O 1
ATOM 2495 N N . ILE A 1 317 ? -4.488 12.263 -1.502 1.00 96.25 317 ILE A N 1
ATOM 2496 C CA . ILE A 1 317 ? -5.155 12.556 -0.223 1.00 96.25 317 ILE A CA 1
ATOM 2497 C C . ILE A 1 317 ? -5.102 14.037 0.171 1.00 96.25 317 ILE A C 1
ATOM 2499 O O . ILE A 1 317 ? -5.735 14.434 1.151 1.00 96.25 317 ILE A O 1
ATOM 2503 N N . GLU A 1 318 ? -4.291 14.828 -0.529 1.00 96.38 318 GLU A N 1
ATOM 2504 C CA . GLU A 1 318 ? -4.256 16.282 -0.398 1.00 96.38 318 GLU A CA 1
ATOM 2505 C C . GLU A 1 318 ? -5.087 16.950 -1.496 1.00 96.38 318 GLU A C 1
ATOM 2507 O O . GLU A 1 318 ? -5.792 17.918 -1.219 1.00 96.38 318 GLU A O 1
ATOM 2512 N N . ASP A 1 319 ? -5.041 16.413 -2.717 1.00 96.62 319 ASP A N 1
ATOM 2513 C CA . ASP A 1 319 ? -5.777 16.934 -3.872 1.00 96.62 319 ASP A CA 1
ATOM 2514 C C . ASP A 1 319 ? -7.289 16.649 -3.808 1.00 96.62 319 ASP A C 1
ATOM 2516 O O . ASP A 1 319 ? -8.095 17.393 -4.376 1.00 96.62 319 ASP A O 1
ATOM 2520 N N . VAL A 1 320 ? -7.693 15.566 -3.136 1.00 97.19 320 VAL A N 1
ATOM 2521 C CA . VAL A 1 320 ? -9.082 15.100 -3.049 1.00 97.19 320 VAL A CA 1
ATOM 2522 C C . VAL A 1 320 ? -9.498 14.948 -1.592 1.00 97.19 320 VAL A C 1
ATOM 2524 O O . VAL A 1 320 ? -8.771 14.402 -0.764 1.00 97.19 320 VAL A O 1
ATOM 2527 N N . SER A 1 321 ? -10.715 15.397 -1.274 1.00 96.69 321 SER A N 1
ATOM 2528 C CA . SER A 1 321 ? -11.285 15.192 0.056 1.00 96.69 321 SER A CA 1
ATOM 2529 C C . SER A 1 321 ? -11.454 13.700 0.346 1.00 96.69 321 SER A C 1
ATOM 2531 O O . SER A 1 321 ? -12.150 12.982 -0.374 1.00 96.69 321 SER A O 1
ATOM 2533 N N . VAL A 1 322 ? -10.827 13.255 1.432 1.00 97.62 322 VAL A N 1
ATOM 2534 C CA . VAL A 1 322 ? -10.881 11.881 1.949 1.00 97.62 322 VAL A CA 1
ATOM 2535 C C . VAL A 1 322 ? -11.353 11.874 3.403 1.00 97.62 322 VAL A C 1
ATOM 2537 O O . VAL A 1 322 ? -10.924 11.050 4.197 1.00 97.62 322 VAL A O 1
ATOM 2540 N N . VAL A 1 323 ? -12.233 12.812 3.771 1.00 96.12 323 VAL A N 1
ATOM 2541 C CA . VAL A 1 323 ? -12.647 13.050 5.167 1.00 96.12 323 VAL A CA 1
ATOM 2542 C C . VAL A 1 323 ? -13.216 11.827 5.885 1.00 96.12 323 VAL A C 1
ATOM 2544 O O . VAL A 1 323 ? -13.155 11.795 7.100 1.00 96.12 323 VAL A O 1
ATOM 2547 N N . ASN A 1 324 ? -13.686 10.794 5.188 1.00 96.38 324 ASN A N 1
ATOM 2548 C CA . ASN A 1 324 ? -14.155 9.542 5.802 1.00 96.38 324 ASN A CA 1
ATOM 2549 C C . ASN A 1 324 ? -13.079 8.437 5.823 1.00 96.38 324 ASN A C 1
ATOM 2551 O O . ASN A 1 324 ? -13.412 7.260 5.835 1.00 96.38 324 ASN A O 1
ATOM 2555 N N . THR A 1 325 ? -11.796 8.793 5.750 1.00 97.88 325 THR A N 1
ATOM 2556 C CA . THR A 1 325 ? -10.661 7.862 5.840 1.00 97.88 325 THR A CA 1
ATOM 2557 C C . THR A 1 325 ? -10.002 7.972 7.211 1.00 97.88 325 THR A C 1
ATOM 2559 O O . THR A 1 325 ? -9.740 9.088 7.661 1.00 97.88 325 THR A O 1
ATOM 2562 N N . ASP A 1 326 ? -9.689 6.845 7.854 1.00 97.81 326 ASP A N 1
ATOM 2563 C CA . ASP A 1 326 ? -8.944 6.800 9.125 1.00 97.81 326 ASP A CA 1
ATOM 2564 C C . ASP A 1 326 ? -7.450 6.572 8.927 1.00 97.81 326 ASP A C 1
ATOM 2566 O O . ASP A 1 326 ? -6.643 7.086 9.697 1.00 97.81 326 ASP A O 1
ATOM 2570 N N . LEU A 1 327 ? -7.072 5.826 7.886 1.00 98.56 327 LEU A N 1
ATOM 2571 C CA . LEU A 1 327 ? -5.681 5.585 7.515 1.00 98.56 327 LEU A CA 1
ATOM 2572 C C . LEU A 1 327 ? -5.545 5.460 5.998 1.00 98.56 327 LEU A C 1
ATOM 2574 O O . LEU A 1 327 ? -6.203 4.628 5.378 1.00 98.56 327 LEU A O 1
ATOM 2578 N N . ALA A 1 328 ? -4.656 6.246 5.398 1.00 98.75 328 ALA A N 1
ATOM 2579 C CA . ALA A 1 328 ? -4.280 6.088 3.998 1.00 98.75 328 ALA A CA 1
ATOM 2580 C C . ALA A 1 328 ? -2.928 5.373 3.859 1.00 98.75 328 ALA A C 1
ATOM 2582 O O . ALA A 1 328 ? -2.016 5.592 4.659 1.00 98.75 328 ALA A O 1
ATOM 2583 N N . LEU A 1 329 ? -2.778 4.556 2.818 1.00 98.94 329 LEU A N 1
ATOM 2584 C CA . LEU A 1 329 ? -1.530 3.882 2.458 1.00 98.94 329 LEU A CA 1
ATOM 2585 C C . LEU A 1 329 ? -1.163 4.227 1.016 1.00 98.94 329 LEU A C 1
ATOM 2587 O O . LEU A 1 329 ? -2.020 4.158 0.132 1.00 98.94 329 LEU A O 1
ATOM 2591 N N . ALA A 1 330 ? 0.103 4.585 0.790 1.00 98.56 330 ALA A N 1
ATOM 2592 C CA . ALA A 1 330 ? 0.601 4.986 -0.522 1.00 98.56 330 ALA A CA 1
ATOM 2593 C C . ALA A 1 330 ? 2.003 4.464 -0.840 1.00 98.56 330 ALA A C 1
ATOM 2595 O O . ALA A 1 330 ? 2.791 4.150 0.055 1.00 98.56 330 ALA A O 1
ATOM 2596 N N . GLY A 1 331 ? 2.306 4.414 -2.136 1.00 97.44 331 GLY A N 1
ATOM 2597 C CA . GLY A 1 331 ? 3.624 4.122 -2.692 1.00 97.44 331 GLY A CA 1
ATOM 2598 C C . GLY A 1 331 ? 4.129 5.281 -3.551 1.00 97.44 331 GLY A C 1
ATOM 2599 O O . GLY A 1 331 ? 4.175 6.423 -3.088 1.00 97.44 331 GLY A O 1
ATOM 2600 N N . HIS A 1 332 ? 4.487 4.989 -4.805 1.00 97.31 332 HIS A N 1
ATOM 2601 C CA . HIS A 1 332 ? 4.802 5.913 -5.905 1.00 97.31 332 HIS A CA 1
ATOM 2602 C C . HIS A 1 332 ? 6.125 6.687 -5.794 1.00 97.31 332 HIS A C 1
ATOM 2604 O O . HIS A 1 332 ? 6.836 6.930 -6.776 1.00 97.31 332 HIS A O 1
ATOM 2610 N N . THR A 1 333 ? 6.492 7.123 -4.592 1.00 95.38 333 THR A N 1
ATOM 2611 C CA . THR A 1 333 ? 7.638 8.021 -4.400 1.00 95.38 333 THR A CA 1
ATOM 2612 C C . THR A 1 333 ? 8.969 7.286 -4.334 1.00 95.38 333 THR A C 1
ATOM 2614 O O . THR A 1 333 ? 10.021 7.919 -4.458 1.00 95.38 333 THR A O 1
ATOM 2617 N N . HIS A 1 334 ? 8.946 5.969 -4.106 1.00 95.75 334 HIS A N 1
ATOM 2618 C CA . HIS A 1 334 ? 10.119 5.128 -3.857 1.00 95.75 334 HIS A CA 1
ATOM 2619 C C . HIS A 1 334 ? 11.045 5.646 -2.737 1.00 95.75 334 HIS A C 1
ATOM 2621 O O . HIS A 1 334 ? 12.256 5.399 -2.759 1.00 95.75 334 HIS A O 1
ATOM 2627 N N . GLY A 1 335 ? 10.538 6.450 -1.796 1.00 93.56 335 GLY A N 1
ATOM 2628 C CA . GLY A 1 335 ? 11.387 7.135 -0.812 1.00 93.56 335 GLY A CA 1
ATOM 2629 C C . GLY A 1 335 ? 12.335 8.177 -1.418 1.00 93.56 335 GLY A C 1
ATOM 2630 O O . GLY A 1 335 ? 13.363 8.510 -0.823 1.00 93.56 335 GLY A O 1
ATOM 2631 N N . GLY A 1 336 ? 12.030 8.650 -2.629 1.00 92.12 336 GLY A N 1
ATOM 2632 C CA . GLY A 1 336 ? 12.880 9.505 -3.451 1.00 92.12 336 GLY A CA 1
ATOM 2633 C C . GLY A 1 336 ? 13.903 8.755 -4.305 1.00 92.12 336 GLY A C 1
ATOM 2634 O O . GLY A 1 336 ? 14.633 9.419 -5.035 1.00 92.12 336 GLY A O 1
ATOM 2635 N N . GLN A 1 337 ? 13.959 7.413 -4.227 1.00 92.38 337 GLN A N 1
ATOM 2636 C CA . GLN A 1 337 ? 14.865 6.466 -4.909 1.00 92.38 337 GLN A CA 1
ATOM 2637 C C . GLN A 1 337 ? 16.375 6.738 -4.725 1.00 92.38 337 GLN A C 1
ATOM 2639 O O . GLN A 1 337 ? 17.126 5.853 -4.322 1.00 92.38 337 GLN A O 1
ATOM 2644 N N . VAL A 1 338 ? 16.839 7.959 -4.976 1.00 89.62 338 VAL A N 1
ATOM 2645 C CA . VAL A 1 338 ? 18.177 8.474 -4.686 1.00 89.62 338 VAL A CA 1
ATOM 2646 C C . VAL A 1 338 ? 18.043 9.646 -3.717 1.00 89.62 338 VAL A C 1
ATOM 2648 O O . VAL A 1 338 ? 17.771 10.772 -4.119 1.00 89.62 338 VAL A O 1
ATOM 2651 N N . ARG A 1 339 ? 18.271 9.392 -2.431 1.00 87.94 339 ARG A N 1
ATOM 2652 C CA . ARG A 1 339 ? 18.235 10.387 -1.360 1.00 87.94 339 ARG A CA 1
ATOM 2653 C C . ARG A 1 339 ? 19.627 10.565 -0.765 1.00 87.94 339 ARG A C 1
ATOM 2655 O O . ARG A 1 339 ? 20.176 9.651 -0.152 1.00 87.94 339 ARG A O 1
ATOM 2662 N N . VAL A 1 340 ? 20.195 11.756 -0.926 1.00 79.31 340 VAL A N 1
ATOM 2663 C CA . VAL A 1 340 ? 21.533 12.109 -0.433 1.00 79.31 340 VAL A CA 1
ATOM 2664 C C . VAL A 1 340 ? 21.376 13.217 0.604 1.00 79.31 340 VAL A C 1
ATOM 2666 O O . VAL A 1 340 ? 20.748 14.233 0.328 1.00 79.31 340 VAL A O 1
ATOM 2669 N N . PHE A 1 341 ? 21.890 12.999 1.819 1.00 78.06 341 PHE A N 1
ATOM 2670 C CA . PHE A 1 341 ? 21.707 13.912 2.963 1.00 78.06 341 PHE A CA 1
ATOM 2671 C C . PHE A 1 341 ? 20.237 14.299 3.225 1.00 78.06 341 PHE A C 1
ATOM 2673 O O . PHE A 1 341 ? 19.932 15.430 3.583 1.00 78.06 341 PHE A O 1
ATOM 2680 N N . GLY A 1 342 ? 19.311 13.358 3.015 1.00 69.75 342 GLY A N 1
ATOM 2681 C CA . GLY A 1 342 ? 17.876 13.577 3.226 1.00 69.75 342 GLY A CA 1
ATOM 2682 C C . GLY A 1 342 ? 17.141 14.261 2.068 1.00 69.75 342 GLY A C 1
ATOM 2683 O O . GLY A 1 342 ? 15.917 14.314 2.102 1.00 69.75 342 GLY A O 1
ATOM 2684 N N . VAL A 1 343 ? 17.842 14.708 1.020 1.00 70.75 343 VAL A N 1
ATOM 2685 C CA . VAL A 1 343 ? 17.242 15.373 -0.148 1.00 70.75 343 VAL A CA 1
ATOM 2686 C C . VAL A 1 343 ? 17.224 14.429 -1.347 1.00 70.75 343 VAL A C 1
ATOM 2688 O O . VAL A 1 343 ? 18.241 13.814 -1.679 1.00 70.75 343 VAL A O 1
ATOM 2691 N N . ALA A 1 344 ? 16.073 14.326 -2.011 1.00 78.56 344 ALA A N 1
ATOM 2692 C CA . ALA A 1 344 ? 15.945 13.635 -3.289 1.00 78.56 344 ALA A CA 1
ATOM 2693 C C . ALA A 1 344 ? 15.952 14.659 -4.444 1.00 78.56 344 ALA A C 1
ATOM 2695 O O . ALA A 1 344 ? 15.169 15.608 -4.421 1.00 78.56 344 ALA A O 1
ATOM 2696 N N . PRO A 1 345 ? 16.828 14.505 -5.455 1.00 66.44 345 PRO A N 1
ATOM 2697 C CA . PRO A 1 345 ? 16.951 15.448 -6.566 1.00 66.44 345 PRO A CA 1
ATOM 2698 C C . PRO A 1 345 ? 15.811 15.320 -7.588 1.00 66.44 345 PRO A C 1
ATOM 2700 O O . PRO A 1 345 ? 15.625 16.212 -8.411 1.00 66.44 345 PRO A O 1
ATOM 2703 N N . ALA A 1 346 ? 15.070 14.212 -7.551 1.00 70.81 346 ALA A N 1
ATOM 2704 C CA . ALA A 1 346 ? 13.856 13.993 -8.318 1.00 70.81 346 ALA A CA 1
ATOM 2705 C C . ALA A 1 346 ? 12.778 13.481 -7.362 1.00 70.81 346 ALA A C 1
ATOM 2707 O O . ALA A 1 346 ? 12.981 12.486 -6.669 1.00 70.81 346 ALA A O 1
ATOM 2708 N N . LEU A 1 347 ? 11.655 14.189 -7.321 1.00 78.81 347 LEU A N 1
ATOM 2709 C CA . LEU A 1 347 ? 10.502 13.864 -6.495 1.00 78.81 347 LEU A CA 1
ATOM 2710 C C . LEU A 1 347 ? 9.319 13.650 -7.429 1.00 78.81 347 LEU A C 1
ATOM 2712 O O . LEU A 1 347 ? 9.065 14.478 -8.301 1.00 78.81 347 LEU A O 1
ATOM 2716 N N . ASN A 1 348 ? 8.608 12.546 -7.233 1.00 80.31 348 ASN A N 1
ATOM 2717 C CA . ASN A 1 348 ? 7.391 12.236 -7.979 1.00 80.31 348 ASN A CA 1
ATOM 2718 C C . ASN A 1 348 ? 6.144 12.661 -7.177 1.00 80.31 348 ASN A C 1
ATOM 2720 O O . ASN A 1 348 ? 5.141 11.969 -7.165 1.00 80.31 348 ASN A O 1
ATOM 2724 N N . SER A 1 349 ? 6.232 13.777 -6.449 1.00 87.62 349 SER A N 1
ATOM 2725 C CA . SER A 1 349 ? 5.127 14.360 -5.678 1.00 87.62 349 SER A CA 1
ATOM 2726 C C . SER A 1 349 ? 5.131 15.875 -5.862 1.00 87.62 349 SER A C 1
ATOM 2728 O O . SER A 1 349 ? 6.186 16.512 -5.751 1.00 87.62 349 SER A O 1
ATOM 2730 N N . HIS A 1 350 ? 3.958 16.463 -6.098 1.00 90.00 350 HIS A N 1
ATOM 2731 C CA . HIS A 1 350 ? 3.752 17.912 -6.150 1.00 90.00 350 HIS A CA 1
ATOM 2732 C C . HIS A 1 350 ? 4.029 18.589 -4.798 1.00 90.00 350 HIS A C 1
ATOM 2734 O O . HIS A 1 350 ? 4.351 19.776 -4.755 1.00 90.00 350 HIS A O 1
ATOM 2740 N N . TYR A 1 351 ? 3.982 17.825 -3.702 1.00 90.94 351 TYR A N 1
ATOM 2741 C CA . TYR A 1 351 ? 4.227 18.289 -2.332 1.00 90.94 351 TYR A CA 1
ATOM 2742 C C . TYR A 1 351 ? 5.658 18.019 -1.845 1.00 90.94 351 TYR A C 1
ATOM 2744 O O . TYR A 1 351 ? 5.985 18.211 -0.667 1.00 90.94 351 TYR A O 1
ATOM 2752 N N . GLY A 1 352 ? 6.537 17.595 -2.754 1.00 85.50 352 GLY A N 1
ATOM 2753 C CA . GLY A 1 352 ? 7.958 17.418 -2.505 1.00 85.50 352 GLY A CA 1
ATOM 2754 C C . GLY A 1 352 ? 8.248 16.465 -1.341 1.00 85.50 352 GLY A C 1
ATOM 2755 O O . GLY A 1 352 ? 7.769 15.336 -1.301 1.00 85.50 352 GLY A O 1
ATOM 2756 N N . ASN A 1 353 ? 9.055 16.916 -0.376 1.00 85.56 353 ASN A N 1
ATOM 2757 C CA . ASN A 1 353 ? 9.487 16.078 0.749 1.00 85.56 353 ASN A CA 1
ATOM 2758 C C . ASN A 1 353 ? 8.368 15.748 1.749 1.00 85.56 353 ASN A C 1
ATOM 2760 O O . ASN A 1 353 ? 8.558 14.850 2.566 1.00 85.56 353 ASN A O 1
ATOM 2764 N N . ARG A 1 354 ? 7.220 16.444 1.708 1.00 90.00 354 ARG A N 1
ATOM 2765 C CA . ARG A 1 354 ? 6.116 16.211 2.656 1.00 90.00 354 ARG A CA 1
ATOM 2766 C C . ARG A 1 354 ? 5.583 14.783 2.563 1.00 90.00 354 ARG A C 1
ATOM 2768 O O . ARG A 1 354 ? 5.203 14.209 3.576 1.00 90.00 354 ARG A O 1
ATOM 2775 N N . PHE A 1 355 ? 5.602 14.222 1.357 1.00 93.62 355 PHE A N 1
ATOM 2776 C CA . PHE A 1 355 ? 5.053 12.909 1.043 1.00 93.62 355 PHE A CA 1
ATOM 2777 C C . PHE A 1 355 ? 6.098 11.942 0.483 1.00 93.62 355 PHE A C 1
ATOM 2779 O O . PHE A 1 355 ? 5.799 11.087 -0.340 1.00 93.62 355 PHE A O 1
ATOM 2786 N N . ILE A 1 356 ? 7.350 12.056 0.926 1.00 92.94 356 ILE A N 1
ATOM 2787 C CA . ILE A 1 356 ? 8.425 11.221 0.385 1.00 92.94 356 ILE A CA 1
ATOM 2788 C C . ILE A 1 356 ? 8.442 9.794 0.957 1.00 92.94 356 ILE A C 1
ATOM 2790 O O . ILE A 1 356 ? 8.677 8.865 0.197 1.00 92.94 356 ILE A O 1
ATOM 2794 N N . THR A 1 357 ? 8.244 9.595 2.263 1.00 95.44 357 THR A N 1
ATOM 2795 C CA . THR A 1 357 ? 8.287 8.273 2.924 1.00 95.44 357 THR A CA 1
ATOM 2796 C C . THR A 1 357 ? 7.768 8.361 4.358 1.00 95.44 357 THR A C 1
ATOM 2798 O O . THR A 1 357 ? 7.851 9.422 4.979 1.00 95.44 357 THR A O 1
ATOM 2801 N N . GLY A 1 358 ? 7.329 7.234 4.913 1.00 97.25 358 GLY A N 1
ATOM 2802 C CA . GLY A 1 358 ? 6.963 7.078 6.312 1.00 97.25 358 GLY A CA 1
ATOM 2803 C C . GLY A 1 358 ? 5.593 7.656 6.648 1.00 97.25 358 GLY A C 1
ATOM 2804 O O . GLY A 1 358 ? 4.726 7.776 5.785 1.00 97.25 358 GLY A O 1
ATOM 2805 N N . LEU A 1 359 ? 5.397 7.982 7.928 1.00 97.94 359 LEU A N 1
ATOM 2806 C CA . LEU A 1 359 ? 4.162 8.589 8.415 1.00 97.94 359 LEU A CA 1
ATOM 2807 C C . LEU A 1 359 ? 4.133 10.079 8.061 1.00 97.94 359 LEU A C 1
ATOM 2809 O O . LEU A 1 359 ? 5.025 10.835 8.446 1.00 97.94 359 LEU A O 1
ATOM 2813 N N . ALA A 1 360 ? 3.074 10.488 7.381 1.00 97.00 360 ALA A N 1
ATOM 2814 C CA . ALA A 1 360 ? 2.743 11.863 7.060 1.00 97.00 360 ALA A CA 1
ATOM 2815 C C . ALA A 1 360 ? 1.265 12.131 7.376 1.00 97.00 360 ALA A C 1
ATOM 2817 O O . ALA A 1 360 ? 0.511 11.229 7.739 1.00 97.00 360 ALA A O 1
ATOM 2818 N N . TYR A 1 361 ? 0.857 13.386 7.226 1.00 96.62 361 TYR A N 1
ATOM 2819 C CA . TYR A 1 361 ? -0.528 13.810 7.393 1.00 96.62 361 TYR A CA 1
ATOM 2820 C C . TYR A 1 361 ? -0.900 14.748 6.250 1.00 96.62 361 TYR A C 1
ATOM 2822 O O . TYR A 1 361 ? -0.079 15.578 5.842 1.00 96.62 361 TYR A O 1
ATOM 2830 N N . ASN A 1 362 ? -2.127 14.637 5.743 1.00 95.94 362 ASN A N 1
ATOM 2831 C CA . ASN A 1 362 ? -2.673 15.675 4.870 1.00 95.94 362 ASN A CA 1
ATOM 2832 C C . ASN A 1 362 ? -3.052 16.929 5.682 1.00 95.94 362 ASN A C 1
ATOM 2834 O O . ASN A 1 362 ? -2.948 16.966 6.915 1.00 95.94 362 ASN A O 1
ATOM 2838 N N . THR A 1 363 ? -3.506 17.974 4.994 1.00 95.31 363 THR A N 1
ATOM 2839 C CA . THR A 1 363 ? -3.938 19.223 5.639 1.00 95.31 363 THR A CA 1
ATOM 2840 C C . THR A 1 363 ? -5.093 19.006 6.627 1.00 95.31 363 THR A C 1
ATOM 2842 O O . THR A 1 363 ? -5.122 19.656 7.672 1.00 95.31 363 THR A O 1
ATOM 2845 N N . ALA A 1 364 ? -5.967 18.027 6.369 1.00 93.19 364 ALA A N 1
ATOM 2846 C CA . ALA A 1 364 ? -7.062 17.618 7.254 1.00 93.19 364 ALA A CA 1
ATOM 2847 C C . ALA A 1 364 ? -6.632 16.698 8.420 1.00 93.19 364 ALA A C 1
ATOM 2849 O O . ALA A 1 364 ? -7.484 16.172 9.128 1.00 93.19 364 ALA A O 1
ATOM 2850 N N . LYS A 1 365 ? -5.322 16.505 8.644 1.00 94.50 365 LYS A N 1
ATOM 2851 C CA . LYS A 1 365 ? -4.751 15.673 9.723 1.00 94.50 365 LYS A CA 1
ATOM 2852 C C . LYS A 1 365 ? -5.086 14.181 9.639 1.00 94.50 365 LYS A C 1
ATOM 2854 O O . LYS A 1 365 ? -4.932 13.467 10.625 1.00 94.50 365 LYS A O 1
ATOM 2859 N N . ILE A 1 366 ? -5.445 13.690 8.458 1.00 95.94 366 ILE A N 1
ATOM 2860 C CA . ILE A 1 366 ? -5.629 12.259 8.206 1.00 95.94 366 ILE A CA 1
ATOM 2861 C C . ILE A 1 366 ? -4.248 11.615 8.044 1.00 95.94 366 ILE A C 1
ATOM 2863 O O . ILE A 1 366 ? -3.442 12.120 7.248 1.00 95.94 366 ILE A O 1
ATOM 2867 N N . PRO A 1 367 ? -3.942 10.540 8.792 1.00 97.75 367 PRO A N 1
ATOM 2868 C CA . PRO A 1 367 ? -2.650 9.882 8.714 1.00 97.75 367 PRO A CA 1
ATOM 2869 C C . PRO A 1 367 ? -2.490 9.122 7.397 1.00 97.75 367 PRO A C 1
ATOM 2871 O O . PRO A 1 367 ? -3.405 8.469 6.891 1.00 97.75 367 PRO A O 1
ATOM 2874 N N . LEU A 1 368 ? -1.274 9.188 6.873 1.00 98.25 368 LEU A N 1
ATOM 2875 C CA . LEU A 1 368 ? -0.834 8.549 5.645 1.00 98.25 368 LEU A CA 1
ATOM 2876 C C . LEU A 1 368 ? 0.482 7.831 5.901 1.00 98.25 368 LEU A C 1
ATOM 2878 O O . LEU A 1 368 ? 1.424 8.443 6.399 1.00 98.25 368 LEU A O 1
ATOM 2882 N N . ILE A 1 369 ? 0.580 6.566 5.507 1.00 98.81 369 ILE A N 1
ATOM 2883 C CA . ILE A 1 369 ? 1.841 5.826 5.526 1.00 98.81 369 ILE A CA 1
ATOM 2884 C C . ILE A 1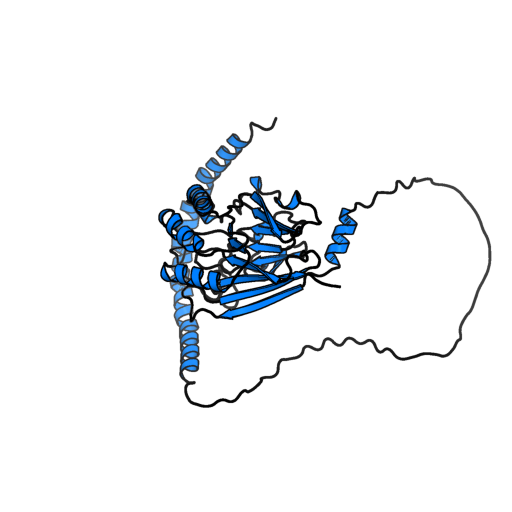 369 ? 2.312 5.601 4.089 1.00 98.81 369 ILE A C 1
ATOM 2886 O O . ILE A 1 369 ? 1.606 5.013 3.271 1.00 98.81 369 ILE A O 1
ATOM 2890 N N . ILE A 1 370 ? 3.526 6.065 3.798 1.00 98.56 370 ILE A N 1
ATOM 2891 C CA . ILE A 1 370 ? 4.128 6.059 2.463 1.00 98.56 370 ILE A CA 1
ATOM 2892 C C . ILE A 1 370 ? 5.306 5.092 2.468 1.00 98.56 370 ILE A C 1
ATOM 2894 O O . ILE A 1 370 ? 6.288 5.316 3.177 1.00 98.56 370 ILE A O 1
ATOM 2898 N N . THR A 1 371 ? 5.231 4.019 1.687 1.00 98.50 371 THR A N 1
ATOM 2899 C CA . THR A 1 371 ? 6.337 3.058 1.591 1.00 98.50 371 THR A CA 1
ATOM 2900 C C . THR A 1 371 ? 7.427 3.534 0.631 1.00 98.50 371 THR A C 1
ATOM 2902 O O . THR A 1 371 ? 7.159 4.165 -0.389 1.00 98.50 371 THR A O 1
ATOM 2905 N N . ASN A 1 372 ? 8.681 3.168 0.912 1.00 97.75 372 ASN A N 1
ATOM 2906 C CA . ASN A 1 372 ? 9.766 3.273 -0.070 1.00 97.75 372 ASN A CA 1
ATOM 2907 C C . ASN A 1 372 ? 9.627 2.296 -1.250 1.00 97.75 372 ASN A C 1
ATOM 2909 O O . ASN A 1 372 ? 10.442 2.359 -2.181 1.00 97.75 372 ASN A O 1
ATOM 2913 N N . GLY A 1 373 ? 8.676 1.364 -1.182 1.00 98.06 373 GLY A N 1
ATOM 2914 C CA . GLY A 1 373 ? 8.485 0.307 -2.161 1.00 98.06 373 GLY A CA 1
ATOM 2915 C C . GLY A 1 373 ? 9.648 -0.682 -2.223 1.00 98.06 373 GLY A C 1
ATOM 2916 O O . GLY A 1 373 ? 10.601 -0.609 -1.441 1.00 98.06 373 GLY A O 1
ATOM 2917 N N . ILE A 1 374 ? 9.587 -1.607 -3.182 1.00 98.19 374 ILE A N 1
ATOM 2918 C CA . ILE A 1 374 ? 10.582 -2.684 -3.318 1.00 98.19 374 ILE A CA 1
ATOM 2919 C C . ILE A 1 374 ? 11.535 -2.433 -4.490 1.00 98.19 374 ILE A C 1
ATOM 2921 O O . ILE A 1 374 ? 12.757 -2.416 -4.334 1.00 98.19 374 ILE A O 1
ATOM 2925 N N . GLY A 1 375 ? 10.981 -2.236 -5.682 1.00 96.50 375 GLY A N 1
ATOM 2926 C CA . GLY A 1 375 ? 11.716 -2.094 -6.930 1.00 96.50 375 GLY A CA 1
ATOM 2927 C C . GLY A 1 375 ? 12.167 -0.666 -7.209 1.00 96.50 375 GLY A C 1
ATOM 2928 O O . GLY A 1 375 ? 12.238 0.187 -6.328 1.00 96.50 375 GLY A O 1
ATOM 2929 N N . THR A 1 376 ? 12.508 -0.394 -8.459 1.00 94.81 376 THR A N 1
ATOM 2930 C CA . THR A 1 376 ? 12.983 0.922 -8.908 1.00 94.81 376 THR A CA 1
ATOM 2931 C C . THR A 1 376 ? 12.394 1.249 -10.260 1.00 94.81 376 THR A C 1
ATOM 2933 O O . THR A 1 376 ? 12.378 0.381 -11.130 1.00 94.81 376 THR A O 1
ATOM 2936 N N . SER A 1 377 ? 12.041 2.512 -10.458 1.00 90.88 377 SER A N 1
ATOM 2937 C CA . SER A 1 377 ? 11.513 3.019 -11.718 1.00 90.88 377 SER A CA 1
ATOM 2938 C C . SER A 1 377 ? 12.610 3.717 -12.528 1.00 90.88 377 SER A C 1
ATOM 2940 O O . SER A 1 377 ? 13.473 4.410 -11.972 1.00 90.88 377 SER A O 1
ATOM 2942 N N . LYS A 1 378 ? 12.565 3.563 -13.859 1.00 87.88 378 LYS A N 1
ATOM 2943 C CA . LYS A 1 378 ? 13.448 4.165 -14.890 1.00 87.88 378 LYS A CA 1
ATOM 2944 C C . LYS A 1 378 ? 14.931 3.777 -14.825 1.00 87.88 378 LYS A C 1
ATOM 2946 O O . LYS A 1 378 ? 15.507 3.410 -15.845 1.00 87.88 378 LYS A O 1
ATOM 2951 N N . LEU A 1 379 ? 15.571 3.898 -13.665 1.00 88.19 379 LEU A N 1
ATOM 2952 C CA . LEU A 1 379 ? 16.976 3.572 -13.438 1.00 88.19 379 LEU A CA 1
ATOM 2953 C C . LEU A 1 379 ? 17.097 2.583 -12.272 1.00 88.19 379 LEU A C 1
ATOM 2955 O O . LEU A 1 379 ? 16.537 2.849 -11.211 1.00 88.19 379 LEU A O 1
ATOM 2959 N N . PRO A 1 380 ? 17.874 1.495 -12.415 1.00 90.88 380 PRO A N 1
ATOM 2960 C CA . PRO A 1 380 ? 18.053 0.490 -11.369 1.00 90.88 380 PRO A CA 1
ATOM 2961 C C . PRO A 1 380 ? 19.070 0.961 -10.317 1.00 90.88 380 PRO A C 1
ATOM 2963 O O . PRO A 1 380 ? 20.128 0.363 -10.138 1.00 90.88 380 PRO A O 1
ATOM 2966 N N . ILE A 1 381 ? 18.794 2.091 -9.667 1.00 90.25 381 ILE A N 1
ATOM 2967 C CA . ILE A 1 381 ? 19.670 2.718 -8.673 1.00 90.25 381 ILE A CA 1
ATOM 2968 C C . ILE A 1 381 ? 18.820 3.100 -7.471 1.00 90.25 381 ILE A C 1
ATOM 2970 O O . ILE A 1 381 ? 17.821 3.792 -7.634 1.00 90.25 381 ILE A O 1
ATOM 2974 N N . ARG A 1 382 ? 19.252 2.697 -6.274 1.00 93.50 382 ARG A N 1
ATOM 2975 C CA . ARG A 1 382 ? 18.606 3.032 -5.004 1.00 93.50 382 ARG A CA 1
ATOM 2976 C C . ARG A 1 382 ? 19.672 3.433 -3.982 1.00 93.50 382 ARG A C 1
ATOM 2978 O O . ARG A 1 382 ? 20.616 2.683 -3.757 1.00 93.50 382 ARG A O 1
ATOM 2985 N N . VAL A 1 383 ? 19.562 4.630 -3.405 1.00 92.81 383 VAL A N 1
ATOM 2986 C CA . VAL A 1 383 ? 20.511 5.175 -2.413 1.00 92.81 383 VAL A CA 1
ATOM 2987 C C . VAL A 1 383 ? 19.725 5.938 -1.355 1.00 92.81 383 VAL A C 1
ATOM 2989 O O . VAL A 1 383 ? 18.928 6.800 -1.698 1.00 92.81 383 VAL A O 1
ATOM 2992 N N . GLY A 1 384 ? 19.934 5.639 -0.071 1.00 92.06 384 GLY A N 1
ATOM 2993 C CA . GLY A 1 384 ? 19.294 6.377 1.031 1.00 92.06 384 GLY A CA 1
ATOM 2994 C C . GLY A 1 384 ? 17.771 6.205 1.150 1.00 92.06 384 GLY A C 1
ATOM 2995 O O . GLY A 1 384 ? 17.155 6.880 1.978 1.00 92.06 384 GLY A O 1
ATOM 2996 N N . ALA A 1 385 ? 17.186 5.304 0.360 1.00 94.75 385 ALA A N 1
ATOM 2997 C CA . ALA A 1 385 ? 15.781 4.916 0.356 1.00 94.75 385 ALA A CA 1
ATOM 2998 C C . ALA A 1 385 ? 15.711 3.377 0.394 1.00 94.75 385 ALA A C 1
ATOM 3000 O O . ALA A 1 385 ? 15.616 2.769 -0.665 1.00 94.75 385 ALA A O 1
ATOM 3001 N N . PRO A 1 386 ? 15.874 2.723 1.557 1.00 96.62 386 PRO A N 1
ATOM 3002 C CA . PRO A 1 386 ? 15.900 1.258 1.649 1.00 96.62 386 PRO A CA 1
ATOM 3003 C C . PRO A 1 386 ? 14.589 0.638 1.151 1.00 96.62 386 PRO A C 1
ATOM 3005 O O . PRO A 1 386 ? 13.518 1.173 1.445 1.00 96.62 386 PRO A O 1
ATOM 3008 N N . ALA A 1 387 ? 14.682 -0.465 0.408 1.00 98.12 387 ALA A N 1
ATOM 3009 C CA . ALA A 1 387 ? 13.533 -1.255 -0.017 1.00 98.12 387 ALA A CA 1
ATOM 3010 C C . ALA A 1 387 ? 12.852 -1.879 1.206 1.00 98.12 387 ALA A C 1
ATOM 3012 O O . ALA A 1 387 ? 13.523 -2.429 2.084 1.00 98.12 387 ALA A O 1
ATOM 3013 N N . GLU A 1 388 ? 11.528 -1.795 1.289 1.00 98.56 388 GLU A N 1
ATOM 3014 C CA . GLU A 1 388 ? 10.827 -2.182 2.512 1.00 98.56 388 GLU A CA 1
ATOM 3015 C C . GLU A 1 388 ? 9.439 -2.757 2.272 1.00 98.56 388 GLU A C 1
ATOM 3017 O O . GLU A 1 388 ? 8.755 -2.404 1.315 1.00 98.56 388 GLU A O 1
ATOM 3022 N N . ILE A 1 389 ? 9.013 -3.599 3.210 1.00 98.81 389 ILE A N 1
ATOM 3023 C CA . ILE A 1 389 ? 7.594 -3.891 3.414 1.00 98.81 389 ILE A CA 1
ATOM 3024 C C . ILE A 1 389 ? 7.114 -3.181 4.675 1.00 98.81 389 ILE A C 1
ATOM 3026 O O . ILE A 1 389 ? 7.895 -2.945 5.606 1.00 98.81 389 ILE A O 1
ATOM 3030 N N . ILE A 1 390 ? 5.820 -2.897 4.719 1.00 98.94 390 ILE A N 1
ATOM 3031 C CA . ILE A 1 390 ? 5.169 -2.305 5.880 1.00 98.94 390 ILE A CA 1
ATOM 3032 C C . ILE A 1 390 ? 4.291 -3.355 6.556 1.00 98.94 390 ILE A C 1
ATOM 3034 O O . ILE A 1 390 ? 3.596 -4.121 5.891 1.00 98.94 390 ILE A O 1
ATOM 3038 N N . VAL A 1 391 ? 4.333 -3.400 7.886 1.00 98.94 391 VAL A N 1
ATOM 3039 C CA . VAL A 1 391 ? 3.416 -4.192 8.710 1.00 98.94 391 VAL A CA 1
ATOM 3040 C C . VAL A 1 391 ? 2.734 -3.260 9.695 1.00 98.94 391 VAL A C 1
ATOM 3042 O O . VAL A 1 391 ? 3.412 -2.552 10.430 1.00 98.94 391 VAL A O 1
ATOM 3045 N N . ILE A 1 392 ? 1.409 -3.262 9.718 1.00 98.94 392 ILE A N 1
ATOM 3046 C CA . ILE A 1 392 ? 0.611 -2.403 10.593 1.00 98.94 392 ILE A CA 1
ATOM 3047 C C . ILE A 1 392 ? -0.180 -3.306 11.527 1.00 98.94 392 ILE A C 1
ATOM 3049 O O . ILE A 1 392 ? -0.863 -4.212 11.053 1.00 98.94 392 ILE A O 1
ATOM 3053 N N . THR A 1 393 ? -0.078 -3.070 12.828 1.00 98.88 393 THR A N 1
ATOM 3054 C CA . THR A 1 393 ? -0.935 -3.696 13.835 1.00 98.88 393 THR A CA 1
ATOM 3055 C C . THR A 1 393 ? -1.977 -2.675 14.263 1.00 98.88 393 THR A C 1
ATOM 3057 O O . THR A 1 393 ? -1.624 -1.559 14.650 1.00 98.88 393 THR A O 1
ATOM 3060 N N . LEU A 1 394 ? -3.253 -3.031 14.154 1.00 98.75 394 LEU A N 1
ATOM 3061 C CA . LEU A 1 394 ? -4.344 -2.196 14.642 1.00 98.75 394 LEU A CA 1
ATOM 3062 C C . LEU A 1 394 ? -4.576 -2.455 16.129 1.00 98.75 394 LEU A C 1
ATOM 3064 O O . LEU A 1 394 ? -4.623 -3.605 16.564 1.00 98.75 394 LEU A O 1
ATOM 3068 N N . HIS A 1 395 ? -4.773 -1.376 16.874 1.00 98.06 395 HIS A N 1
ATOM 3069 C CA . HIS A 1 395 ? -5.135 -1.399 18.281 1.00 98.06 395 HIS A CA 1
ATOM 3070 C C . HIS A 1 395 ? -6.347 -0.510 18.515 1.00 98.06 395 HIS A C 1
ATOM 3072 O O . HIS A 1 395 ? -6.436 0.617 18.017 1.00 98.06 395 HIS A O 1
ATOM 3078 N N . ARG A 1 396 ? -7.279 -1.002 19.314 1.00 94.69 396 ARG A N 1
ATOM 3079 C CA . ARG A 1 396 ? -8.395 -0.221 19.807 1.00 94.69 396 ARG A CA 1
ATOM 3080 C C . ARG A 1 396 ? -7.939 0.575 21.018 1.00 94.69 396 ARG A C 1
ATOM 3082 O O . ARG A 1 396 ? -7.409 0.029 21.981 1.00 94.69 396 ARG A O 1
ATOM 3089 N N . LEU A 1 397 ? -8.174 1.882 20.983 1.00 90.12 397 LEU A N 1
ATOM 3090 C CA . LEU A 1 397 ? -7.978 2.716 22.163 1.00 90.12 397 LEU A CA 1
ATOM 3091 C C . LEU A 1 397 ? -9.100 2.410 23.169 1.00 90.12 397 LEU A C 1
ATOM 3093 O O . LEU A 1 397 ? -10.258 2.741 22.917 1.00 90.12 397 LEU A O 1
ATOM 3097 N N . THR A 1 398 ? -8.768 1.752 24.279 1.00 80.44 398 THR A N 1
ATOM 3098 C CA . THR A 1 398 ? -9.671 1.590 25.427 1.00 80.44 398 THR A CA 1
ATOM 3099 C C . THR A 1 398 ? -9.510 2.798 26.347 1.00 80.44 398 THR A C 1
ATOM 3101 O O . THR A 1 398 ? -8.377 3.109 26.719 1.00 80.44 398 THR A O 1
ATOM 3104 N N . GLU A 1 399 ? -10.612 3.489 26.658 1.00 63.88 399 GLU A N 1
ATOM 3105 C CA . GLU A 1 399 ? -10.635 4.608 27.620 1.00 63.88 399 GLU A CA 1
ATOM 3106 C C . GLU A 1 399 ? -10.207 4.192 29.034 1.00 63.88 399 GLU A C 1
ATOM 3108 O O . GLU A 1 399 ? -10.493 3.035 29.430 1.00 63.88 399 GLU A O 1
#

pLDDT: mean 79.53, std 24.74, range [25.78, 98.94]

Mean predicted aligned error: 15.78 Å